Protein AF-A0A2A6E1I7-F1 (afdb_monomer_lite)

Structure (mmCIF, N/CA/C/O backbone):
data_AF-A0A2A6E1I7-F1
#
_entry.id   AF-A0A2A6E1I7-F1
#
loop_
_atom_site.group_PDB
_atom_site.id
_atom_site.type_symbol
_atom_site.label_atom_id
_atom_site.label_alt_id
_atom_site.label_comp_id
_atom_site.label_asym_id
_atom_site.label_entity_id
_atom_site.label_seq_id
_atom_site.pdbx_PDB_ins_code
_atom_site.Cartn_x
_atom_site.Cartn_y
_atom_site.Cartn_z
_atom_site.occupancy
_atom_site.B_iso_or_equiv
_atom_site.auth_seq_id
_atom_site.auth_comp_id
_atom_site.auth_asym_id
_atom_site.auth_atom_id
_atom_site.pdbx_PDB_model_num
ATOM 1 N N . MET A 1 1 ? -38.601 -21.739 -34.191 1.00 31.77 1 MET A N 1
ATOM 2 C CA . MET A 1 1 ? -37.177 -21.369 -34.330 1.00 31.77 1 MET A CA 1
ATOM 3 C C . MET A 1 1 ? -36.848 -20.225 -33.372 1.00 31.77 1 MET A C 1
ATOM 5 O O . MET A 1 1 ? -37.121 -19.083 -33.716 1.00 31.77 1 MET A O 1
ATOM 9 N N . PRO A 1 2 ? -36.308 -20.503 -32.175 1.00 26.69 2 PRO A N 1
ATOM 10 C CA . PRO A 1 2 ? -35.499 -19.550 -31.419 1.00 26.69 2 PRO A CA 1
ATOM 11 C C . PRO A 1 2 ? -34.025 -20.005 -31.376 1.00 26.69 2 PRO A C 1
ATOM 13 O O . PRO A 1 2 ? -33.739 -21.196 -31.267 1.00 26.69 2 PRO A O 1
ATOM 16 N N . GLY A 1 3 ? -33.102 -19.051 -31.535 1.00 24.34 3 GLY A N 1
ATOM 17 C CA . GLY A 1 3 ? -31.661 -19.275 -31.712 1.00 24.34 3 GLY A CA 1
ATOM 18 C C . GLY A 1 3 ? -30.905 -19.734 -30.453 1.00 24.34 3 GLY A C 1
ATOM 19 O O . GLY A 1 3 ? -31.430 -19.649 -29.340 1.00 24.34 3 GLY A O 1
ATOM 20 N N . PRO A 1 4 ? -29.662 -20.230 -30.605 1.00 29.69 4 PRO A N 1
ATOM 21 C CA . PRO A 1 4 ? -28.954 -20.912 -29.536 1.00 29.69 4 PRO A CA 1
ATOM 22 C C . PRO A 1 4 ? -28.189 -19.910 -28.662 1.00 29.69 4 PRO A C 1
ATOM 24 O O . PRO A 1 4 ? -27.032 -19.594 -28.921 1.00 29.69 4 PRO A O 1
ATOM 27 N N . PHE A 1 5 ? -28.800 -19.461 -27.565 1.00 26.27 5 PHE A N 1
ATOM 28 C CA . PHE A 1 5 ? -28.035 -19.013 -26.398 1.00 26.27 5 PHE A CA 1
ATOM 29 C C . PHE A 1 5 ? -27.519 -20.252 -25.657 1.00 26.27 5 PHE A C 1
ATOM 31 O O . PHE A 1 5 ? -28.118 -20.766 -24.712 1.00 26.27 5 PHE A O 1
ATOM 38 N N . GLY A 1 6 ? -26.404 -20.781 -26.158 1.00 24.06 6 GLY A N 1
ATOM 39 C CA . GLY A 1 6 ? -25.652 -21.853 -25.527 1.00 24.06 6 GLY A CA 1
ATOM 40 C C . GLY A 1 6 ? -24.889 -21.328 -24.314 1.00 24.06 6 GLY A C 1
ATOM 41 O O . GLY A 1 6 ? -23.928 -20.583 -24.463 1.00 24.06 6 GLY A O 1
ATOM 42 N N . ARG A 1 7 ? -25.352 -21.727 -23.124 1.00 26.98 7 ARG A N 1
ATOM 43 C CA . ARG A 1 7 ? -24.612 -21.884 -21.858 1.00 26.98 7 ARG A CA 1
ATOM 44 C C . ARG A 1 7 ? -23.192 -21.292 -21.852 1.00 26.98 7 ARG A C 1
ATOM 46 O O . ARG A 1 7 ? -22.251 -21.928 -22.325 1.00 26.98 7 ARG A O 1
ATOM 53 N N . ALA A 1 8 ? -23.028 -20.145 -21.190 1.00 24.30 8 ALA A N 1
ATOM 54 C CA . ALA A 1 8 ? -21.735 -19.679 -20.695 1.00 24.30 8 ALA A CA 1
ATOM 55 C C . ALA A 1 8 ? -21.194 -20.710 -19.683 1.00 24.30 8 ALA A C 1
ATOM 57 O O . ALA A 1 8 ? -21.527 -20.726 -18.500 1.00 24.30 8 ALA A O 1
ATOM 58 N N . SER A 1 9 ? -20.436 -21.661 -20.217 1.00 24.50 9 SER A N 1
ATOM 59 C CA . SER A 1 9 ? -19.868 -22.815 -19.540 1.00 24.50 9 SER A CA 1
ATOM 60 C C . SER A 1 9 ? -18.678 -22.390 -18.684 1.00 24.50 9 SER A C 1
ATOM 62 O O . SER A 1 9 ? -17.640 -22.055 -19.241 1.00 24.50 9 SER A O 1
ATOM 64 N N . GLY A 1 10 ? -18.838 -22.410 -17.354 1.00 26.62 10 GLY A N 1
ATOM 65 C CA . GLY A 1 10 ? -17.936 -22.990 -16.333 1.00 26.62 10 GLY A CA 1
ATOM 66 C C . GLY A 1 10 ? -16.414 -22.740 -16.334 1.00 26.62 10 GLY A C 1
ATOM 67 O O . GLY A 1 10 ? -15.737 -23.247 -15.447 1.00 26.62 10 GLY A O 1
ATOM 68 N N . ALA A 1 11 ? -15.852 -21.984 -17.275 1.00 25.11 11 ALA A N 1
ATOM 69 C CA . ALA A 1 11 ? -14.414 -21.822 -17.500 1.00 25.11 11 ALA A CA 1
ATOM 70 C C . ALA A 1 11 ? -13.872 -20.464 -17.018 1.00 25.11 11 ALA A C 1
ATOM 72 O O . ALA A 1 11 ? -12.668 -20.323 -16.828 1.00 25.11 11 ALA A O 1
ATOM 73 N N . ALA A 1 12 ? -14.752 -19.502 -16.715 1.00 24.12 12 ALA A N 1
ATOM 74 C CA . ALA A 1 12 ? -14.390 -18.265 -16.013 1.00 24.12 12 ALA A CA 1
ATOM 75 C C . ALA A 1 12 ? -13.955 -18.519 -14.553 1.00 24.12 12 ALA A C 1
ATOM 77 O O . ALA A 1 12 ? -13.279 -17.700 -13.943 1.00 24.12 12 ALA A O 1
ATOM 78 N N . LEU A 1 13 ? -14.301 -19.686 -13.999 1.00 27.11 13 LEU A N 1
ATOM 79 C CA . LEU A 1 13 ? -14.111 -20.017 -12.586 1.00 27.11 13 LEU A CA 1
ATOM 80 C C . LEU A 1 13 ? -12.737 -20.616 -12.242 1.00 27.11 13 LEU A C 1
ATOM 82 O O . LEU A 1 13 ? -12.417 -20.731 -11.063 1.00 27.11 13 LEU A O 1
ATOM 86 N N . PHE A 1 14 ? -11.906 -20.978 -13.225 1.00 26.20 14 PHE A N 1
ATOM 87 C CA . PHE A 1 14 ? -10.660 -21.715 -12.954 1.00 26.20 14 PHE A CA 1
ATOM 88 C C . PHE A 1 14 ? -9.399 -20.843 -12.840 1.00 26.20 14 PHE A C 1
ATOM 90 O O . PHE A 1 14 ? -8.465 -21.233 -12.146 1.00 26.20 14 PHE A O 1
ATOM 97 N N . LEU A 1 15 ? -9.391 -19.626 -13.397 1.00 28.27 15 LEU A N 1
ATOM 98 C CA . LEU A 1 15 ? -8.425 -18.581 -13.008 1.00 28.27 15 LEU A CA 1
ATOM 99 C C . LEU A 1 15 ? -8.914 -17.782 -11.780 1.00 28.27 15 LEU A C 1
ATOM 101 O O . LEU A 1 15 ? -8.097 -17.263 -11.024 1.00 28.27 15 LEU A O 1
ATOM 105 N N . CYS A 1 16 ? -10.222 -17.833 -11.480 1.00 28.27 16 CYS A N 1
ATOM 106 C CA . CYS A 1 16 ? -10.799 -17.481 -10.173 1.00 28.27 16 CYS A CA 1
ATOM 107 C C . CYS A 1 16 ? -10.516 -18.512 -9.055 1.00 28.27 16 CYS A C 1
ATOM 109 O O . CYS A 1 16 ? -10.959 -18.308 -7.927 1.00 28.27 16 CYS A O 1
ATOM 111 N N . ALA A 1 17 ? -9.802 -19.613 -9.335 1.00 28.05 17 ALA A N 1
ATOM 112 C CA . ALA A 1 17 ? -9.429 -20.635 -8.345 1.00 28.05 17 ALA A CA 1
ATOM 113 C C . ALA A 1 17 ? -8.028 -20.419 -7.723 1.00 28.05 17 ALA A C 1
ATOM 115 O O . ALA A 1 17 ? -7.554 -21.207 -6.894 1.00 28.05 17 ALA A O 1
ATOM 116 N N . LEU A 1 18 ? -7.359 -19.312 -8.054 1.00 32.22 18 LEU A N 1
ATOM 117 C CA . LEU A 1 18 ? -6.560 -18.623 -7.046 1.00 32.22 18 LEU A CA 1
ATOM 118 C C . LEU A 1 18 ? -7.566 -17.971 -6.092 1.00 32.22 18 LEU A C 1
ATOM 120 O O . LEU A 1 18 ? -8.507 -17.335 -6.557 1.00 32.22 18 LEU A O 1
ATOM 124 N N . HIS A 1 19 ? -7.372 -18.052 -4.775 1.00 35.84 19 HIS A N 1
ATOM 125 C CA . HIS A 1 19 ? -7.929 -16.994 -3.932 1.00 35.84 19 HIS A CA 1
ATOM 126 C C . HIS A 1 19 ? -7.082 -15.770 -4.293 1.00 35.84 19 HIS A C 1
ATOM 128 O O . HIS A 1 19 ? -6.127 -15.464 -3.595 1.00 35.84 19 HIS A O 1
ATOM 134 N N . PHE A 1 20 ? -7.352 -15.152 -5.447 1.00 41.56 20 PHE A N 1
ATOM 135 C CA . PHE A 1 20 ? -6.486 -14.179 -6.111 1.00 41.56 20 PHE A CA 1
ATOM 136 C C . PHE A 1 20 ? -6.015 -13.081 -5.138 1.00 41.56 20 PHE A C 1
ATOM 138 O O . PHE A 1 20 ? -4.826 -12.794 -5.123 1.00 41.56 20 PHE A O 1
ATOM 145 N N . PRO A 1 21 ? -6.843 -12.581 -4.193 1.00 44.09 21 PRO A N 1
ATOM 146 C CA . PRO A 1 21 ? -6.358 -11.697 -3.136 1.00 44.09 21 PRO A CA 1
ATOM 147 C C . PRO A 1 21 ? -5.363 -12.376 -2.182 1.00 44.09 21 PRO A C 1
ATOM 149 O O . PRO A 1 21 ? -4.304 -11.826 -1.927 1.00 44.09 21 PRO A O 1
ATOM 152 N N . ALA A 1 22 ? -5.660 -13.571 -1.661 1.00 38.81 22 ALA A N 1
ATOM 153 C CA . ALA A 1 22 ? -4.832 -14.251 -0.661 1.00 38.81 22 ALA A CA 1
ATOM 154 C C . ALA A 1 22 ? -3.530 -14.828 -1.239 1.00 38.81 22 ALA A C 1
ATOM 156 O O . ALA A 1 22 ? -2.507 -14.811 -0.564 1.00 38.81 22 ALA A O 1
ATOM 157 N N . ASP A 1 23 ? -3.546 -15.324 -2.476 1.00 42.47 23 ASP A N 1
ATOM 158 C CA . ASP A 1 23 ? -2.359 -15.848 -3.156 1.00 42.47 23 ASP A CA 1
ATOM 159 C C . ASP A 1 23 ? -1.446 -14.709 -3.646 1.00 42.47 23 ASP A C 1
ATOM 161 O O . ASP A 1 23 ? -0.225 -14.843 -3.589 1.00 42.47 23 ASP A O 1
ATOM 165 N N . MET A 1 24 ? -2.009 -13.557 -4.040 1.00 47.91 24 MET A N 1
ATOM 166 C CA . MET A 1 24 ? -1.229 -12.360 -4.392 1.00 47.91 24 MET A CA 1
ATOM 167 C C . MET A 1 24 ? -0.716 -11.613 -3.156 1.00 47.91 24 MET A C 1
ATOM 169 O O . MET A 1 24 ? 0.422 -11.145 -3.164 1.00 47.91 24 MET A O 1
ATOM 173 N N . VAL A 1 25 ? -1.497 -11.576 -2.066 1.00 46.28 25 VAL A N 1
ATOM 174 C CA . VAL A 1 25 ? -1.017 -11.187 -0.728 1.00 46.28 25 VAL A CA 1
ATOM 175 C C . VAL A 1 25 ? 0.131 -12.105 -0.323 1.00 46.28 25 VAL A C 1
ATOM 177 O O . VAL A 1 25 ? 1.175 -11.599 0.064 1.00 46.28 25 VAL A O 1
ATOM 180 N N . ARG A 1 26 ? 0.004 -13.431 -0.488 1.00 46.09 26 ARG A N 1
ATOM 181 C CA . ARG A 1 26 ? 1.104 -14.374 -0.231 1.00 46.09 26 ARG A CA 1
ATOM 182 C C . ARG A 1 26 ? 2.309 -14.109 -1.122 1.00 46.09 26 ARG A C 1
ATOM 184 O O . ARG A 1 26 ? 3.414 -14.162 -0.613 1.00 46.09 26 ARG A O 1
ATOM 191 N N . LEU A 1 27 ? 2.146 -13.794 -2.406 1.00 51.22 27 LEU A N 1
ATOM 192 C CA . LEU A 1 27 ? 3.258 -13.438 -3.300 1.00 51.22 27 LEU A CA 1
ATOM 193 C C . LEU A 1 27 ? 3.943 -12.124 -2.896 1.00 51.22 27 LEU A C 1
ATOM 195 O O . LEU A 1 27 ? 5.164 -12.030 -2.961 1.00 51.22 27 LEU A O 1
ATOM 199 N N . GLY A 1 28 ? 3.180 -11.113 -2.469 1.00 51.59 28 GLY A N 1
ATOM 200 C CA . GLY A 1 28 ? 3.720 -9.886 -1.869 1.00 51.59 28 GLY A CA 1
ATOM 201 C C . GLY A 1 28 ? 4.462 -10.169 -0.562 1.00 51.59 28 GLY A C 1
ATOM 202 O O . GLY A 1 28 ? 5.616 -9.787 -0.417 1.00 51.59 28 GLY A O 1
ATOM 203 N N . GLN A 1 29 ? 3.847 -10.934 0.341 1.00 49.19 29 GLN A N 1
ATOM 204 C CA . GLN A 1 29 ? 4.430 -11.373 1.612 1.00 49.19 29 GLN A CA 1
ATOM 205 C C . GLN A 1 29 ? 5.650 -12.284 1.434 1.00 49.19 29 GLN A C 1
ATOM 207 O O . GLN A 1 29 ? 6.565 -12.224 2.241 1.00 49.19 29 GLN A O 1
ATOM 212 N N . THR A 1 30 ? 5.703 -13.094 0.374 1.00 51.09 30 THR A N 1
ATOM 213 C CA . THR A 1 30 ? 6.859 -13.947 0.059 1.00 51.09 30 THR A CA 1
ATOM 214 C C . THR A 1 30 ? 8.062 -13.074 -0.294 1.00 51.09 30 THR A C 1
ATOM 216 O O . THR A 1 30 ? 9.152 -13.321 0.208 1.00 51.09 30 THR A O 1
ATOM 219 N N . ARG A 1 31 ? 7.870 -11.996 -1.072 1.00 53.81 31 ARG A N 1
ATOM 220 C CA . ARG A 1 31 ? 8.934 -11.015 -1.343 1.00 53.81 31 ARG A CA 1
ATOM 221 C C . ARG A 1 31 ? 9.332 -10.225 -0.092 1.00 53.81 31 ARG A C 1
ATOM 223 O O . ARG A 1 31 ? 10.523 -10.051 0.134 1.00 53.81 31 ARG A O 1
ATOM 230 N N . LEU A 1 32 ? 8.369 -9.818 0.743 1.00 52.91 32 LEU A N 1
ATOM 231 C CA . LEU A 1 32 ? 8.660 -9.197 2.046 1.00 52.91 32 LEU A CA 1
ATOM 232 C C . LEU A 1 32 ? 9.502 -10.122 2.941 1.00 52.91 32 LEU A C 1
ATOM 234 O O . LEU A 1 32 ? 10.463 -9.675 3.557 1.00 52.91 32 LEU A O 1
ATOM 238 N N . ALA A 1 33 ? 9.186 -11.419 2.965 1.00 48.16 33 ALA A N 1
ATOM 239 C CA . ALA A 1 33 ? 9.918 -12.415 3.740 1.00 48.16 33 ALA A CA 1
ATOM 240 C C . ALA A 1 33 ? 11.326 -12.693 3.185 1.00 48.16 33 ALA A C 1
ATOM 242 O O . ALA A 1 33 ? 12.245 -12.897 3.970 1.00 48.16 33 ALA A O 1
ATOM 243 N N . HIS A 1 34 ? 11.512 -12.682 1.860 1.00 49.56 34 HIS A N 1
ATOM 244 C CA . HIS A 1 34 ? 12.832 -12.852 1.242 1.00 49.56 34 HIS A CA 1
ATOM 245 C C . HIS A 1 34 ? 13.755 -11.650 1.497 1.00 49.56 34 HIS A C 1
ATOM 247 O O . HIS A 1 34 ? 14.892 -11.849 1.921 1.00 49.56 34 HIS A O 1
ATOM 253 N N . HIS A 1 35 ? 13.257 -10.417 1.343 1.00 50.53 35 HIS A N 1
ATOM 254 C CA . HIS A 1 35 ? 14.044 -9.200 1.609 1.00 50.53 35 HIS A CA 1
ATOM 255 C C . HIS A 1 35 ? 14.383 -9.008 3.091 1.00 50.53 35 HIS A C 1
ATOM 257 O O . HIS A 1 35 ? 15.415 -8.434 3.411 1.00 50.53 35 HIS A O 1
ATOM 263 N N . ALA A 1 36 ? 13.583 -9.552 4.013 1.00 45.66 36 ALA A N 1
ATOM 264 C CA . ALA A 1 36 ? 13.931 -9.566 5.435 1.00 45.66 36 ALA A CA 1
ATOM 265 C C . ALA A 1 36 ? 15.158 -10.449 5.767 1.00 45.66 36 ALA A C 1
ATOM 267 O O . ALA A 1 36 ? 15.653 -10.391 6.892 1.00 45.66 36 ALA A O 1
ATOM 268 N N . THR A 1 37 ? 15.629 -11.283 4.828 1.00 39.94 37 THR A N 1
ATOM 269 C CA . THR A 1 37 ? 16.723 -12.253 5.039 1.00 39.94 37 THR A CA 1
ATOM 270 C C . THR A 1 37 ? 17.999 -11.981 4.237 1.00 39.94 37 THR A C 1
ATOM 272 O O . THR A 1 37 ? 18.991 -12.674 4.459 1.00 39.94 37 THR A O 1
ATOM 275 N N . GLU A 1 38 ? 18.009 -10.9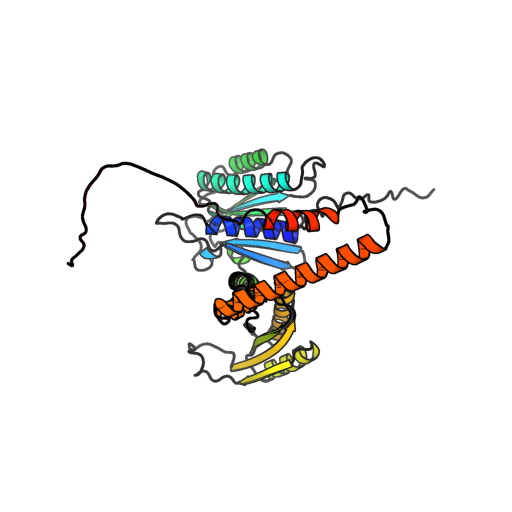96 3.336 1.00 42.72 38 GLU A N 1
ATOM 276 C CA . GLU A 1 38 ? 19.204 -10.632 2.565 1.00 42.72 38 GLU A CA 1
ATOM 277 C C . GLU A 1 38 ? 19.988 -9.524 3.288 1.00 42.72 38 GLU A C 1
ATOM 279 O O . GLU A 1 38 ? 19.533 -8.389 3.409 1.00 42.72 38 GLU A O 1
ATOM 284 N N . ASP A 1 39 ? 21.173 -9.877 3.799 1.00 35.81 39 ASP A N 1
ATOM 285 C CA . ASP A 1 39 ? 22.156 -8.940 4.353 1.00 35.81 39 ASP A CA 1
ATOM 286 C C . ASP A 1 39 ? 22.790 -8.161 3.195 1.00 35.81 39 ASP A C 1
ATOM 288 O O . ASP A 1 39 ? 23.659 -8.653 2.470 1.00 35.81 39 ASP A O 1
ATOM 292 N N . THR A 1 40 ? 22.270 -6.965 2.941 1.00 42.16 40 THR A N 1
ATOM 293 C CA . THR A 1 40 ? 22.729 -6.116 1.849 1.00 42.16 40 THR A CA 1
ATOM 294 C C . THR A 1 40 ? 24.031 -5.416 2.256 1.00 42.16 40 THR A C 1
ATOM 296 O O . THR A 1 40 ? 24.062 -4.711 3.262 1.00 42.16 40 THR A O 1
ATOM 299 N N . GLY A 1 41 ? 25.106 -5.617 1.483 1.00 36.06 41 GLY A N 1
ATOM 300 C CA . GLY A 1 41 ? 26.467 -5.134 1.771 1.00 36.06 41 GLY A CA 1
ATOM 301 C C . GLY A 1 41 ? 26.624 -3.613 1.997 1.00 36.06 41 GLY A C 1
ATOM 302 O O . GLY A 1 41 ? 25.674 -2.846 1.869 1.00 36.06 41 GLY A O 1
ATOM 303 N N . PRO A 1 42 ? 27.848 -3.128 2.288 1.00 31.77 42 PRO A N 1
ATOM 304 C CA . PRO A 1 42 ? 28.106 -1.879 3.028 1.00 31.77 42 PRO A CA 1
ATOM 305 C C . PRO A 1 42 ? 27.763 -0.543 2.329 1.00 31.77 42 PRO A C 1
ATOM 307 O O . PRO A 1 42 ? 28.067 0.513 2.872 1.00 31.77 42 PRO A O 1
ATOM 310 N N . MET A 1 43 ? 27.121 -0.562 1.157 1.00 39.00 43 MET A N 1
ATOM 311 C CA . MET A 1 43 ? 26.593 0.627 0.458 1.00 39.00 43 MET A CA 1
ATOM 312 C C . MET A 1 43 ? 25.126 0.469 0.024 1.00 39.00 43 MET A C 1
ATOM 314 O O . MET A 1 43 ? 24.591 1.315 -0.691 1.00 39.00 43 MET A O 1
ATOM 318 N N . ALA A 1 44 ? 24.459 -0.605 0.440 1.00 44.81 44 ALA A N 1
ATOM 319 C CA . ALA A 1 44 ? 23.067 -0.839 0.115 1.00 44.81 44 ALA A CA 1
ATOM 320 C C . ALA A 1 44 ? 22.172 -0.167 1.157 1.00 44.81 44 ALA A C 1
ATOM 322 O O . ALA A 1 44 ? 22.177 -0.500 2.342 1.00 44.81 44 ALA A O 1
ATOM 323 N N . TYR A 1 45 ? 21.406 0.821 0.710 1.00 52.94 45 TYR A N 1
ATOM 324 C CA . TYR A 1 45 ? 20.358 1.393 1.537 1.00 52.94 45 TYR A CA 1
ATOM 325 C C . TYR A 1 45 ? 19.274 0.335 1.781 1.00 52.94 45 TYR A C 1
ATOM 327 O O . TYR A 1 45 ? 18.886 -0.345 0.832 1.00 52.94 45 TYR A O 1
ATOM 335 N N . PRO A 1 46 ? 18.744 0.213 3.008 1.00 66.50 46 PRO A N 1
ATOM 336 C CA . PRO A 1 46 ? 17.718 -0.776 3.294 1.00 66.50 46 PRO A CA 1
ATOM 337 C C . PRO A 1 46 ? 16.448 -0.455 2.496 1.00 66.50 46 PRO A C 1
ATOM 339 O O . PRO A 1 46 ? 15.886 0.638 2.618 1.00 66.50 46 PRO A O 1
ATOM 342 N N . HIS A 1 47 ? 16.010 -1.408 1.674 1.00 78.50 47 HIS A N 1
ATOM 343 C CA . HIS A 1 47 ? 14.721 -1.354 0.990 1.00 78.50 47 HIS A CA 1
ATOM 344 C C . HIS A 1 47 ? 13.576 -1.367 2.014 1.00 78.50 47 HIS A C 1
ATOM 346 O O . HIS A 1 47 ? 13.630 -2.091 3.010 1.00 78.50 47 HIS A O 1
ATOM 352 N N . GLU A 1 48 ? 12.515 -0.599 1.763 1.00 84.75 48 GLU A N 1
ATOM 353 C CA . GLU A 1 48 ? 11.344 -0.501 2.644 1.00 84.75 48 GLU A CA 1
ATOM 354 C C . GLU A 1 48 ? 10.096 -0.948 1.872 1.00 84.75 48 GLU A C 1
ATOM 356 O O . GLU A 1 48 ? 9.266 -0.151 1.444 1.00 84.75 48 GLU A O 1
ATOM 361 N N . TRP A 1 49 ? 9.976 -2.253 1.643 1.00 86.19 49 TRP A N 1
ATOM 362 C CA . TRP A 1 49 ? 8.868 -2.816 0.877 1.00 86.19 49 TRP A CA 1
ATOM 363 C C . TRP A 1 49 ? 7.552 -2.785 1.667 1.00 86.19 49 TRP A C 1
ATOM 365 O O . TRP A 1 49 ? 7.454 -3.326 2.767 1.00 86.19 49 TRP A O 1
ATOM 375 N N . ASN A 1 50 ? 6.508 -2.218 1.066 1.00 85.06 50 ASN A N 1
ATOM 376 C CA . ASN A 1 50 ? 5.161 -2.143 1.620 1.00 85.06 50 ASN A CA 1
ATOM 377 C C . ASN A 1 50 ? 4.130 -2.696 0.635 1.00 85.06 50 ASN A C 1
ATOM 379 O O . ASN A 1 50 ? 4.197 -2.441 -0.566 1.00 85.06 50 ASN A O 1
ATOM 383 N N . PHE A 1 51 ? 3.152 -3.443 1.152 1.00 84.75 51 PHE A N 1
ATOM 384 C CA . PHE A 1 51 ? 2.075 -4.032 0.358 1.00 84.75 51 PHE A CA 1
ATOM 385 C C . PHE A 1 51 ? 0.716 -3.500 0.804 1.00 84.75 51 PHE A C 1
ATOM 387 O O . PHE A 1 51 ? 0.365 -3.596 1.982 1.00 84.75 51 PHE A O 1
ATOM 394 N N . PHE A 1 52 ? -0.066 -2.968 -0.131 1.00 87.38 52 PHE A N 1
ATOM 395 C CA . PHE A 1 52 ? -1.377 -2.403 0.165 1.00 87.38 52 PHE A CA 1
ATOM 396 C C . PHE A 1 52 ? -2.352 -2.518 -0.999 1.00 87.38 52 PHE A C 1
ATOM 398 O O . PHE A 1 52 ? -2.008 -2.837 -2.134 1.00 87.38 52 PHE A O 1
ATOM 405 N N . GLU A 1 53 ? -3.616 -2.289 -0.673 1.00 87.38 53 GLU A N 1
ATOM 406 C CA . GLU A 1 53 ? -4.727 -2.332 -1.607 1.00 87.38 53 GLU A CA 1
ATOM 407 C C . GLU A 1 53 ? -5.192 -0.909 -1.913 1.00 87.38 53 GLU A C 1
ATOM 409 O O . GLU A 1 53 ? -5.563 -0.177 -0.993 1.00 87.38 53 GLU A O 1
ATOM 414 N N . ARG A 1 54 ? -5.270 -0.578 -3.202 1.00 89.94 54 ARG A N 1
ATOM 415 C CA . ARG A 1 54 ? -5.895 0.643 -3.704 1.00 89.94 54 ARG A CA 1
ATOM 416 C C . ARG A 1 54 ? -7.191 0.298 -4.423 1.00 89.94 54 ARG A C 1
ATOM 418 O O . ARG A 1 54 ? -7.217 -0.562 -5.305 1.00 89.94 54 ARG A O 1
ATOM 425 N N . LYS A 1 55 ? -8.276 0.976 -4.055 1.00 86.69 55 LYS A N 1
ATOM 426 C CA . LYS A 1 55 ? -9.562 0.882 -4.753 1.00 86.69 55 LYS A CA 1
ATOM 427 C C . LYS A 1 55 ? -9.829 2.191 -5.474 1.00 86.69 55 LYS A C 1
ATOM 429 O O . LYS A 1 55 ? -9.748 3.252 -4.866 1.00 86.69 55 LYS A O 1
ATOM 434 N N . THR A 1 56 ? -10.144 2.093 -6.754 1.00 84.50 56 THR A N 1
ATOM 435 C CA . THR A 1 56 ? -10.624 3.205 -7.577 1.00 84.50 56 THR A CA 1
ATOM 436 C C . THR A 1 56 ? -12.001 2.848 -8.123 1.00 84.50 56 THR A C 1
ATOM 438 O O . THR A 1 56 ? -12.393 1.681 -8.076 1.00 84.50 56 THR A O 1
ATOM 441 N N . ASP A 1 57 ? -12.706 3.816 -8.703 1.00 83.19 57 ASP A N 1
ATOM 442 C CA . ASP A 1 57 ? -14.002 3.568 -9.353 1.00 83.19 57 ASP A CA 1
ATOM 443 C C . ASP A 1 57 ? -13.909 2.558 -10.506 1.00 83.19 57 ASP A C 1
ATOM 445 O O . ASP A 1 57 ? -14.896 1.924 -10.873 1.00 83.19 57 ASP A O 1
ATOM 449 N N . ARG A 1 58 ? -12.719 2.423 -11.103 1.00 80.81 58 ARG A N 1
ATOM 450 C CA . ARG A 1 58 ? -12.481 1.595 -12.290 1.00 80.81 58 ARG A CA 1
ATOM 451 C C . ARG A 1 58 ? -11.983 0.204 -11.948 1.00 80.81 58 ARG A C 1
ATOM 453 O O . ARG A 1 58 ? -12.329 -0.752 -12.632 1.00 80.81 58 ARG A O 1
ATOM 460 N N . GLU A 1 59 ? -11.132 0.099 -10.934 1.00 85.56 59 GLU A N 1
ATOM 461 C CA . GLU A 1 59 ? -10.461 -1.153 -10.618 1.00 85.56 59 GLU A CA 1
ATOM 462 C C . GLU A 1 59 ? -9.910 -1.215 -9.195 1.00 85.56 59 GLU A C 1
ATOM 464 O O . GLU A 1 59 ? -9.659 -0.207 -8.521 1.00 85.56 59 GLU A O 1
ATOM 469 N N . ARG A 1 60 ? -9.675 -2.456 -8.776 1.00 87.50 60 ARG A N 1
ATOM 470 C CA . ARG A 1 60 ? -8.986 -2.828 -7.549 1.00 87.50 60 ARG A CA 1
ATOM 471 C C . ARG A 1 60 ? -7.552 -3.222 -7.882 1.00 87.50 60 ARG A C 1
ATOM 473 O O . ARG A 1 60 ? -7.325 -4.058 -8.754 1.00 87.50 60 ARG A O 1
ATOM 480 N N . MET A 1 61 ? -6.605 -2.644 -7.154 1.00 89.94 61 MET A N 1
ATOM 481 C CA . MET A 1 61 ? -5.176 -2.849 -7.355 1.00 89.94 61 MET A CA 1
ATOM 482 C C . MET A 1 61 ? -4.523 -3.298 -6.051 1.00 89.94 61 MET A C 1
ATOM 484 O O . MET A 1 61 ? -4.827 -2.775 -4.977 1.00 89.94 61 MET A O 1
ATOM 488 N N . TRP A 1 62 ? -3.591 -4.238 -6.150 1.00 89.44 62 TRP A N 1
ATOM 489 C CA . TRP A 1 62 ? -2.669 -4.573 -5.070 1.00 89.44 62 TRP A CA 1
ATOM 490 C C . TRP A 1 62 ? -1.275 -4.109 -5.448 1.00 89.44 62 TRP A C 1
ATOM 492 O O . TRP A 1 62 ? -0.710 -4.586 -6.432 1.00 89.44 62 TRP A O 1
ATOM 502 N N . ILE A 1 63 ? -0.737 -3.196 -4.654 1.00 91.44 63 ILE A N 1
ATOM 503 C CA . ILE A 1 63 ? 0.519 -2.513 -4.921 1.00 91.44 63 ILE A CA 1
ATOM 504 C C . ILE A 1 63 ? 1.551 -3.022 -3.920 1.00 91.44 63 ILE A C 1
ATOM 506 O O . ILE A 1 63 ? 1.328 -2.990 -2.710 1.00 91.44 63 ILE A O 1
ATOM 510 N N . LEU A 1 64 ? 2.669 -3.515 -4.440 1.00 90.62 64 LEU A N 1
ATOM 511 C CA . LEU A 1 64 ? 3.908 -3.708 -3.703 1.00 90.62 64 LEU A CA 1
ATOM 512 C C . LEU A 1 64 ? 4.839 -2.563 -4.098 1.00 90.62 64 LEU A C 1
ATOM 514 O O . LEU A 1 64 ? 5.146 -2.436 -5.277 1.00 90.62 64 LEU A O 1
ATOM 518 N N . LEU A 1 65 ? 5.261 -1.741 -3.146 1.00 92.06 65 LEU A N 1
ATOM 519 C CA . LEU A 1 65 ? 6.054 -0.536 -3.393 1.00 92.06 65 LEU A CA 1
ATOM 520 C C . LEU A 1 65 ? 7.251 -0.500 -2.445 1.00 92.06 65 LEU A C 1
ATOM 522 O O . LEU A 1 65 ? 7.079 -0.728 -1.249 1.00 92.06 65 LEU A O 1
ATOM 526 N N . ASP A 1 66 ? 8.436 -0.187 -2.956 1.00 91.19 66 ASP A N 1
ATOM 527 C CA . ASP A 1 66 ? 9.586 0.159 -2.122 1.00 91.19 66 ASP A CA 1
ATOM 528 C C . ASP A 1 66 ? 9.485 1.626 -1.705 1.00 91.19 66 ASP A C 1
ATOM 530 O O . ASP A 1 66 ? 9.807 2.528 -2.474 1.00 91.19 66 ASP A O 1
ATOM 534 N N . THR A 1 67 ? 9.040 1.873 -0.476 1.00 88.81 67 THR A N 1
ATOM 535 C CA . THR A 1 67 ? 8.848 3.225 0.054 1.00 88.81 67 THR A CA 1
ATOM 536 C C . THR A 1 67 ? 10.146 3.880 0.523 1.00 88.81 67 THR A C 1
ATOM 538 O O . THR A 1 67 ? 10.114 5.027 0.975 1.00 88.81 67 THR A O 1
ATOM 541 N N . SER A 1 68 ? 11.299 3.208 0.410 1.00 87.31 68 SER A N 1
ATOM 542 C CA . SER A 1 68 ? 12.597 3.789 0.784 1.00 87.31 68 SER A CA 1
ATOM 543 C C . SER A 1 68 ? 12.955 5.020 -0.063 1.00 87.31 68 SER A C 1
ATOM 545 O O . SER A 1 68 ? 13.736 5.872 0.381 1.00 87.31 68 SER A O 1
ATOM 547 N N . TRP A 1 69 ? 12.328 5.155 -1.237 1.00 85.25 69 TRP A N 1
ATOM 548 C CA . TRP A 1 69 ? 12.465 6.286 -2.153 1.00 85.25 69 TRP A CA 1
ATOM 549 C C . TRP A 1 69 ? 11.545 7.473 -1.826 1.00 85.25 69 TRP A C 1
ATOM 551 O O . TRP A 1 69 ? 11.840 8.580 -2.254 1.00 85.25 69 TRP A O 1
ATOM 561 N N . MET A 1 70 ? 10.497 7.311 -1.001 1.00 84.25 70 MET A N 1
ATOM 562 C CA . MET A 1 70 ? 9.549 8.404 -0.680 1.00 84.25 70 MET A CA 1
ATOM 563 C C . MET A 1 70 ? 10.211 9.605 0.012 1.00 84.25 70 MET A C 1
ATOM 565 O O . MET A 1 70 ? 9.749 10.736 -0.092 1.00 84.25 70 MET A O 1
ATOM 569 N N . ARG A 1 71 ? 11.280 9.363 0.781 1.00 75.31 71 ARG A N 1
ATOM 570 C CA . ARG A 1 71 ? 12.013 10.412 1.514 1.00 75.31 71 ARG A CA 1
ATOM 571 C C . ARG A 1 71 ? 13.135 11.042 0.685 1.00 75.31 71 ARG A C 1
ATOM 573 O O . ARG A 1 71 ? 13.920 11.817 1.225 1.00 75.31 71 ARG A O 1
ATOM 580 N N . ARG A 1 72 ? 13.256 10.666 -0.588 1.00 78.00 72 ARG A N 1
ATOM 581 C CA . ARG A 1 72 ? 14.353 11.066 -1.466 1.00 78.00 72 ARG A CA 1
ATOM 582 C C . ARG A 1 72 ? 13.837 12.004 -2.544 1.00 78.00 72 ARG A C 1
ATOM 584 O O . ARG A 1 72 ? 12.670 11.971 -2.924 1.00 78.00 72 ARG A O 1
ATOM 591 N N . THR A 1 73 ? 14.735 12.833 -3.053 1.00 79.56 73 THR A N 1
ATOM 592 C CA . THR A 1 73 ? 14.525 13.445 -4.361 1.00 79.56 73 THR A CA 1
ATOM 593 C C . THR A 1 73 ? 14.536 12.351 -5.425 1.00 79.56 73 THR A C 1
ATOM 595 O O . THR A 1 73 ? 15.142 11.296 -5.213 1.00 79.56 73 THR A O 1
ATOM 598 N N . ALA A 1 74 ? 13.875 12.605 -6.556 1.00 88.25 74 ALA A N 1
ATOM 599 C CA . ALA A 1 74 ? 13.994 11.741 -7.726 1.00 88.25 74 ALA A CA 1
ATOM 600 C C . ALA A 1 74 ? 15.478 11.488 -8.030 1.00 88.25 74 ALA A C 1
ATOM 602 O O . ALA A 1 74 ? 16.308 12.384 -7.846 1.00 88.25 74 ALA A O 1
ATOM 603 N N . ASP A 1 75 ? 15.812 10.261 -8.422 1.00 90.19 75 ASP A N 1
ATOM 604 C CA . ASP A 1 75 ? 17.191 9.888 -8.716 1.00 90.19 75 ASP A CA 1
ATOM 605 C C . ASP A 1 75 ? 17.569 10.405 -10.113 1.00 90.19 75 ASP A C 1
ATOM 607 O O . ASP A 1 75 ? 17.072 9.864 -11.109 1.00 90.19 75 ASP A O 1
ATOM 611 N N . PRO A 1 76 ? 18.442 11.426 -10.218 1.00 92.25 76 PRO A N 1
ATOM 612 C CA . PRO A 1 76 ? 18.800 12.008 -11.505 1.00 92.25 76 PRO A CA 1
ATOM 613 C C . PRO A 1 76 ? 19.589 11.035 -12.386 1.00 92.25 76 PRO A C 1
ATOM 615 O O . PRO A 1 76 ? 19.627 11.216 -13.600 1.00 92.25 76 PRO A O 1
ATOM 618 N N . GLU A 1 77 ? 20.207 9.994 -11.812 1.00 95.19 77 GLU A N 1
ATOM 619 C CA . GLU A 1 77 ? 20.881 8.965 -12.605 1.00 95.19 77 GLU A CA 1
ATOM 620 C C . GLU A 1 77 ? 19.892 8.055 -13.325 1.00 95.19 77 GLU A C 1
ATOM 622 O O . GLU A 1 77 ? 20.293 7.377 -14.266 1.00 95.19 77 GLU A O 1
ATOM 627 N N . ARG A 1 78 ? 18.626 7.998 -12.889 1.00 96.31 78 ARG A N 1
ATOM 628 C CA . ARG A 1 78 ? 17.617 7.067 -13.409 1.00 96.31 78 ARG A CA 1
ATOM 629 C C . ARG A 1 78 ? 16.341 7.794 -13.844 1.00 96.31 78 ARG A C 1
ATOM 631 O O . ARG A 1 78 ? 15.300 7.637 -13.201 1.00 96.31 78 ARG A O 1
ATOM 638 N N . PRO A 1 79 ? 16.392 8.581 -14.932 1.00 97.44 79 PRO A N 1
ATOM 639 C CA . PRO A 1 79 ? 15.268 9.403 -15.370 1.00 97.44 79 PRO A CA 1
ATOM 640 C C . PRO A 1 79 ? 14.239 8.657 -16.231 1.00 97.44 79 PRO A C 1
ATOM 642 O O . PRO A 1 79 ? 13.295 9.273 -16.725 1.00 97.44 79 PRO A O 1
ATOM 645 N N . TRP A 1 80 ? 14.405 7.352 -16.467 1.00 98.38 80 TRP A N 1
ATOM 646 C CA . TRP A 1 80 ? 13.542 6.592 -17.372 1.00 98.38 80 TRP A CA 1
ATOM 647 C C . TRP A 1 80 ? 12.667 5.601 -16.617 1.00 98.38 80 TRP A C 1
ATOM 649 O O . TRP A 1 80 ? 13.168 4.705 -15.944 1.00 98.38 80 TRP A O 1
ATOM 659 N N . LEU A 1 81 ? 11.353 5.700 -16.794 1.00 98.38 81 LEU A N 1
ATOM 660 C CA . LEU A 1 81 ? 10.413 4.693 -16.324 1.00 98.38 81 LEU A CA 1
ATOM 661 C C . LEU A 1 81 ? 10.396 3.512 -17.294 1.00 98.38 81 LEU A C 1
ATOM 663 O O . LEU A 1 81 ? 10.003 3.655 -18.455 1.00 98.38 81 LEU A O 1
ATOM 667 N N . VAL A 1 82 ? 10.709 2.328 -16.777 1.00 98.44 82 VAL A N 1
ATOM 668 C CA . VAL A 1 82 ? 10.479 1.048 -17.444 1.00 98.44 82 VAL A CA 1
ATOM 669 C C . VAL A 1 82 ? 9.255 0.385 -16.826 1.00 98.44 82 VAL A C 1
ATOM 671 O O . VAL A 1 82 ? 9.199 0.173 -15.614 1.00 98.44 82 VAL A O 1
ATOM 674 N N . ALA A 1 83 ? 8.285 0.016 -17.659 1.00 97.94 83 ALA A N 1
ATOM 675 C CA . ALA A 1 83 ? 7.130 -0.765 -17.233 1.00 97.94 83 ALA A CA 1
ATOM 676 C C . ALA A 1 83 ? 7.016 -2.048 -18.055 1.00 97.94 83 ALA A C 1
ATOM 678 O O . ALA A 1 83 ? 7.064 -2.018 -19.286 1.00 97.94 83 ALA A O 1
ATOM 679 N N . VAL A 1 84 ? 6.832 -3.174 -17.371 1.00 97.06 84 VAL A N 1
ATOM 680 C CA . VAL A 1 84 ? 6.601 -4.487 -17.980 1.00 97.06 84 VAL A CA 1
ATOM 681 C C . VAL A 1 84 ? 5.245 -4.991 -17.524 1.00 97.06 84 VAL A C 1
ATOM 683 O O . VAL A 1 84 ? 5.052 -5.316 -16.358 1.00 97.06 84 VAL A O 1
ATOM 686 N N . THR A 1 85 ? 4.300 -5.040 -18.454 1.00 95.38 85 THR A N 1
ATOM 687 C CA . THR A 1 85 ? 2.925 -5.478 -18.228 1.00 95.38 85 THR A CA 1
ATOM 688 C C . THR A 1 85 ? 2.745 -6.878 -18.776 1.00 95.38 85 THR A C 1
ATOM 690 O O . THR A 1 85 ? 2.919 -7.122 -19.967 1.00 95.38 85 THR A O 1
ATOM 693 N N . VAL A 1 86 ? 2.355 -7.796 -17.910 1.00 91.31 86 VAL A N 1
ATOM 694 C CA . VAL A 1 86 ? 2.065 -9.182 -18.238 1.00 91.31 86 VAL A CA 1
ATOM 695 C C . VAL A 1 86 ? 0.560 -9.384 -18.110 1.00 91.31 86 VAL A C 1
ATOM 697 O O . VAL A 1 86 ? -0.006 -9.284 -17.021 1.00 91.31 86 VAL A O 1
ATOM 700 N N . ASN A 1 87 ? -0.107 -9.652 -19.228 1.00 87.38 87 ASN A N 1
ATOM 701 C CA . ASN A 1 87 ? -1.537 -9.924 -19.235 1.00 87.38 87 ASN A CA 1
ATOM 702 C C . ASN A 1 87 ? -1.791 -11.356 -18.747 1.00 87.38 87 ASN A C 1
ATOM 704 O O . ASN A 1 87 ? -1.201 -12.315 -19.253 1.00 87.38 87 ASN A O 1
ATOM 708 N N . THR A 1 88 ? -2.671 -11.496 -17.761 1.00 76.81 88 THR A N 1
ATOM 709 C CA . THR A 1 88 ? -2.997 -12.784 -17.144 1.00 76.81 88 THR A CA 1
ATOM 710 C C . THR A 1 88 ? -4.243 -13.434 -17.754 1.00 76.81 88 THR A C 1
ATOM 712 O O . THR A 1 88 ? -4.513 -14.601 -17.459 1.00 76.81 88 THR A O 1
ATOM 715 N N . TYR A 1 89 ? -4.974 -12.758 -18.652 1.00 66.88 89 TYR A N 1
ATOM 716 C CA . TYR A 1 89 ? -6.104 -13.355 -19.370 1.00 66.88 89 TYR A CA 1
ATOM 717 C C . TYR A 1 89 ? -5.652 -14.487 -20.298 1.00 66.88 89 TYR A C 1
ATOM 719 O O . TYR A 1 89 ? -4.782 -14.316 -21.150 1.00 66.88 89 TYR A O 1
ATOM 727 N N . GLY A 1 90 ? -6.314 -15.641 -20.184 1.00 57.38 90 GLY A N 1
ATOM 728 C CA . GLY A 1 90 ? -6.143 -16.754 -21.122 1.00 57.38 90 GLY A CA 1
ATOM 729 C C . GLY A 1 90 ? -4.864 -17.575 -20.938 1.00 57.38 90 GLY A C 1
ATOM 730 O O . GLY A 1 90 ? -4.628 -18.482 -21.726 1.00 57.38 90 GLY A O 1
ATOM 731 N N . THR A 1 91 ? -4.077 -17.341 -19.883 1.00 54.50 91 THR A N 1
ATOM 732 C CA . THR A 1 91 ? -2.872 -18.135 -19.553 1.00 54.50 91 THR A CA 1
ATOM 733 C C . THR A 1 91 ? -3.191 -19.510 -18.945 1.00 54.50 91 THR A C 1
ATOM 735 O O . THR A 1 91 ? -2.307 -20.200 -18.435 1.00 54.50 91 THR A O 1
ATOM 738 N N . SER A 1 92 ? -4.456 -19.944 -19.014 1.00 48.06 92 SER A N 1
ATOM 739 C CA . SER A 1 92 ? -4.890 -21.265 -18.575 1.00 48.06 92 SER A CA 1
ATOM 740 C C . SER A 1 92 ? -4.469 -22.327 -19.587 1.00 48.06 92 SER A C 1
ATOM 742 O O . SER A 1 92 ? -5.263 -22.758 -20.426 1.00 48.06 92 SER A O 1
ATOM 744 N N . ASP A 1 93 ? -3.246 -22.824 -19.468 1.00 48.38 93 ASP A N 1
ATOM 745 C CA . ASP A 1 93 ? -3.069 -24.225 -19.801 1.00 48.38 93 ASP A CA 1
ATOM 746 C C . ASP A 1 93 ? -3.753 -25.026 -18.685 1.00 48.38 93 ASP A C 1
ATOM 748 O O . ASP A 1 93 ? -3.329 -24.990 -17.527 1.00 48.38 93 ASP A O 1
ATOM 752 N N . ARG A 1 94 ? -4.859 -25.710 -19.010 1.00 49.94 94 ARG A N 1
ATOM 753 C CA . ARG A 1 94 ? -5.644 -26.524 -18.055 1.00 49.94 94 ARG A CA 1
ATOM 754 C C . ARG A 1 94 ? -4.796 -27.619 -17.393 1.00 49.94 94 ARG A C 1
ATOM 756 O O . ARG A 1 94 ? -5.249 -28.240 -16.436 1.00 49.94 94 ARG A O 1
ATOM 763 N N . THR A 1 95 ? -3.593 -27.853 -17.912 1.00 51.34 95 THR A N 1
ATOM 764 C CA . THR A 1 95 ? -2.625 -28.844 -17.448 1.00 51.34 95 THR A CA 1
ATOM 765 C C . THR A 1 95 ? -1.625 -28.308 -16.416 1.00 51.34 95 THR A C 1
ATOM 767 O O . THR A 1 95 ? -1.072 -29.099 -15.651 1.00 51.34 95 THR A O 1
ATOM 770 N N . THR A 1 96 ? -1.392 -26.990 -16.330 1.00 60.84 96 THR A N 1
ATOM 771 C CA . THR A 1 96 ? -0.379 -26.433 -15.416 1.00 60.84 96 THR A CA 1
ATOM 772 C C . THR A 1 96 ? -0.969 -26.212 -14.026 1.00 60.84 96 THR A C 1
ATOM 774 O O . THR A 1 96 ? -1.841 -25.370 -13.818 1.00 60.84 96 THR A O 1
ATOM 777 N N . GLY A 1 97 ? -0.473 -26.959 -13.037 1.00 67.62 97 GLY A N 1
ATOM 778 C CA . GLY A 1 97 ? -0.881 -26.790 -11.644 1.00 67.62 97 GLY A CA 1
ATOM 779 C C . GLY A 1 97 ? -0.578 -25.384 -11.106 1.00 67.62 97 GLY A C 1
ATOM 780 O O . GLY A 1 97 ? 0.464 -24.798 -11.399 1.00 67.62 97 GLY A O 1
ATOM 781 N N . LYS A 1 98 ? -1.464 -24.867 -10.248 1.00 67.06 98 LYS A N 1
ATOM 782 C CA . LYS A 1 98 ? -1.373 -23.550 -9.585 1.00 67.06 98 LYS A CA 1
ATOM 783 C C . LYS A 1 98 ? 0.019 -23.217 -9.028 1.00 67.06 98 LYS A C 1
ATOM 785 O O . LYS A 1 98 ? 0.513 -22.113 -9.225 1.00 67.06 98 LYS A O 1
ATOM 790 N N . ALA A 1 99 ? 0.665 -24.169 -8.356 1.00 71.31 99 ALA A N 1
ATOM 791 C CA . ALA A 1 99 ? 2.000 -23.972 -7.791 1.00 71.31 99 ALA A CA 1
ATOM 792 C C . ALA A 1 99 ? 3.067 -23.727 -8.873 1.00 71.31 99 ALA A C 1
ATOM 794 O O . ALA A 1 99 ? 3.906 -22.846 -8.717 1.00 71.31 99 ALA A O 1
ATOM 795 N N . ALA A 1 100 ? 3.000 -24.446 -9.996 1.00 75.25 100 ALA A N 1
ATOM 796 C CA . ALA A 1 100 ? 3.940 -24.281 -11.101 1.00 75.25 100 ALA A CA 1
ATOM 797 C C . ALA A 1 100 ? 3.793 -22.910 -11.778 1.00 75.25 100 ALA A C 1
ATOM 799 O O . ALA A 1 100 ? 4.798 -22.292 -12.133 1.00 75.25 100 ALA A O 1
ATOM 800 N N . LEU A 1 101 ? 2.559 -22.405 -11.894 1.00 74.00 101 LEU A N 1
ATOM 801 C CA . LEU A 1 101 ? 2.283 -21.051 -1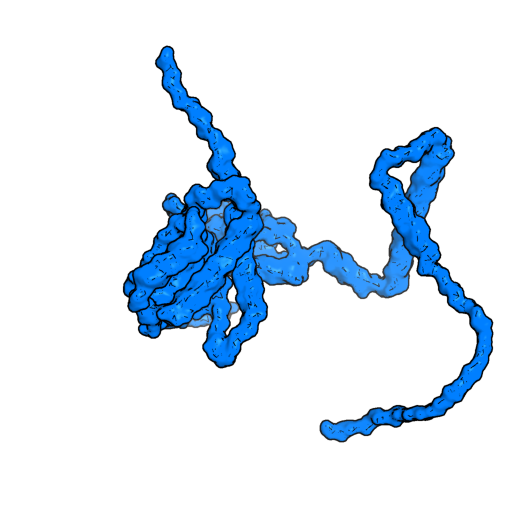2.380 1.00 74.00 101 LEU A CA 1
ATOM 802 C C . LEU A 1 101 ? 2.912 -19.991 -11.465 1.00 74.00 101 LEU A C 1
ATOM 804 O O . LEU A 1 101 ? 3.655 -19.132 -11.934 1.00 74.00 101 LEU A O 1
ATOM 808 N N . VAL A 1 102 ? 2.673 -20.099 -10.155 1.00 73.44 102 VAL A N 1
ATOM 809 C CA . VAL A 1 102 ? 3.254 -19.205 -9.141 1.00 73.44 102 VAL A CA 1
ATOM 810 C C . VAL A 1 102 ? 4.785 -19.232 -9.204 1.00 73.44 102 VAL A C 1
ATOM 812 O O . VAL A 1 102 ? 5.416 -18.182 -9.298 1.00 73.44 102 VAL A O 1
ATOM 815 N N . SER A 1 103 ? 5.403 -20.415 -9.245 1.00 77.62 103 SER A N 1
ATOM 816 C CA . SER A 1 103 ? 6.861 -20.545 -9.363 1.00 77.62 103 SER A CA 1
ATOM 817 C C . SER A 1 103 ? 7.413 -19.995 -10.681 1.00 77.62 103 SER A C 1
ATOM 819 O O . SER A 1 103 ? 8.546 -19.516 -10.718 1.00 77.62 103 SER A O 1
ATOM 821 N N . ARG A 1 104 ? 6.653 -20.061 -11.782 1.00 81.38 104 ARG A N 1
ATOM 822 C CA . ARG A 1 104 ? 7.042 -19.442 -13.058 1.00 81.38 104 ARG A CA 1
ATOM 823 C C . ARG A 1 104 ? 7.051 -17.917 -12.945 1.00 81.38 104 ARG A C 1
ATOM 825 O O . ARG A 1 104 ? 8.032 -17.316 -13.364 1.00 81.38 104 ARG A O 1
ATOM 832 N N . ILE A 1 105 ? 6.027 -17.323 -12.329 1.00 80.56 105 ILE A N 1
ATOM 833 C CA . ILE A 1 105 ? 5.947 -15.872 -12.094 1.00 80.56 105 ILE A CA 1
ATOM 834 C C . ILE A 1 105 ? 7.092 -15.396 -11.195 1.00 80.56 105 ILE A C 1
ATOM 836 O O . ILE A 1 105 ? 7.773 -14.439 -11.539 1.00 80.56 105 ILE A O 1
ATOM 840 N N . VAL A 1 106 ? 7.356 -16.084 -10.079 1.00 78.75 106 VAL A N 1
ATOM 841 C CA . VAL A 1 106 ? 8.435 -15.701 -9.148 1.00 78.75 106 VAL A CA 1
ATOM 842 C C . VAL A 1 106 ? 9.808 -15.761 -9.820 1.00 78.75 106 VAL A C 1
ATOM 844 O O . VAL A 1 106 ? 10.620 -14.852 -9.657 1.00 78.75 106 VAL A O 1
ATOM 847 N N . ARG A 1 107 ? 10.077 -16.816 -10.602 1.00 84.12 107 ARG A N 1
ATOM 848 C CA . ARG A 1 107 ? 11.332 -16.921 -11.363 1.00 84.12 107 ARG A CA 1
ATOM 849 C C . ARG A 1 107 ? 11.447 -15.834 -12.425 1.00 84.12 107 ARG A C 1
ATOM 851 O O . ARG A 1 107 ? 12.536 -15.305 -12.614 1.00 84.12 107 ARG A O 1
ATOM 858 N N . PHE A 1 108 ? 10.342 -15.507 -13.092 1.00 87.06 108 PHE A N 1
ATOM 859 C CA . PHE A 1 108 ? 10.310 -14.413 -14.051 1.00 87.06 108 PHE A CA 1
ATOM 860 C C . PHE A 1 108 ? 10.589 -13.064 -13.383 1.00 87.06 108 PHE A C 1
ATOM 862 O O . PHE A 1 108 ? 11.451 -12.349 -13.869 1.00 87.06 108 PHE A O 1
ATOM 869 N N . GLU A 1 109 ? 9.931 -12.742 -12.265 1.00 87.62 109 GLU A N 1
ATOM 870 C CA . GLU A 1 109 ? 10.129 -11.481 -11.534 1.00 87.62 109 GLU A CA 1
ATOM 871 C C . GLU A 1 109 ? 11.605 -11.283 -11.159 1.00 87.62 109 GLU A C 1
ATOM 873 O O . GLU A 1 109 ? 12.181 -10.246 -11.477 1.00 87.62 109 GLU A O 1
ATOM 878 N N . ARG A 1 110 ? 12.247 -12.309 -10.584 1.00 85.38 110 ARG A N 1
ATOM 879 C CA . ARG A 1 110 ? 13.681 -12.261 -10.251 1.00 85.38 110 ARG A CA 1
ATOM 880 C C . ARG A 1 110 ? 14.573 -12.105 -11.481 1.00 85.38 110 ARG A C 1
ATOM 882 O O . ARG A 1 110 ? 15.467 -11.269 -11.496 1.00 85.38 110 ARG A O 1
ATOM 889 N N . GLY A 1 111 ? 14.326 -12.910 -12.516 1.00 90.88 111 GLY A N 1
ATOM 890 C CA . GLY A 1 111 ? 15.108 -12.847 -13.749 1.00 90.88 111 GLY A CA 1
ATOM 891 C C . GLY A 1 111 ? 14.952 -11.510 -14.475 1.00 90.88 111 GLY A C 1
ATOM 892 O O . GLY A 1 111 ? 15.914 -11.025 -15.062 1.00 90.88 111 GLY A O 1
ATOM 893 N N . LEU A 1 112 ? 13.762 -10.908 -14.414 1.00 94.06 112 LEU A N 1
ATOM 894 C CA . LEU A 1 112 ? 13.467 -9.599 -14.985 1.00 94.06 112 LEU A CA 1
ATOM 895 C C . LEU A 1 112 ? 14.238 -8.493 -14.262 1.00 94.06 112 LEU A C 1
ATOM 897 O O . LEU A 1 112 ? 14.836 -7.651 -14.927 1.00 94.06 112 LEU A O 1
ATOM 901 N N . GLU A 1 113 ? 14.238 -8.519 -12.930 1.00 92.19 113 GLU A N 1
ATOM 902 C CA . GLU A 1 113 ? 14.958 -7.558 -12.094 1.00 92.19 113 GLU A CA 1
ATOM 903 C C . GLU A 1 1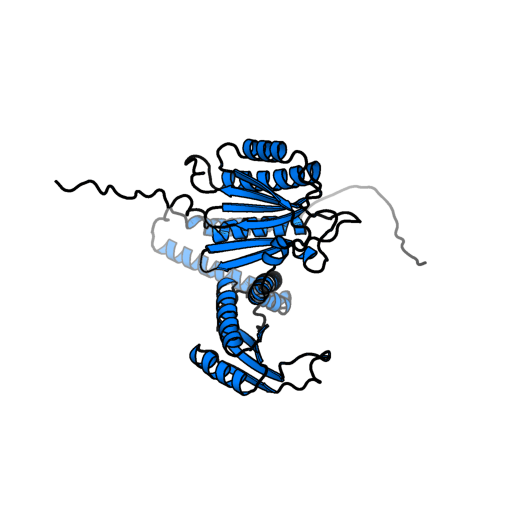13 ? 16.455 -7.568 -12.398 1.00 92.19 113 GLU A C 1
ATOM 905 O O . GLU A 1 113 ? 16.993 -6.560 -12.853 1.00 92.19 113 GLU A O 1
ATOM 910 N N . GLU A 1 114 ? 17.090 -8.735 -12.315 1.00 93.31 114 GLU A N 1
ATOM 911 C CA . GLU A 1 114 ? 18.508 -8.883 -12.640 1.00 93.31 114 GLU A CA 1
ATOM 912 C C . GLU A 1 114 ? 18.840 -8.504 -14.097 1.00 93.31 114 GLU A C 1
ATOM 914 O O . GLU A 1 114 ? 19.920 -7.994 -14.403 1.00 93.31 114 GLU A O 1
ATOM 919 N N . PHE A 1 115 ? 17.939 -8.799 -15.039 1.00 95.94 115 PHE A N 1
ATOM 920 C CA . PHE A 1 115 ? 18.148 -8.501 -16.454 1.00 95.94 115 PHE A CA 1
ATOM 921 C C . PHE A 1 115 ? 18.110 -6.997 -16.738 1.00 95.94 115 PHE A C 1
ATOM 923 O O . PHE A 1 115 ? 18.980 -6.491 -17.454 1.00 95.94 115 PHE A O 1
ATOM 930 N N . LEU A 1 116 ? 17.133 -6.285 -16.172 1.00 96.75 116 LEU A N 1
ATOM 931 C CA . LEU A 1 116 ? 16.996 -4.839 -16.337 1.00 96.75 116 LEU A CA 1
ATOM 932 C C . LEU A 1 116 ? 18.057 -4.066 -15.547 1.00 96.75 116 LEU A C 1
ATOM 934 O O . LEU A 1 116 ? 18.580 -3.076 -16.058 1.00 96.75 116 LEU A O 1
ATOM 938 N N . GLU A 1 117 ? 18.440 -4.542 -14.362 1.00 95.19 117 GLU A N 1
ATOM 939 C CA . GLU A 1 117 ? 19.546 -3.970 -13.591 1.00 95.19 117 GLU A CA 1
ATOM 940 C C . GLU A 1 117 ? 20.855 -4.016 -14.391 1.00 95.19 117 GLU A C 1
ATOM 942 O O . GLU A 1 117 ? 21.504 -2.988 -14.593 1.00 95.19 117 GLU A O 1
ATOM 947 N N . ARG A 1 118 ? 21.221 -5.190 -14.925 1.00 96.00 118 ARG A N 1
ATOM 948 C CA . ARG A 1 118 ? 22.470 -5.350 -15.686 1.00 96.00 118 ARG A CA 1
ATOM 949 C C . ARG A 1 118 ? 22.494 -4.549 -16.982 1.00 96.00 118 ARG A C 1
ATOM 951 O O . ARG A 1 118 ? 23.552 -4.053 -17.358 1.00 96.00 118 ARG A O 1
ATOM 958 N N . ARG A 1 119 ? 21.369 -4.477 -17.698 1.00 96.62 119 ARG A N 1
ATOM 959 C CA . ARG A 1 119 ? 21.333 -3.891 -19.046 1.00 96.62 119 ARG A CA 1
ATOM 960 C C . ARG A 1 119 ? 21.110 -2.383 -19.048 1.00 96.62 119 ARG A C 1
ATOM 962 O O . ARG A 1 119 ? 21.697 -1.719 -19.885 1.00 96.62 119 ARG A O 1
ATOM 969 N N . HIS A 1 120 ? 20.306 -1.880 -18.114 1.00 97.12 120 HIS A N 1
ATOM 970 C CA . HIS A 1 120 ? 19.844 -0.486 -18.092 1.00 97.12 120 HIS A CA 1
ATOM 971 C C . HIS A 1 120 ? 20.121 0.217 -16.757 1.00 97.12 120 HIS A C 1
ATOM 973 O O . HIS A 1 120 ? 19.652 1.328 -16.517 1.00 97.12 120 HIS A O 1
ATOM 979 N N . GLY A 1 121 ? 20.833 -0.435 -15.828 1.00 96.38 121 GLY A N 1
ATOM 980 C CA . GLY A 1 121 ? 21.042 0.108 -14.484 1.00 96.38 121 GLY A CA 1
ATOM 981 C C . GLY A 1 121 ? 19.760 0.291 -13.686 1.00 96.38 121 GLY A C 1
ATOM 982 O O . GLY A 1 121 ? 19.704 1.172 -12.824 1.00 96.38 121 GLY A O 1
ATOM 983 N N . ALA A 1 122 ? 18.726 -0.475 -14.034 1.00 96.31 122 ALA A N 1
ATOM 984 C CA . ALA A 1 122 ? 17.388 -0.260 -13.532 1.00 96.31 122 ALA A CA 1
ATOM 985 C C . ALA A 1 122 ? 17.243 -0.687 -12.071 1.00 96.31 122 ALA A C 1
ATOM 987 O O . ALA A 1 122 ? 17.740 -1.736 -11.670 1.00 96.31 122 ALA A O 1
ATOM 988 N N . VAL A 1 123 ? 16.512 0.108 -11.296 1.00 94.38 123 VAL A N 1
ATOM 989 C CA . VAL A 1 123 ? 16.104 -0.217 -9.929 1.00 94.38 123 VAL A CA 1
ATOM 990 C C . VAL A 1 123 ? 14.635 -0.583 -9.944 1.00 94.38 123 VAL A C 1
ATOM 992 O O . VAL A 1 123 ? 13.806 0.175 -10.447 1.00 94.38 123 VAL A O 1
ATOM 995 N N . TYR A 1 124 ? 14.307 -1.740 -9.383 1.00 94.25 124 TYR A N 1
ATOM 996 C CA . TYR A 1 124 ? 12.928 -2.161 -9.212 1.00 94.25 124 TYR A CA 1
ATOM 997 C C . TYR A 1 124 ? 12.270 -1.415 -8.055 1.00 94.25 124 TYR A C 1
ATOM 999 O O . TYR A 1 124 ? 12.766 -1.450 -6.931 1.00 94.25 124 TYR A O 1
ATOM 1007 N N . VAL A 1 125 ? 11.138 -0.762 -8.320 1.00 94.44 125 VAL A N 1
ATOM 1008 C CA . VAL A 1 125 ? 10.478 0.102 -7.327 1.00 94.44 125 VAL A CA 1
ATOM 1009 C C . VAL A 1 125 ? 9.075 -0.357 -6.970 1.00 94.44 125 VAL A C 1
ATOM 1011 O O . VAL A 1 125 ? 8.623 -0.107 -5.854 1.00 94.44 125 VAL A O 1
ATOM 1014 N N . ALA A 1 126 ? 8.365 -1.022 -7.886 1.00 94.06 126 ALA A N 1
ATOM 1015 C CA . ALA A 1 126 ? 6.991 -1.417 -7.620 1.00 94.06 126 ALA A CA 1
ATOM 1016 C C . ALA A 1 126 ? 6.500 -2.586 -8.470 1.00 94.06 126 ALA A C 1
ATOM 1018 O O . ALA A 1 126 ? 6.941 -2.807 -9.598 1.00 94.06 126 ALA A O 1
ATOM 1019 N N . ARG A 1 127 ? 5.472 -3.255 -7.950 1.00 93.31 127 ARG A N 1
ATOM 1020 C CA . ARG A 1 127 ? 4.600 -4.146 -8.710 1.00 93.31 127 ARG A CA 1
ATOM 1021 C C . ARG A 1 127 ? 3.148 -3.870 -8.415 1.00 93.31 127 ARG A C 1
ATOM 1023 O O . ARG A 1 127 ? 2.750 -3.751 -7.257 1.00 93.31 127 ARG A O 1
ATOM 1030 N N . LEU A 1 128 ? 2.359 -3.851 -9.474 1.00 91.81 128 LEU A N 1
ATOM 1031 C CA . LEU A 1 128 ? 0.928 -3.643 -9.425 1.00 91.81 128 LEU A CA 1
ATOM 1032 C C . LEU A 1 128 ? 0.231 -4.883 -9.968 1.00 91.81 128 LEU A C 1
ATOM 1034 O O . LEU A 1 128 ? 0.518 -5.372 -11.058 1.00 91.81 128 LEU A O 1
ATOM 1038 N N . ASN A 1 129 ? -0.690 -5.404 -9.170 1.00 88.62 129 ASN A N 1
ATOM 1039 C CA . ASN A 1 129 ? -1.516 -6.534 -9.547 1.00 88.62 129 ASN A CA 1
ATOM 1040 C C . ASN A 1 129 ? -2.957 -6.069 -9.680 1.00 88.62 129 ASN A C 1
ATOM 1042 O O . ASN A 1 129 ? -3.502 -5.482 -8.741 1.00 88.62 129 ASN A O 1
ATOM 1046 N N . THR A 1 130 ? -3.590 -6.399 -10.796 1.00 86.75 130 THR A N 1
ATOM 1047 C CA . THR A 1 130 ? -5.047 -6.331 -10.935 1.00 86.75 130 THR A CA 1
ATOM 1048 C C . THR A 1 130 ? -5.594 -7.726 -11.206 1.00 86.75 130 THR A C 1
ATOM 1050 O O . THR A 1 130 ? -4.865 -8.718 -11.191 1.00 86.75 130 THR A O 1
ATOM 1053 N N . GLU A 1 131 ? -6.894 -7.825 -11.457 1.00 79.25 131 GLU A N 1
ATOM 1054 C CA . GLU A 1 131 ? -7.527 -9.085 -11.848 1.00 79.25 131 GLU A CA 1
ATOM 1055 C C . GLU A 1 131 ? -7.011 -9.624 -13.194 1.00 79.25 131 GLU A C 1
ATOM 1057 O O . GLU A 1 131 ? -7.091 -10.824 -13.448 1.00 79.25 13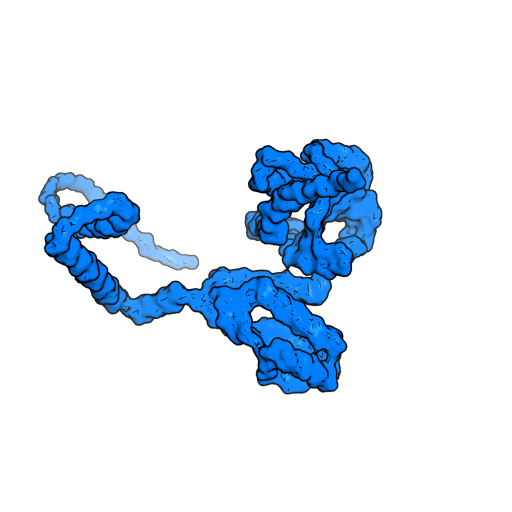1 GLU A O 1
ATOM 1062 N N . SER A 1 132 ? -6.471 -8.754 -14.051 1.00 81.81 132 SER A N 1
ATOM 1063 C CA . SER A 1 132 ? -6.140 -9.063 -15.446 1.00 81.81 132 SER A CA 1
ATOM 1064 C C . SER A 1 132 ? -4.692 -8.817 -15.842 1.00 81.81 132 SER A C 1
ATOM 1066 O O . SER A 1 132 ? -4.280 -9.201 -16.942 1.00 81.81 132 SER A O 1
ATOM 1068 N N . ARG A 1 133 ? -3.914 -8.157 -14.984 1.00 88.38 133 ARG A N 1
ATOM 1069 C CA . ARG A 1 133 ? -2.533 -7.811 -15.300 1.00 88.38 133 ARG A CA 1
ATOM 1070 C C . ARG A 1 133 ? -1.623 -7.850 -14.091 1.00 88.38 133 ARG A C 1
ATOM 1072 O O . ARG A 1 133 ? -2.036 -7.649 -12.948 1.00 88.38 133 ARG A O 1
ATOM 1079 N N . LEU A 1 134 ? -0.367 -8.102 -14.409 1.00 91.06 134 LEU A N 1
ATOM 1080 C CA . LEU A 1 134 ? 0.765 -8.073 -13.515 1.00 91.06 134 LEU A CA 1
ATOM 1081 C C . LEU A 1 134 ? 1.770 -7.084 -14.098 1.00 91.06 134 LEU A C 1
ATOM 1083 O O . LEU A 1 134 ? 2.302 -7.306 -15.183 1.00 91.06 134 LEU A O 1
ATOM 1087 N N . GLU A 1 135 ? 1.974 -5.972 -13.413 1.00 94.06 135 GLU A N 1
ATOM 1088 C CA . GLU A 1 135 ? 2.804 -4.862 -13.871 1.00 94.06 135 GLU A CA 1
ATOM 1089 C C . GLU A 1 135 ? 4.016 -4.716 -12.967 1.00 94.06 135 GLU A C 1
ATOM 1091 O O . GLU A 1 135 ? 3.886 -4.692 -11.745 1.00 94.06 135 GLU A O 1
ATOM 1096 N N . TYR A 1 136 ? 5.188 -4.602 -13.579 1.00 95.69 136 TYR A N 1
ATOM 1097 C CA . TYR A 1 136 ? 6.463 -4.406 -12.906 1.00 95.69 136 TYR A CA 1
ATOM 1098 C C . TYR A 1 136 ? 7.047 -3.065 -13.325 1.00 95.69 136 TYR A C 1
ATOM 1100 O O . TYR A 1 136 ? 7.125 -2.779 -14.523 1.00 95.69 136 TYR A O 1
ATOM 1108 N N . TYR A 1 137 ? 7.471 -2.271 -12.350 1.00 97.38 137 TYR A N 1
ATOM 1109 C CA . TYR A 1 137 ? 7.960 -0.918 -12.564 1.00 97.38 137 TYR A CA 1
ATOM 1110 C C . TYR A 1 137 ? 9.383 -0.753 -12.055 1.00 97.38 137 TYR A C 1
ATOM 1112 O O . TYR A 1 137 ? 9.707 -1.122 -10.921 1.00 97.38 137 TYR A O 1
ATOM 1120 N N . PHE A 1 138 ? 10.207 -0.152 -12.906 1.00 97.50 138 PHE A N 1
ATOM 1121 C CA . PHE A 1 138 ? 11.610 0.120 -12.649 1.00 97.50 138 PHE A CA 1
ATOM 1122 C C . PHE A 1 138 ? 11.957 1.541 -13.091 1.00 97.50 138 PHE A C 1
ATOM 1124 O O . PHE A 1 138 ? 11.334 2.067 -14.013 1.00 97.50 138 PHE A O 1
ATOM 1131 N N . TYR A 1 139 ? 12.990 2.118 -12.485 1.00 97.69 139 TYR A N 1
ATOM 1132 C CA . TYR A 1 139 ? 13.635 3.332 -12.986 1.00 97.69 139 TYR A CA 1
ATOM 1133 C C . TYR A 1 139 ? 15.038 3.014 -13.482 1.00 97.69 139 TYR A C 1
ATOM 1135 O O . TYR A 1 139 ? 15.833 2.438 -12.743 1.00 97.69 139 TYR A O 1
ATOM 1143 N N . ALA A 1 140 ? 15.319 3.357 -14.734 1.00 97.88 140 ALA A N 1
ATOM 1144 C CA . ALA A 1 140 ? 16.520 3.007 -15.482 1.00 97.88 140 ALA A CA 1
ATOM 1145 C C . ALA A 1 140 ? 17.370 4.232 -15.824 1.00 97.88 140 ALA A C 1
ATOM 1147 O O . ALA A 1 140 ? 16.853 5.349 -15.917 1.00 97.88 140 ALA A O 1
ATOM 1148 N N . ARG A 1 141 ? 18.674 4.004 -16.031 1.00 97.62 141 ARG A N 1
ATOM 1149 C CA . ARG A 1 141 ? 19.633 5.045 -16.427 1.00 97.62 141 ARG A CA 1
ATOM 1150 C C . ARG A 1 141 ? 19.412 5.531 -17.854 1.00 97.62 141 ARG A C 1
ATOM 1152 O O . ARG A 1 141 ? 19.569 6.715 -18.138 1.00 97.62 141 ARG A O 1
ATOM 1159 N N . ASP A 1 142 ? 18.994 4.626 -18.727 1.00 96.50 142 ASP A N 1
ATOM 1160 C CA . ASP A 1 142 ? 18.754 4.884 -20.138 1.00 96.50 142 ASP A CA 1
ATOM 1161 C C . ASP A 1 142 ? 17.695 3.921 -20.710 1.00 96.50 142 ASP A C 1
ATOM 1163 O O . ASP A 1 142 ? 17.189 3.033 -20.019 1.00 96.50 142 ASP A O 1
ATOM 1167 N N . CYS A 1 143 ? 17.340 4.136 -21.978 1.00 95.94 143 CYS A N 1
ATOM 1168 C CA . CYS A 1 143 ? 16.502 3.237 -22.776 1.00 95.94 143 CYS A CA 1
ATOM 1169 C C . CYS A 1 143 ? 17.238 2.750 -24.040 1.00 95.94 143 CYS A C 1
ATOM 1171 O O . CYS A 1 143 ? 16.593 2.382 -25.030 1.00 95.94 143 CYS A O 1
ATOM 1173 N N . GLU A 1 144 ? 18.572 2.796 -24.071 1.00 96.56 144 GLU A N 1
ATOM 1174 C CA . GLU A 1 144 ? 19.340 2.469 -25.270 1.00 96.56 144 GLU A CA 1
ATOM 1175 C C . GLU A 1 144 ? 19.220 0.973 -25.592 1.00 96.56 144 GLU A C 1
ATOM 1177 O O . GLU A 1 144 ? 19.434 0.097 -24.757 1.00 96.56 144 GLU A O 1
ATOM 1182 N N . GLY A 1 145 ? 18.818 0.638 -26.821 1.00 96.00 145 GLY A N 1
ATOM 1183 C CA . GLY A 1 145 ? 18.584 -0.761 -27.196 1.00 96.00 145 GLY A CA 1
ATOM 1184 C C . GLY A 1 145 ? 17.466 -1.437 -26.383 1.00 96.00 145 GLY A C 1
ATOM 1185 O O . GLY A 1 145 ? 17.505 -2.649 -26.125 1.00 96.00 145 GLY A O 1
ATOM 1186 N N . PHE A 1 146 ? 16.476 -0.655 -25.925 1.00 97.12 146 PHE A N 1
ATOM 1187 C CA . PHE A 1 146 ? 15.328 -1.190 -25.193 1.00 97.12 146 PHE A CA 1
ATOM 1188 C C . PHE A 1 146 ? 14.423 -2.061 -26.076 1.00 97.12 146 PHE A C 1
ATOM 1190 O O . PHE A 1 146 ? 13.771 -2.965 -25.561 1.00 97.12 146 PHE A O 1
ATOM 1197 N N . ALA A 1 147 ? 14.402 -1.861 -27.398 1.00 96.88 147 ALA A N 1
ATOM 1198 C CA . ALA A 1 147 ? 13.639 -2.713 -28.313 1.00 96.88 147 ALA A CA 1
ATOM 1199 C C . ALA A 1 147 ? 14.109 -4.180 -28.246 1.00 96.88 147 ALA A C 1
ATOM 1201 O O . ALA A 1 147 ? 13.298 -5.103 -28.150 1.00 96.88 147 ALA A O 1
ATOM 1202 N N . GLU A 1 148 ? 15.423 -4.404 -28.203 1.00 97.38 148 GLU A N 1
ATOM 1203 C CA . GLU A 1 148 ? 16.034 -5.722 -28.044 1.00 97.38 148 GLU A CA 1
ATOM 1204 C C . GLU A 1 148 ? 15.757 -6.303 -26.653 1.00 97.38 148 GLU A C 1
ATOM 1206 O O . GLU A 1 148 ? 15.481 -7.500 -26.522 1.00 97.38 148 GLU A O 1
ATOM 1211 N N . THR A 1 149 ? 15.787 -5.456 -25.617 1.00 96.88 149 THR A N 1
ATOM 1212 C CA . THR A 1 149 ? 15.402 -5.826 -24.246 1.00 96.88 149 THR A CA 1
ATOM 1213 C C . THR A 1 149 ? 13.948 -6.287 -24.187 1.00 96.88 149 THR A C 1
ATOM 1215 O O . THR A 1 149 ? 13.678 -7.366 -23.664 1.00 96.88 149 THR A O 1
ATOM 1218 N N . ALA A 1 150 ? 13.019 -5.523 -24.761 1.00 96.38 150 ALA A N 1
ATOM 1219 C CA . ALA A 1 150 ? 11.600 -5.855 -24.811 1.00 96.38 150 ALA A CA 1
ATOM 1220 C C . ALA A 1 150 ? 11.364 -7.177 -25.557 1.00 96.38 150 ALA A C 1
ATOM 1222 O O . ALA A 1 150 ? 10.651 -8.048 -25.061 1.00 96.38 150 ALA A O 1
ATOM 1223 N N . ALA A 1 151 ? 12.038 -7.383 -26.692 1.00 95.56 151 ALA A N 1
ATOM 1224 C CA . ALA A 1 151 ? 11.968 -8.639 -27.432 1.00 95.56 151 ALA A CA 1
ATOM 1225 C C . ALA A 1 151 ? 12.519 -9.835 -26.627 1.00 95.56 151 ALA A C 1
ATOM 1227 O O . ALA A 1 151 ? 12.026 -10.955 -26.759 1.00 95.56 151 ALA A O 1
ATOM 1228 N N . ALA A 1 152 ? 13.544 -9.632 -25.792 1.00 95.38 152 ALA A N 1
ATOM 1229 C CA . ALA A 1 152 ? 14.058 -10.674 -24.903 1.00 95.38 152 ALA A CA 1
ATOM 1230 C C . ALA A 1 152 ? 13.079 -11.012 -23.767 1.00 95.38 152 ALA A C 1
ATOM 1232 O O . ALA A 1 152 ? 12.893 -12.191 -23.464 1.00 95.38 152 ALA A O 1
ATOM 1233 N N . ILE A 1 153 ? 12.427 -10.000 -23.184 1.00 94.81 153 ILE A N 1
ATOM 1234 C CA . ILE A 1 153 ? 11.394 -10.176 -22.153 1.00 94.81 153 ILE A CA 1
ATOM 1235 C C . ILE A 1 153 ? 10.202 -10.960 -22.718 1.00 94.81 153 ILE A C 1
ATOM 1237 O O . ILE A 1 153 ? 9.752 -11.919 -22.089 1.00 94.81 153 ILE A O 1
ATOM 1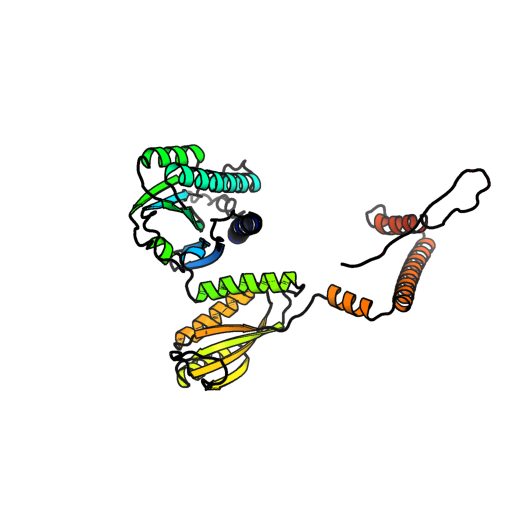241 N N . ASP A 1 154 ? 9.737 -10.607 -23.919 1.00 91.81 154 ASP A N 1
ATOM 1242 C CA . ASP A 1 154 ? 8.640 -11.305 -24.601 1.00 91.81 154 ASP A CA 1
ATOM 1243 C C . ASP A 1 154 ? 8.965 -12.795 -24.821 1.00 91.81 154 ASP A C 1
ATOM 1245 O O . ASP A 1 154 ? 8.186 -13.678 -24.454 1.00 91.81 154 ASP A O 1
ATOM 1249 N N . ARG A 1 155 ? 10.186 -13.107 -25.286 1.00 91.31 155 ARG A N 1
ATOM 1250 C CA . ARG A 1 155 ? 10.656 -14.498 -25.426 1.00 91.31 155 ARG A CA 1
ATOM 1251 C C . ARG A 1 155 ? 10.723 -15.247 -24.092 1.00 91.31 155 ARG A C 1
ATOM 1253 O O . ARG A 1 155 ? 10.378 -16.428 -24.046 1.00 91.31 155 ARG A O 1
ATOM 1260 N N . ALA A 1 156 ? 11.154 -14.595 -23.010 1.00 87.38 156 ALA A N 1
ATOM 1261 C CA . ALA A 1 156 ? 11.262 -15.218 -21.685 1.00 87.38 156 ALA A CA 1
ATOM 1262 C C . ALA A 1 156 ? 9.895 -15.647 -21.116 1.00 87.38 156 ALA A C 1
ATOM 1264 O O . ALA A 1 156 ? 9.802 -16.614 -20.353 1.00 87.38 156 ALA A O 1
ATOM 1265 N N . LEU A 1 157 ? 8.823 -14.969 -21.527 1.00 82.88 157 LEU A N 1
ATOM 1266 C CA . LEU A 1 157 ? 7.442 -15.294 -21.183 1.00 82.88 157 LEU A CA 1
ATOM 1267 C C . LEU A 1 157 ? 6.643 -15.824 -22.377 1.00 82.88 157 LEU A C 1
ATOM 1269 O O . LEU A 1 157 ? 5.432 -15.620 -22.449 1.00 82.88 157 LEU A O 1
ATOM 1273 N N . ALA A 1 158 ? 7.283 -16.586 -23.268 1.00 81.31 158 ALA A N 1
ATOM 1274 C CA . ALA A 1 158 ? 6.604 -17.202 -24.403 1.00 81.31 158 ALA A CA 1
ATOM 1275 C C . ALA A 1 158 ? 5.276 -17.879 -23.992 1.00 81.31 158 ALA A C 1
ATOM 1277 O O . ALA A 1 158 ? 5.196 -18.638 -23.011 1.00 81.31 158 ALA A O 1
ATOM 1278 N N . GLY A 1 159 ? 4.219 -17.559 -24.742 1.00 80.25 159 GLY A N 1
ATOM 1279 C CA . GLY A 1 159 ? 2.840 -17.973 -24.466 1.00 80.25 159 GLY A CA 1
ATOM 1280 C C . GLY A 1 159 ? 2.033 -16.998 -23.599 1.00 80.25 159 GLY A C 1
ATOM 1281 O O . GLY A 1 159 ? 0.853 -17.243 -23.369 1.00 80.25 159 GLY A O 1
ATOM 1282 N N . TRP A 1 160 ? 2.634 -15.904 -23.127 1.00 83.62 160 TRP A N 1
ATOM 1283 C CA . TRP A 1 160 ? 1.949 -14.832 -22.407 1.00 83.62 160 TRP A CA 1
ATOM 1284 C C . TRP A 1 160 ? 1.961 -13.566 -23.253 1.00 83.62 160 TRP A C 1
ATOM 1286 O O . TRP A 1 160 ? 2.870 -13.340 -24.045 1.00 83.62 160 TRP A O 1
ATOM 1296 N N . ARG A 1 161 ? 0.943 -12.723 -23.083 1.00 88.25 161 ARG A N 1
ATOM 1297 C CA . ARG A 1 161 ? 0.912 -11.403 -23.715 1.00 88.25 161 ARG A CA 1
ATOM 1298 C C . ARG A 1 161 ? 1.663 -10.419 -22.835 1.00 88.25 161 ARG A C 1
ATOM 1300 O O . ARG A 1 161 ? 1.153 -10.043 -21.779 1.00 88.25 161 ARG A O 1
ATOM 1307 N N . VAL A 1 162 ? 2.850 -10.019 -23.277 1.00 92.06 162 VAL A N 1
ATOM 1308 C CA . VAL A 1 162 ? 3.698 -9.062 -22.567 1.00 92.06 162 VAL A CA 1
ATOM 1309 C C . VAL A 1 162 ? 3.789 -7.761 -23.352 1.00 92.06 162 VAL A C 1
ATOM 1311 O O . VAL A 1 162 ? 3.865 -7.753 -24.577 1.00 92.06 162 VAL A O 1
ATOM 1314 N N . HIS A 1 163 ? 3.760 -6.646 -22.636 1.00 94.81 163 HIS A N 1
ATOM 1315 C CA . HIS A 1 163 ? 4.003 -5.324 -23.183 1.00 94.81 163 HIS A CA 1
ATOM 1316 C C . HIS A 1 163 ? 5.049 -4.621 -22.326 1.00 94.81 163 HIS A C 1
ATOM 1318 O O . HIS A 1 163 ? 4.891 -4.520 -21.111 1.00 94.81 163 HIS A O 1
ATOM 1324 N N . SER A 1 164 ? 6.121 -4.147 -22.952 1.00 97.50 164 SER A N 1
ATOM 1325 C CA . SER A 1 164 ? 7.214 -3.455 -22.274 1.00 97.50 164 SER A CA 1
ATOM 1326 C C . SER A 1 164 ? 7.381 -2.064 -22.861 1.00 97.50 164 SER A C 1
ATOM 1328 O O . SER A 1 164 ? 7.434 -1.912 -24.081 1.00 97.50 164 SER A O 1
ATOM 1330 N N . ILE A 1 165 ? 7.487 -1.061 -21.996 1.00 97.81 165 ILE A N 1
ATOM 1331 C CA . ILE A 1 165 ? 7.723 0.332 -22.380 1.00 97.81 165 ILE A CA 1
ATOM 1332 C C . ILE A 1 165 ? 8.888 0.909 -21.583 1.00 97.81 165 ILE A C 1
ATOM 1334 O O . ILE A 1 165 ? 9.107 0.522 -20.436 1.00 97.81 165 ILE A O 1
ATOM 1338 N N . CYS A 1 166 ? 9.593 1.853 -22.198 1.00 98.19 166 CYS A N 1
ATOM 1339 C CA . CYS A 1 166 ? 10.618 2.681 -21.578 1.00 98.19 166 CYS A CA 1
ATOM 1340 C C . CYS A 1 166 ? 10.347 4.122 -22.013 1.00 98.19 166 CYS A C 1
ATOM 1342 O O . CYS A 1 166 ? 10.229 4.384 -23.212 1.00 98.19 166 CYS A O 1
ATOM 1344 N N . ARG A 1 167 ? 10.130 5.031 -21.062 1.00 97.94 167 ARG A N 1
ATOM 1345 C CA . ARG A 1 167 ? 9.743 6.422 -21.342 1.00 97.94 167 ARG A CA 1
ATOM 1346 C C . ARG A 1 167 ? 10.367 7.379 -20.327 1.00 97.94 167 ARG A C 1
ATOM 1348 O O . ARG A 1 167 ? 10.603 6.952 -19.199 1.00 97.94 167 ARG A O 1
ATOM 1355 N N . PRO A 1 168 ? 10.606 8.651 -20.684 1.00 97.88 168 PRO A N 1
ATOM 1356 C CA . PRO A 1 168 ? 11.149 9.613 -19.734 1.00 97.88 168 PRO A CA 1
ATOM 1357 C C . PRO A 1 168 ? 10.148 9.873 -18.598 1.00 97.88 168 PRO A C 1
ATOM 1359 O O . PRO A 1 168 ? 8.934 9.959 -18.825 1.00 97.88 168 PRO A O 1
ATOM 1362 N N . ASP A 1 169 ? 10.672 9.960 -17.380 1.00 97.69 169 ASP A N 1
ATOM 1363 C CA . ASP A 1 169 ? 9.984 10.327 -16.140 1.00 97.69 169 ASP A CA 1
ATOM 1364 C C . ASP A 1 169 ? 11.016 10.839 -15.111 1.00 97.69 169 ASP A C 1
ATOM 1366 O O . ASP A 1 169 ? 11.185 10.271 -14.033 1.00 97.69 169 ASP A O 1
ATOM 1370 N N . GLU A 1 170 ? 11.747 11.900 -15.476 1.00 96.25 170 GLU A N 1
ATOM 1371 C CA . GLU A 1 170 ? 12.845 12.497 -14.687 1.00 96.25 170 GLU A CA 1
ATOM 1372 C C . GLU A 1 170 ? 12.438 12.818 -13.244 1.00 96.25 170 GLU A C 1
ATOM 1374 O O . GLU A 1 170 ? 13.195 12.602 -12.303 1.00 96.25 170 GLU A O 1
ATOM 1379 N N . GLU A 1 171 ? 11.198 13.266 -13.063 1.00 95.12 171 GLU A N 1
ATOM 1380 C CA . GLU A 1 171 ? 10.642 13.650 -11.766 1.00 95.12 171 GLU A CA 1
ATOM 1381 C C . GLU A 1 171 ? 10.077 12.475 -10.963 1.00 95.12 171 GLU A C 1
ATOM 1383 O O . GLU A 1 171 ? 9.498 12.687 -9.890 1.00 95.12 171 GLU A O 1
ATOM 1388 N N . TRP A 1 172 ? 10.197 11.248 -11.477 1.00 96.25 172 TRP A N 1
ATOM 1389 C CA . TRP A 1 172 ? 9.620 10.044 -10.885 1.00 96.25 172 TRP A CA 1
ATOM 1390 C C . TRP A 1 172 ? 8.115 10.206 -10.611 1.00 96.25 172 TRP A C 1
ATOM 1392 O O . TRP A 1 172 ? 7.577 9.762 -9.589 1.00 96.25 172 TRP A O 1
ATOM 1402 N N . GLY A 1 173 ? 7.411 10.890 -11.517 1.00 96.00 173 GLY A N 1
ATOM 1403 C CA . GLY A 1 173 ? 6.007 11.254 -11.362 1.00 96.00 173 GLY A CA 1
ATOM 1404 C C . GLY A 1 173 ? 5.110 10.029 -11.221 1.00 96.00 173 GLY A C 1
ATOM 1405 O O . GLY A 1 173 ? 4.184 10.028 -10.406 1.00 96.00 173 GLY A O 1
ATOM 1406 N N . PHE A 1 174 ? 5.412 8.948 -11.945 1.00 95.31 174 PHE A N 1
ATOM 1407 C CA . PHE A 1 174 ? 4.671 7.701 -11.806 1.00 95.31 174 PHE A CA 1
ATOM 1408 C C . PHE A 1 174 ? 4.909 7.020 -10.452 1.00 95.31 174 PHE A C 1
ATOM 1410 O O . PHE A 1 174 ? 3.974 6.471 -9.872 1.00 95.31 174 PHE A O 1
ATOM 1417 N N . TYR A 1 175 ? 6.127 7.087 -9.907 1.00 95.31 175 TYR A N 1
ATOM 1418 C CA . TYR A 1 175 ? 6.411 6.541 -8.575 1.00 95.31 175 TYR A CA 1
ATOM 1419 C C . TYR A 1 175 ? 5.644 7.315 -7.498 1.00 95.31 175 TYR A C 1
ATOM 1421 O O . TYR A 1 175 ? 4.950 6.703 -6.689 1.00 95.31 175 TYR A O 1
ATOM 1429 N N . LYS A 1 176 ? 5.675 8.654 -7.558 1.00 94.38 176 LYS A N 1
ATOM 1430 C CA . LYS A 1 176 ? 4.915 9.536 -6.656 1.00 94.38 176 LYS A CA 1
ATOM 1431 C C . LYS A 1 176 ? 3.412 9.231 -6.692 1.00 94.38 176 LYS A C 1
ATOM 1433 O O . LYS A 1 176 ? 2.753 9.230 -5.660 1.00 94.38 176 LYS A O 1
ATOM 1438 N N . TYR A 1 177 ? 2.864 8.910 -7.866 1.00 92.81 177 TYR A N 1
ATOM 1439 C CA . TYR A 1 177 ? 1.470 8.474 -7.998 1.00 92.81 177 TYR A CA 1
ATOM 1440 C C . TYR A 1 177 ? 1.179 7.144 -7.278 1.00 92.81 177 TYR A C 1
ATOM 1442 O O . TYR A 1 177 ? 0.083 6.951 -6.741 1.00 92.81 177 TYR A O 1
ATOM 1450 N N . LEU A 1 178 ? 2.138 6.215 -7.256 1.00 93.75 178 LEU A N 1
ATOM 1451 C CA . LEU A 1 178 ? 1.993 4.937 -6.560 1.00 93.75 178 LEU A CA 1
ATOM 1452 C C . LEU A 1 178 ? 2.111 5.058 -5.041 1.00 93.75 178 LEU A C 1
ATOM 1454 O O . LEU A 1 178 ? 1.666 4.141 -4.357 1.00 93.75 178 LEU A O 1
ATOM 1458 N N . GLU A 1 179 ? 2.656 6.150 -4.504 1.00 93.75 179 GLU A N 1
ATOM 1459 C CA . GLU A 1 179 ? 2.815 6.322 -3.060 1.00 93.75 179 GLU A CA 1
ATOM 1460 C C . GLU A 1 179 ? 1.489 6.152 -2.305 1.00 93.75 179 GLU A C 1
ATOM 1462 O O . GLU A 1 179 ? 0.438 6.601 -2.780 1.00 93.75 179 GLU A O 1
ATOM 1467 N N . PRO A 1 180 ? 1.504 5.502 -1.127 1.00 93.81 180 PRO A N 1
ATOM 1468 C CA . PRO A 1 180 ? 0.293 5.274 -0.361 1.00 93.81 180 PRO A CA 1
ATOM 1469 C C . PRO A 1 180 ? -0.287 6.603 0.124 1.00 93.81 180 PRO A C 1
ATOM 1471 O O . PRO A 1 180 ? 0.416 7.414 0.734 1.00 93.81 180 PRO A O 1
ATOM 1474 N N . ASN A 1 181 ? -1.589 6.801 -0.076 1.00 93.12 181 ASN A N 1
ATOM 1475 C CA . ASN A 1 181 ? -2.317 7.925 0.507 1.00 93.12 181 ASN A CA 1
ATOM 1476 C C . ASN A 1 181 ? -2.457 7.766 2.036 1.00 93.12 181 ASN A C 1
ATOM 1478 O O . ASN A 1 181 ? -2.056 6.759 2.620 1.00 93.12 181 ASN A O 1
ATOM 1482 N N . GLU A 1 182 ? -3.015 8.770 2.713 1.00 92.81 182 GLU A N 1
ATOM 1483 C CA . GLU A 1 182 ? -3.172 8.752 4.176 1.00 92.81 182 GLU A CA 1
ATOM 1484 C C . GLU A 1 182 ? -3.893 7.512 4.704 1.00 92.81 182 GLU A C 1
ATOM 1486 O O . GLU A 1 182 ? -3.392 6.847 5.615 1.00 92.81 182 GLU A O 1
ATOM 1491 N N . LEU A 1 183 ? -5.036 7.170 4.108 1.00 94.00 183 LEU A N 1
ATOM 1492 C CA . LEU A 1 183 ? -5.797 5.985 4.479 1.00 94.00 183 LEU A CA 1
ATOM 1493 C C . LEU A 1 183 ? -4.959 4.719 4.284 1.00 94.00 183 LEU A C 1
ATOM 1495 O O . LEU A 1 183 ? -4.828 3.919 5.208 1.00 94.00 183 LEU A O 1
ATOM 1499 N N . GLU A 1 184 ? -4.344 4.549 3.116 1.00 93.81 184 GLU A N 1
ATOM 1500 C CA . GLU A 1 184 ? -3.497 3.397 2.794 1.00 93.81 184 GLU A CA 1
ATOM 1501 C C . GLU A 1 184 ? -2.334 3.254 3.784 1.00 93.81 184 GLU A C 1
ATOM 1503 O O . GLU A 1 184 ? -2.060 2.140 4.233 1.00 93.81 184 GLU A O 1
ATOM 1508 N N . ARG A 1 185 ? -1.722 4.359 4.233 1.00 92.62 185 ARG A N 1
ATOM 1509 C CA . ARG A 1 185 ? -0.695 4.339 5.289 1.00 92.62 185 ARG A CA 1
ATOM 1510 C C . ARG A 1 185 ? -1.227 3.795 6.616 1.00 92.62 185 ARG A C 1
ATOM 1512 O O . ARG A 1 185 ? -0.514 3.049 7.292 1.00 92.62 185 ARG A O 1
ATOM 1519 N N . HIS A 1 186 ? -2.468 4.109 6.996 1.00 93.88 186 HIS A N 1
ATOM 1520 C CA . HIS A 1 186 ? -3.091 3.487 8.170 1.00 93.88 186 HIS A CA 1
ATOM 1521 C C . HIS A 1 186 ? -3.300 1.981 7.975 1.00 93.88 186 HIS A C 1
ATOM 1523 O O . HIS A 1 186 ? -3.033 1.207 8.895 1.00 93.88 186 HIS A O 1
ATOM 1529 N N . LEU A 1 187 ? -3.727 1.550 6.785 1.00 90.94 187 LEU A N 1
ATOM 1530 C CA . LEU A 1 187 ? -3.959 0.131 6.490 1.00 90.94 187 LEU A CA 1
ATOM 1531 C C . LEU A 1 187 ? -2.655 -0.683 6.469 1.00 90.94 187 LEU A C 1
ATOM 1533 O O . LEU A 1 187 ? -2.618 -1.786 7.014 1.00 90.94 187 LEU A O 1
ATOM 1537 N N . ILE A 1 188 ? -1.576 -0.126 5.912 1.00 87.12 188 ILE A N 1
ATOM 1538 C CA . ILE A 1 188 ? -0.226 -0.712 5.967 1.00 87.12 188 ILE A CA 1
ATOM 1539 C C . ILE A 1 188 ? 0.207 -0.878 7.426 1.00 87.12 188 ILE A C 1
ATOM 1541 O O . ILE A 1 188 ? 0.590 -1.967 7.856 1.00 87.12 188 ILE A O 1
ATOM 1545 N N . ARG A 1 189 ? 0.075 0.187 8.228 1.00 89.25 189 ARG A N 1
ATOM 1546 C CA . ARG A 1 189 ? 0.452 0.171 9.647 1.00 89.25 189 ARG A CA 1
ATOM 1547 C C . ARG A 1 189 ? -0.338 -0.867 10.445 1.00 89.25 189 ARG A C 1
ATOM 1549 O O . ARG A 1 189 ? 0.223 -1.492 11.343 1.00 89.25 189 ARG A O 1
ATOM 1556 N N . ASN A 1 190 ? -1.612 -1.085 10.116 1.00 91.12 190 ASN A N 1
ATOM 1557 C CA . ASN A 1 190 ? -2.421 -2.123 10.751 1.00 91.12 190 ASN A CA 1
ATOM 1558 C C . ASN A 1 190 ? -1.806 -3.512 10.567 1.00 91.12 190 ASN A C 1
ATOM 1560 O O . ASN A 1 190 ? -1.727 -4.257 11.541 1.00 91.12 190 ASN A O 1
ATOM 1564 N N . ALA A 1 191 ? -1.342 -3.849 9.359 1.00 86.56 191 ALA A N 1
ATOM 1565 C CA . ALA A 1 191 ? -0.706 -5.138 9.096 1.00 86.56 191 ALA A CA 1
ATOM 1566 C C . ALA A 1 191 ? 0.539 -5.339 9.975 1.00 86.56 191 ALA A C 1
ATOM 1568 O O . ALA A 1 191 ? 0.625 -6.342 10.683 1.00 86.56 191 ALA A O 1
ATOM 1569 N N . VAL A 1 192 ? 1.425 -4.338 10.025 1.00 84.56 192 VAL A N 1
ATOM 1570 C CA . VAL A 1 192 ? 2.657 -4.370 10.835 1.00 84.56 192 VAL A CA 1
ATOM 1571 C C . VAL A 1 192 ? 2.353 -4.512 12.332 1.00 84.56 192 VAL A C 1
ATOM 1573 O O . VAL A 1 192 ? 2.961 -5.323 13.034 1.00 84.56 192 VAL A O 1
ATOM 1576 N N . ILE A 1 193 ? 1.386 -3.745 12.849 1.00 87.75 193 ILE A N 1
ATOM 1577 C CA . ILE A 1 193 ? 0.999 -3.816 14.265 1.00 87.75 193 ILE A CA 1
ATOM 1578 C C . ILE A 1 193 ? 0.407 -5.190 14.589 1.00 87.75 193 ILE A C 1
ATOM 1580 O O . ILE A 1 193 ? 0.778 -5.789 15.598 1.00 87.75 193 ILE A O 1
ATOM 1584 N N . LEU A 1 194 ? -0.497 -5.707 13.753 1.00 88.06 194 LEU A N 1
ATOM 1585 C CA . LEU A 1 194 ? -1.131 -7.005 13.981 1.00 88.06 194 LEU A CA 1
ATOM 1586 C C . LEU A 1 194 ? -0.123 -8.154 13.944 1.00 88.06 194 LEU A C 1
ATOM 1588 O O . LEU A 1 194 ? -0.198 -9.039 14.796 1.00 88.06 194 LEU A O 1
ATOM 1592 N N . GLU A 1 195 ? 0.836 -8.125 13.022 1.00 82.44 195 GLU A N 1
ATOM 1593 C CA . GLU A 1 195 ? 1.920 -9.106 12.965 1.00 82.44 195 GLU A CA 1
ATOM 1594 C C . GLU A 1 195 ? 2.770 -9.072 14.244 1.00 82.44 195 GLU A C 1
ATOM 1596 O O . GLU A 1 195 ? 2.990 -10.103 14.883 1.00 82.44 195 GLU A O 1
ATOM 1601 N N . SER A 1 196 ? 3.154 -7.877 14.705 1.00 84.12 196 SER A N 1
ATOM 1602 C CA . SER A 1 196 ? 3.887 -7.699 15.967 1.00 84.12 196 SER A CA 1
ATOM 1603 C C . SER A 1 196 ? 3.099 -8.214 17.181 1.00 84.12 196 SER A C 1
ATOM 1605 O O . SER A 1 196 ? 3.652 -8.868 18.073 1.00 84.12 196 SER A O 1
ATOM 1607 N N . LEU A 1 197 ? 1.784 -7.981 17.214 1.00 86.50 197 LEU A N 1
ATOM 1608 C CA . LEU A 1 197 ? 0.894 -8.508 18.251 1.00 86.50 197 LEU A CA 1
ATOM 1609 C C . LEU A 1 197 ? 0.828 -10.043 18.214 1.00 86.50 197 LEU A C 1
ATOM 1611 O O . LEU A 1 197 ? 0.957 -10.689 19.260 1.00 86.50 197 LEU A O 1
ATOM 1615 N N . GLN A 1 198 ? 0.692 -10.636 17.028 1.00 84.56 198 GLN A N 1
ATOM 1616 C CA . GLN A 1 198 ? 0.681 -12.089 16.837 1.00 84.56 198 GLN A CA 1
ATOM 1617 C C . GLN A 1 198 ? 2.009 -12.731 17.252 1.00 84.56 198 GLN A C 1
ATOM 1619 O O . GLN A 1 198 ? 1.996 -13.710 17.999 1.00 84.56 198 GLN A O 1
ATOM 1624 N N . ALA A 1 199 ? 3.149 -12.142 16.880 1.00 81.88 199 ALA A N 1
ATOM 1625 C CA . ALA A 1 199 ? 4.477 -12.598 17.301 1.00 81.88 199 ALA A CA 1
ATOM 1626 C C . ALA A 1 199 ? 4.636 -12.578 18.835 1.00 81.88 199 ALA A C 1
ATOM 1628 O O . ALA A 1 199 ? 5.225 -13.476 19.443 1.00 81.88 199 ALA A O 1
ATOM 1629 N N . ARG A 1 200 ? 4.017 -11.599 19.508 1.00 85.69 200 ARG A N 1
ATOM 1630 C CA . ARG A 1 200 ? 3.954 -11.526 20.981 1.00 85.69 200 ARG A CA 1
ATOM 1631 C C . ARG A 1 200 ? 2.954 -12.517 21.593 1.00 85.69 200 ARG A C 1
ATOM 1633 O O . ARG A 1 200 ? 2.958 -12.728 22.811 1.00 85.69 200 ARG A O 1
ATOM 1640 N N . GLY A 1 201 ? 2.186 -13.238 20.781 1.00 84.12 201 GLY A N 1
ATOM 1641 C CA . GLY A 1 201 ? 1.215 -14.256 21.191 1.00 84.12 201 GLY A CA 1
ATOM 1642 C C . GLY A 1 201 ? -0.164 -13.693 21.532 1.00 84.12 201 GLY A C 1
ATOM 1643 O O . GLY A 1 201 ? -0.901 -14.322 22.300 1.00 84.12 201 GLY A O 1
ATOM 1644 N N . ASP A 1 202 ? -0.493 -12.505 21.023 1.00 88.81 202 ASP A N 1
ATOM 1645 C CA . ASP A 1 202 ? -1.845 -11.957 21.071 1.00 88.81 202 ASP A CA 1
ATOM 1646 C C . ASP A 1 202 ? -2.782 -12.708 20.107 1.00 88.81 202 ASP A C 1
ATOM 1648 O O . ASP A 1 202 ? -2.346 -13.354 19.156 1.00 88.81 202 ASP A O 1
ATOM 1652 N N . THR A 1 203 ? -4.087 -12.657 20.369 1.00 89.75 203 THR A N 1
ATOM 1653 C CA . THR A 1 203 ? -5.101 -13.399 19.594 1.00 89.75 203 THR A CA 1
ATOM 1654 C C . THR A 1 203 ? -5.968 -12.476 18.734 1.00 89.75 203 THR A C 1
ATOM 1656 O O . THR A 1 203 ? -6.236 -11.346 19.112 1.00 89.75 203 THR A O 1
ATOM 1659 N N . ALA A 1 204 ? -6.549 -12.949 17.631 1.00 91.88 204 ALA A N 1
ATOM 1660 C CA . ALA A 1 204 ? -7.512 -12.145 16.854 1.00 91.88 204 ALA A CA 1
ATOM 1661 C C . ALA A 1 204 ? -8.910 -12.018 17.517 1.00 91.88 204 ALA A C 1
ATOM 1663 O O . ALA A 1 204 ? -9.867 -11.533 16.911 1.00 91.88 204 ALA A O 1
ATOM 1664 N N . ALA A 1 205 ? -9.070 -12.493 18.758 1.00 91.62 205 ALA A N 1
ATOM 1665 C CA . ALA A 1 205 ? -10.358 -12.568 19.438 1.00 91.62 205 ALA A CA 1
ATOM 1666 C C . ALA A 1 205 ? -10.989 -11.186 19.670 1.00 91.62 205 ALA A C 1
ATOM 1668 O O . ALA A 1 205 ? -10.299 -10.196 19.935 1.00 91.62 205 ALA A O 1
ATOM 1669 N N . ALA A 1 206 ? -12.326 -11.156 19.652 1.00 94.44 206 ALA A N 1
ATOM 1670 C CA . ALA A 1 206 ? -13.091 -9.933 19.836 1.00 94.44 206 ALA A CA 1
ATOM 1671 C C . ALA A 1 206 ? -12.760 -9.220 21.161 1.00 94.44 206 ALA A C 1
ATOM 1673 O O . ALA A 1 206 ? -12.711 -9.818 22.249 1.00 94.44 206 ALA A O 1
ATOM 1674 N N . ARG A 1 207 ? -12.541 -7.909 21.078 1.00 94.25 207 ARG A N 1
ATOM 1675 C CA . ARG A 1 207 ? -12.197 -7.040 22.210 1.00 94.25 207 ARG A CA 1
ATOM 1676 C C . ARG A 1 207 ? -12.653 -5.612 21.943 1.00 94.25 207 ARG A C 1
ATOM 1678 O O . ARG A 1 207 ? -13.004 -5.283 20.819 1.00 94.25 207 ARG A O 1
ATOM 1685 N N . VAL A 1 208 ? -12.686 -4.803 22.996 1.00 95.56 208 VAL A N 1
ATOM 1686 C CA . VAL A 1 208 ? -12.911 -3.363 22.856 1.00 95.56 208 VAL A CA 1
ATOM 1687 C C . VAL A 1 208 ? -11.644 -2.752 22.268 1.00 95.56 208 VAL A C 1
ATOM 1689 O O . VAL A 1 208 ? -10.555 -2.986 22.795 1.00 95.56 208 VAL A O 1
ATOM 1692 N N . VAL A 1 209 ? -11.809 -2.019 21.176 1.00 96.62 209 VAL A N 1
ATOM 1693 C CA . VAL A 1 209 ? -10.759 -1.266 20.492 1.00 96.62 209 VAL A CA 1
ATOM 1694 C C . VAL A 1 209 ? -11.154 0.202 20.552 1.00 96.62 209 VAL A C 1
ATOM 1696 O O . VAL A 1 209 ? -12.321 0.526 20.315 1.00 96.62 209 VAL A O 1
ATOM 1699 N N . SER A 1 210 ? -10.218 1.065 20.941 1.00 96.81 210 SER A N 1
ATOM 1700 C CA . SER A 1 210 ? -10.393 2.515 20.924 1.00 96.81 210 SER A CA 1
ATOM 1701 C C . SER A 1 210 ? -9.794 3.106 19.654 1.00 96.81 210 SER A C 1
ATOM 1703 O O . SER A 1 210 ? -8.776 2.629 19.158 1.00 96.81 210 SER A O 1
ATOM 1705 N N . HIS A 1 211 ? -10.419 4.156 19.140 1.00 97.38 211 HIS A N 1
ATOM 1706 C CA . HIS A 1 211 ? -10.028 4.869 17.933 1.00 97.38 211 HIS A CA 1
ATOM 1707 C C . HIS A 1 211 ? -9.998 6.360 18.226 1.00 97.38 211 HIS A C 1
ATOM 1709 O O . HIS A 1 211 ? -10.896 6.867 18.896 1.00 97.38 211 HIS A O 1
ATOM 1715 N N . ARG A 1 212 ? -8.971 7.047 17.729 1.00 96.31 212 ARG A N 1
ATOM 1716 C CA . ARG A 1 212 ? -8.742 8.475 17.940 1.00 96.31 212 ARG A CA 1
ATOM 1717 C C . ARG A 1 212 ? -8.843 9.220 16.614 1.00 96.31 212 ARG A C 1
ATOM 1719 O O . ARG A 1 212 ? -8.233 8.812 15.626 1.00 96.31 212 ARG A O 1
ATOM 1726 N N . MET A 1 213 ? -9.563 10.333 16.630 1.00 95.88 213 MET A N 1
ATOM 1727 C CA . MET A 1 213 ? -9.691 11.290 15.532 1.00 95.88 213 MET A CA 1
ATOM 1728 C C . MET A 1 213 ? -9.435 12.706 16.058 1.00 95.88 213 MET A C 1
ATOM 1730 O O . MET A 1 213 ? -9.632 12.974 17.247 1.00 95.88 213 MET A O 1
ATOM 1734 N N . ARG A 1 214 ? -8.990 13.605 15.183 1.00 93.94 214 ARG A N 1
ATOM 1735 C CA . ARG A 1 214 ? -8.743 15.021 15.480 1.00 93.94 214 ARG A CA 1
ATOM 1736 C C . ARG A 1 214 ? -9.514 15.913 14.517 1.00 93.94 214 ARG A C 1
ATOM 1738 O O . ARG A 1 214 ? -9.700 15.544 13.363 1.00 93.94 214 ARG A O 1
ATOM 1745 N N . PHE A 1 215 ? -9.934 17.081 14.989 1.00 94.38 215 PHE A N 1
ATOM 1746 C CA . PHE A 1 215 ? -10.762 18.014 14.228 1.00 94.38 215 PHE A CA 1
ATOM 1747 C C . PHE A 1 215 ? -10.274 19.461 14.380 1.00 94.38 215 PHE A C 1
ATOM 1749 O O . PHE A 1 215 ? -9.787 19.842 15.452 1.00 94.38 215 PHE A O 1
ATOM 1756 N N . PRO A 1 216 ? -10.444 20.288 13.334 1.00 91.31 216 PRO A N 1
ATOM 1757 C CA . PRO A 1 216 ? -10.086 21.705 13.373 1.00 91.31 216 PRO A CA 1
ATOM 1758 C C . PRO A 1 216 ? -11.051 22.536 14.233 1.00 91.31 216 PRO A C 1
ATOM 1760 O O . PRO A 1 216 ? -10.672 23.589 14.736 1.00 91.31 216 PRO A O 1
ATOM 1763 N N . SER A 1 217 ? -12.291 22.076 14.435 1.00 91.62 217 SER A N 1
ATOM 1764 C CA . SER A 1 217 ? -13.302 22.791 15.220 1.00 91.62 217 SER A CA 1
ATOM 1765 C C . SER A 1 217 ? -14.193 21.857 16.037 1.00 91.62 217 SER A C 1
ATOM 1767 O O . SER A 1 217 ? -14.390 20.691 15.689 1.00 91.62 217 SER A O 1
ATOM 1769 N N . GLU A 1 218 ? -14.779 22.405 17.102 1.00 93.38 218 GLU A N 1
ATOM 1770 C CA . GLU A 1 218 ? -15.745 21.709 17.957 1.00 93.38 218 GLU A CA 1
ATOM 1771 C C . GLU A 1 218 ? -16.974 21.240 17.177 1.00 93.38 218 GLU A C 1
ATOM 1773 O O . GLU A 1 218 ? -17.391 20.097 17.318 1.00 93.38 218 GLU A O 1
ATOM 1778 N N . ALA A 1 219 ? -17.512 22.093 16.299 1.00 94.81 219 ALA A N 1
ATOM 1779 C CA . ALA A 1 219 ? -18.672 21.760 15.475 1.00 94.81 219 ALA A CA 1
ATOM 1780 C C . ALA A 1 219 ? -18.420 20.523 14.595 1.00 94.81 219 ALA A C 1
ATOM 1782 O O . ALA A 1 219 ? -19.264 19.634 14.527 1.00 94.81 219 ALA A O 1
ATOM 1783 N N . SER A 1 220 ? -17.231 20.431 13.990 1.00 95.50 220 SER A N 1
ATOM 1784 C CA . SER A 1 220 ? -16.836 19.282 13.163 1.00 95.50 220 SER A CA 1
ATOM 1785 C C . SER A 1 220 ? -16.730 17.997 13.995 1.00 95.50 220 SER A C 1
ATOM 1787 O O . SER A 1 220 ? -17.226 16.941 13.608 1.00 95.50 220 SER A O 1
ATOM 1789 N N . MET A 1 221 ? -16.125 18.096 15.184 1.00 96.12 221 MET A N 1
ATOM 1790 C CA . MET A 1 221 ? -16.025 16.984 16.131 1.00 96.12 221 MET A CA 1
ATOM 1791 C C . MET A 1 221 ? -17.410 16.506 16.593 1.00 96.12 221 MET A C 1
ATOM 1793 O O . MET A 1 221 ? -17.647 15.300 16.632 1.00 96.12 221 MET A O 1
ATOM 1797 N N . LEU A 1 222 ? -18.323 17.424 16.932 1.00 95.50 222 LEU A N 1
ATOM 1798 C CA . LEU A 1 222 ? -19.682 17.092 17.370 1.00 95.50 222 LEU A CA 1
ATOM 1799 C C . LEU A 1 222 ? -20.511 16.457 16.242 1.00 95.50 222 LEU A C 1
ATOM 1801 O O . LEU A 1 222 ? -21.175 15.451 16.485 1.00 95.50 222 LEU A O 1
ATOM 1805 N N . SER A 1 223 ? -20.412 16.961 15.006 1.00 96.06 223 SER A N 1
ATOM 1806 C CA . SER A 1 223 ? -21.062 16.340 13.837 1.00 96.06 223 SER A CA 1
ATOM 1807 C C . SER A 1 223 ? -20.559 14.909 13.603 1.00 96.06 223 SER A C 1
ATOM 1809 O O . SER A 1 223 ? -21.335 13.960 13.422 1.00 96.06 223 SER A O 1
ATOM 1811 N N . CYS A 1 224 ? -19.240 14.703 13.705 1.00 96.56 224 CYS A N 1
ATOM 1812 C CA . CYS A 1 224 ? -18.661 13.368 13.605 1.00 96.56 224 CYS A CA 1
ATOM 1813 C C . CYS A 1 224 ? -19.122 12.460 14.759 1.00 96.56 224 CYS A C 1
ATOM 1815 O O . CYS A 1 224 ? -19.472 11.303 14.519 1.00 96.56 224 CYS A O 1
ATOM 1817 N N . LEU A 1 225 ? -19.200 12.980 15.994 1.00 95.75 225 LEU A N 1
ATOM 1818 C CA . LEU A 1 225 ? -19.688 12.256 17.175 1.00 95.75 225 LEU A CA 1
ATOM 1819 C C . LEU A 1 225 ? -21.114 11.709 16.972 1.00 95.75 225 LEU A C 1
ATOM 1821 O O . LEU A 1 225 ? -21.397 10.557 17.309 1.00 95.75 225 LEU A O 1
ATOM 1825 N N . GLU A 1 226 ? -22.016 12.494 16.385 1.00 95.25 226 GLU A N 1
ATOM 1826 C CA . GLU A 1 226 ? -23.367 12.026 16.049 1.00 95.25 226 GLU A CA 1
ATOM 1827 C C . GLU A 1 226 ? -23.352 10.905 15.002 1.00 95.25 226 GLU A C 1
ATOM 1829 O O . GLU A 1 226 ? -24.122 9.942 15.087 1.00 95.25 226 GLU A O 1
ATOM 1834 N N . SER A 1 227 ? -22.458 10.995 14.019 1.00 95.75 227 SER A N 1
ATOM 1835 C CA . SER A 1 227 ? -22.306 9.985 12.969 1.00 95.75 227 SER A CA 1
ATOM 1836 C C . SER A 1 227 ? -21.756 8.662 13.510 1.00 95.75 227 SER A C 1
ATOM 1838 O O . SER A 1 227 ? -22.343 7.606 13.269 1.00 95.75 227 SER A O 1
ATOM 1840 N N . VAL A 1 228 ? -20.709 8.696 14.336 1.00 95.25 228 VAL A N 1
ATOM 1841 C CA . VAL A 1 228 ? -20.140 7.480 14.947 1.00 95.25 228 VAL A CA 1
ATOM 1842 C C . VAL A 1 228 ? -21.092 6.829 15.959 1.00 95.25 228 VAL A C 1
ATOM 1844 O O . VAL A 1 228 ? -21.135 5.599 16.047 1.00 95.25 228 VAL A O 1
ATOM 1847 N N . ARG A 1 229 ? -21.920 7.605 16.677 1.00 94.56 229 ARG A N 1
ATOM 1848 C CA . ARG A 1 229 ? -22.985 7.056 17.541 1.00 94.56 229 ARG A CA 1
ATOM 1849 C C . ARG A 1 229 ? -23.997 6.240 16.736 1.00 94.56 229 ARG A C 1
ATOM 1851 O O . ARG A 1 229 ? -24.339 5.127 17.136 1.00 94.56 229 ARG A O 1
ATOM 1858 N N . ARG A 1 230 ? -24.426 6.745 15.572 1.00 94.44 230 ARG A N 1
ATOM 1859 C CA . ARG A 1 230 ? -25.329 6.023 14.653 1.00 94.44 230 ARG A CA 1
ATOM 1860 C C . ARG A 1 230 ? -24.703 4.735 14.109 1.00 94.44 230 ARG A C 1
ATOM 1862 O O . ARG A 1 230 ? -25.404 3.740 13.955 1.00 94.44 230 ARG A O 1
ATOM 1869 N N . SER A 1 231 ? -23.384 4.715 13.923 1.00 92.62 231 SER A N 1
ATOM 1870 C CA . SER A 1 231 ? -22.605 3.523 13.549 1.00 92.62 231 SER A CA 1
ATOM 1871 C C . SER A 1 231 ? -22.322 2.534 14.702 1.00 92.62 231 SER A C 1
ATOM 1873 O O . SER A 1 231 ? -21.597 1.539 14.533 1.00 92.62 231 SER A O 1
ATOM 1875 N N . GLY A 1 232 ? -22.877 2.780 15.895 1.00 93.88 232 GLY A N 1
ATOM 1876 C CA . GLY A 1 232 ? -22.782 1.888 17.053 1.00 93.88 232 GLY A CA 1
ATOM 1877 C C . GLY A 1 232 ? -21.460 1.967 17.822 1.00 93.88 232 GLY A C 1
ATOM 1878 O O . GLY A 1 232 ? -21.117 1.026 18.546 1.00 93.88 232 GLY A O 1
ATOM 1879 N N . TYR A 1 233 ? -20.698 3.052 17.665 1.00 95.88 233 TYR A N 1
ATOM 1880 C CA . TYR A 1 233 ? -19.543 3.342 18.513 1.00 95.88 233 TYR A CA 1
ATOM 1881 C C . TYR A 1 233 ? -19.999 4.007 19.815 1.00 95.88 233 TYR A C 1
ATOM 1883 O O . TYR A 1 233 ? -20.986 4.739 19.846 1.00 95.88 233 TYR A O 1
ATOM 1891 N N . ARG A 1 234 ? -19.263 3.763 20.903 1.00 93.00 234 ARG A N 1
ATOM 1892 C CA . ARG A 1 234 ? -19.444 4.484 22.170 1.00 93.00 234 ARG A CA 1
ATOM 1893 C C . ARG A 1 234 ? -18.346 5.520 22.323 1.00 93.00 234 ARG A C 1
ATOM 1895 O O . ARG A 1 234 ? -17.179 5.170 22.137 1.00 93.00 234 ARG A O 1
ATOM 1902 N N . GLU A 1 235 ? -18.689 6.750 22.689 1.00 88.69 235 GLU A N 1
ATOM 1903 C CA . GLU A 1 235 ? -17.673 7.724 23.087 1.00 88.69 235 GLU A CA 1
ATOM 1904 C C . GLU A 1 235 ? -16.915 7.266 24.336 1.00 88.69 235 GLU A C 1
ATOM 1906 O O . GLU A 1 235 ? -17.441 6.559 25.198 1.00 88.69 235 GLU A O 1
ATOM 1911 N N . VAL A 1 236 ? -15.652 7.663 24.397 1.00 85.44 236 VAL A N 1
ATOM 1912 C CA . VAL A 1 236 ? -14.787 7.492 25.564 1.00 85.44 236 VAL A CA 1
ATOM 1913 C C . VAL A 1 236 ? -14.354 8.862 26.068 1.00 85.44 236 VAL A C 1
ATOM 1915 O O . VAL A 1 236 ? -14.430 9.126 27.261 1.00 85.44 236 VAL A O 1
ATOM 1918 N N . GLU A 1 237 ? -13.924 9.732 25.154 1.00 87.31 237 GLU A N 1
ATOM 1919 C CA . GLU A 1 237 ? -13.379 11.052 25.462 1.00 87.31 237 GLU A CA 1
ATOM 1920 C C . GLU A 1 237 ? -13.589 11.971 24.256 1.00 87.31 237 GLU A C 1
ATOM 1922 O O . GLU A 1 237 ? -13.440 11.530 23.115 1.00 87.31 237 GLU A O 1
ATOM 1927 N N . PHE A 1 238 ? -13.928 13.237 24.477 1.00 88.94 238 PHE A N 1
ATOM 1928 C CA . PHE A 1 238 ? -13.965 14.246 23.422 1.00 88.94 238 PHE A CA 1
ATOM 1929 C C . PHE A 1 238 ? -13.769 15.642 24.010 1.00 88.94 238 PHE A C 1
ATOM 1931 O O . PHE A 1 238 ? -14.092 15.877 25.174 1.00 88.94 238 PHE A O 1
ATOM 1938 N N . GLY A 1 239 ? -13.256 16.568 23.205 1.00 85.75 239 GLY A N 1
ATOM 1939 C CA . GLY A 1 239 ? -13.071 17.956 23.613 1.00 85.75 239 GLY A CA 1
ATOM 1940 C C . GLY A 1 239 ? -11.791 18.573 23.071 1.00 85.75 239 GLY A C 1
ATOM 1941 O O . GLY A 1 239 ? -11.133 18.029 22.182 1.00 85.75 239 GLY A O 1
ATOM 1942 N N . ARG A 1 240 ? -11.456 19.751 23.595 1.00 84.38 240 ARG A N 1
ATOM 1943 C CA . ARG A 1 240 ? -10.247 20.486 23.224 1.00 84.38 240 ARG A CA 1
ATOM 1944 C C . ARG A 1 240 ? -9.019 19.854 23.885 1.00 84.38 240 ARG A C 1
ATOM 1946 O O . ARG A 1 240 ? -9.067 19.524 25.064 1.00 84.38 240 ARG A O 1
ATOM 1953 N N . VAL A 1 241 ? -7.923 19.724 23.140 1.00 77.81 241 VAL A N 1
ATOM 1954 C CA . VAL A 1 241 ? -6.639 19.220 23.652 1.00 77.81 241 VAL A CA 1
ATOM 1955 C C . VAL A 1 241 ? -5.620 20.350 23.653 1.00 77.81 241 VAL A C 1
ATOM 1957 O O . VAL A 1 241 ? -5.203 20.822 22.589 1.00 77.81 241 VAL A O 1
ATOM 1960 N N . ASP A 1 242 ? -5.186 20.764 24.841 1.00 62.34 242 ASP A N 1
ATOM 1961 C CA . ASP A 1 242 ? -4.210 21.839 24.989 1.00 62.34 242 ASP A CA 1
ATOM 1962 C C . ASP A 1 242 ? -2.835 21.447 24.420 1.00 62.34 242 ASP A C 1
ATOM 1964 O O . ASP A 1 242 ? -2.388 20.298 24.467 1.00 62.34 242 ASP A O 1
ATOM 1968 N N . ARG A 1 243 ? -2.149 22.420 23.801 1.00 55.72 243 ARG A N 1
ATOM 1969 C CA . ARG A 1 243 ? -0.884 22.205 23.067 1.00 55.72 243 ARG A CA 1
ATOM 1970 C C . ARG A 1 243 ? 0.256 21.651 23.932 1.00 55.72 243 ARG A C 1
ATOM 1972 O O . ARG A 1 243 ? 1.176 21.062 23.370 1.00 55.72 243 ARG A O 1
ATOM 1979 N N . ALA A 1 244 ? 0.189 21.824 25.252 1.00 48.97 244 ALA A N 1
ATOM 1980 C CA . ALA A 1 244 ? 1.279 21.539 26.182 1.00 48.97 244 ALA A CA 1
ATOM 1981 C C . ALA A 1 244 ? 1.506 20.042 26.475 1.00 48.97 244 ALA A C 1
ATOM 1983 O O . ALA A 1 244 ? 2.630 19.671 26.798 1.00 48.97 244 ALA A O 1
ATOM 1984 N N . ASP A 1 245 ? 0.497 19.181 26.305 1.00 47.16 245 ASP A N 1
ATOM 1985 C CA . ASP A 1 245 ? 0.572 17.787 26.781 1.00 47.16 245 ASP A CA 1
ATOM 1986 C C . ASP A 1 245 ? 1.221 16.787 25.805 1.00 47.16 245 ASP A C 1
ATOM 1988 O O . ASP A 1 245 ? 1.508 15.656 26.186 1.00 47.16 245 ASP A O 1
ATOM 1992 N N . GLU A 1 246 ? 1.507 17.169 24.555 1.00 49.16 246 GLU A N 1
ATOM 1993 C CA . GLU A 1 246 ? 2.008 16.218 23.540 1.00 49.16 246 GLU A CA 1
ATOM 1994 C C . GLU A 1 246 ? 3.241 16.718 22.754 1.00 49.16 246 GLU A C 1
ATOM 1996 O O . GLU A 1 246 ? 3.388 16.394 21.579 1.00 49.16 246 GLU A O 1
ATOM 2001 N N . GLY A 1 247 ? 4.141 17.509 23.363 1.00 47.59 247 GLY A N 1
ATOM 2002 C CA . GLY A 1 247 ? 5.469 17.805 22.781 1.00 47.59 247 GLY A CA 1
ATOM 2003 C C . GLY A 1 247 ? 5.446 18.379 21.352 1.00 47.59 247 GLY A C 1
ATOM 2004 O O . GLY A 1 247 ? 6.292 18.032 20.528 1.00 47.59 247 GLY A O 1
ATOM 2005 N N . ARG A 1 248 ? 4.440 19.204 21.030 1.00 52.81 248 ARG A N 1
ATOM 2006 C CA . ARG A 1 248 ? 4.119 19.612 19.653 1.00 52.81 248 ARG A CA 1
ATOM 2007 C C . ARG A 1 248 ? 4.979 20.777 19.150 1.00 52.81 248 ARG A C 1
ATOM 2009 O O . ARG A 1 248 ? 5.201 21.755 19.859 1.00 52.81 248 ARG A O 1
ATOM 2016 N N . GLN A 1 249 ? 5.393 20.691 17.885 1.00 45.72 249 GLN A N 1
ATOM 2017 C CA . GLN A 1 249 ? 5.970 21.799 17.115 1.00 45.72 249 GLN A CA 1
ATOM 2018 C C . GLN A 1 249 ? 4.866 22.753 16.626 1.00 45.72 249 GLN A C 1
ATOM 2020 O O . GLN A 1 249 ? 3.722 22.353 16.400 1.00 45.72 249 GLN A O 1
ATOM 2025 N N . ALA A 1 250 ? 5.205 24.037 16.490 1.00 38.38 250 ALA A N 1
ATOM 2026 C CA . ALA A 1 250 ? 4.290 25.086 16.052 1.00 38.38 250 ALA A CA 1
ATOM 2027 C C . ALA A 1 250 ? 3.818 24.835 14.604 1.00 38.38 250 ALA A C 1
ATOM 2029 O O . ALA A 1 250 ? 4.614 24.933 13.676 1.00 38.38 250 ALA A O 1
ATOM 2030 N N . GLY A 1 251 ? 2.535 24.498 14.426 1.00 46.75 251 GLY A N 1
ATOM 2031 C CA . GLY A 1 251 ? 1.927 24.247 13.110 1.00 46.75 251 GLY A CA 1
ATOM 2032 C C . GLY A 1 251 ? 0.669 23.367 13.121 1.00 46.75 251 GLY A C 1
ATOM 2033 O O . GLY A 1 251 ? -0.069 23.364 12.147 1.00 46.75 251 GLY A O 1
ATOM 2034 N N . ASP A 1 252 ? 0.388 22.652 14.217 1.00 53.06 252 ASP A N 1
ATOM 2035 C CA . ASP A 1 252 ? -0.781 21.762 14.315 1.00 53.06 252 ASP A CA 1
ATOM 2036 C C . ASP A 1 252 ? -2.097 22.570 14.456 1.00 53.06 252 ASP A C 1
ATOM 2038 O O . ASP A 1 252 ? -2.330 23.244 15.473 1.00 53.06 252 ASP A O 1
ATOM 2042 N N . GLU A 1 253 ? -2.943 22.527 13.417 1.00 53.38 253 GLU A N 1
ATOM 2043 C CA . GLU A 1 253 ? -4.223 23.256 13.302 1.00 53.38 253 GLU A CA 1
ATOM 2044 C C . GLU A 1 253 ? -5.393 22.588 14.054 1.00 53.38 253 GLU A C 1
ATOM 2046 O O . GLU A 1 253 ? -6.371 23.256 14.393 1.00 53.38 253 GLU A O 1
ATOM 2051 N N . ALA A 1 254 ? -5.320 21.288 14.364 1.00 59.94 254 ALA A N 1
ATOM 2052 C CA . ALA A 1 254 ? -6.430 20.561 14.987 1.00 59.94 254 ALA A CA 1
ATOM 2053 C C . ALA A 1 254 ? -6.419 20.661 16.525 1.00 59.94 254 ALA A C 1
ATOM 2055 O O . ALA A 1 254 ? -5.615 20.020 17.209 1.00 59.94 254 ALA A O 1
ATOM 2056 N N . ALA A 1 255 ? -7.340 21.456 17.077 1.00 79.38 255 ALA A N 1
ATOM 2057 C CA . ALA A 1 255 ? -7.458 21.702 18.517 1.00 79.38 255 ALA A CA 1
ATOM 2058 C C . ALA A 1 255 ? -8.382 20.717 19.258 1.00 79.38 255 ALA A C 1
ATOM 2060 O O . ALA A 1 255 ? -8.362 20.694 20.487 1.00 79.38 255 ALA A O 1
ATOM 2061 N N . TYR A 1 256 ? -9.186 19.919 18.545 1.00 90.69 256 TYR A N 1
ATOM 2062 C CA . TYR A 1 256 ? -10.206 19.049 19.140 1.00 90.69 256 TYR A CA 1
ATOM 2063 C C . TYR A 1 256 ? -9.929 17.572 18.864 1.00 90.69 256 TYR A C 1
ATOM 2065 O O . TYR A 1 256 ? -9.460 17.209 17.786 1.00 90.69 256 TYR A O 1
ATOM 2073 N N . GLN A 1 257 ? -10.242 16.713 19.832 1.00 93.75 257 GLN A N 1
ATOM 2074 C CA . GLN A 1 257 ? -10.075 15.265 19.762 1.00 93.75 257 GLN A CA 1
ATOM 2075 C C . GLN A 1 257 ? -11.401 14.556 20.028 1.00 93.75 257 GLN A C 1
ATOM 2077 O O . GLN A 1 257 ? -12.206 15.001 20.841 1.00 93.75 257 GLN A O 1
ATOM 2082 N N . LEU A 1 258 ? -11.580 13.410 19.375 1.00 95.06 258 LEU A N 1
ATOM 2083 C CA . LEU A 1 258 ? -12.633 12.443 19.653 1.00 95.06 258 LEU A CA 1
ATOM 2084 C C . LEU A 1 258 ? -12.013 11.050 19.782 1.00 95.06 258 LEU A C 1
ATOM 2086 O O . LEU A 1 258 ? -11.326 10.575 18.875 1.00 95.06 258 LEU A O 1
ATOM 2090 N N . VAL A 1 259 ? -12.274 10.387 20.904 1.00 96.25 259 VAL A N 1
ATOM 2091 C CA . VAL A 1 259 ? -11.923 8.993 21.163 1.00 96.25 259 VAL A CA 1
ATOM 2092 C C . VAL A 1 259 ? -13.203 8.187 21.317 1.00 96.25 259 VAL A C 1
ATOM 2094 O O . VAL A 1 259 ? -14.019 8.438 22.204 1.00 96.25 259 VAL A O 1
ATOM 2097 N N . VAL A 1 260 ? -13.361 7.178 20.469 1.00 96.94 260 VAL A N 1
ATOM 2098 C CA . VAL A 1 260 ? -14.502 6.257 20.489 1.00 96.94 260 VAL A CA 1
ATOM 2099 C C . VAL A 1 260 ? -14.035 4.825 20.649 1.00 96.94 260 VAL A C 1
ATOM 2101 O O . VAL A 1 260 ? -12.880 4.509 20.378 1.00 96.94 260 VAL A O 1
ATOM 2104 N N . CYS A 1 261 ? -14.921 3.929 21.068 1.00 96.50 261 CYS A N 1
ATOM 2105 C CA . CYS A 1 261 ? -14.621 2.509 21.144 1.00 96.50 261 CYS A CA 1
ATOM 2106 C C . CYS A 1 261 ? -15.732 1.627 20.574 1.00 96.50 261 CYS A C 1
ATOM 2108 O O . CYS A 1 261 ? -16.922 1.942 20.653 1.00 96.50 261 CYS A O 1
ATOM 2110 N N . LYS A 1 262 ? -15.331 0.475 20.029 1.00 96.00 262 LYS A N 1
ATOM 2111 C CA . LYS A 1 262 ? -16.236 -0.570 19.536 1.00 96.00 262 LYS A CA 1
ATOM 2112 C C . LYS A 1 262 ? -15.653 -1.942 19.836 1.00 96.00 262 LYS A C 1
ATOM 2114 O O . LYS A 1 262 ? -14.438 -2.130 19.885 1.00 96.00 262 LYS A O 1
ATOM 2119 N N . LYS A 1 263 ? -16.524 -2.918 20.096 1.00 96.00 263 LYS A N 1
ATOM 2120 C CA . LYS A 1 263 ? -16.101 -4.310 20.266 1.00 96.00 263 LYS A CA 1
ATOM 2121 C C . LYS A 1 263 ? -16.082 -4.982 18.901 1.00 96.00 263 LYS A C 1
ATOM 2123 O O . LYS A 1 263 ? -17.139 -5.192 18.320 1.00 96.00 263 LYS A O 1
ATOM 2128 N N . HIS A 1 264 ? -14.907 -5.372 18.431 1.00 96.12 264 HIS A N 1
ATOM 2129 C CA . HIS A 1 264 ? -14.763 -6.137 17.196 1.00 96.12 264 HIS A CA 1
ATOM 2130 C C . HIS A 1 264 ? -13.555 -7.071 17.271 1.00 96.12 264 HIS A C 1
ATOM 2132 O O . HIS A 1 264 ? -12.801 -7.075 18.251 1.00 96.12 264 HIS A O 1
ATOM 2138 N N . ARG A 1 265 ? -13.424 -7.942 16.268 1.00 94.69 265 ARG A N 1
ATOM 2139 C CA . ARG A 1 265 ? -12.272 -8.835 16.124 1.00 94.69 265 ARG A CA 1
ATOM 2140 C C . ARG A 1 265 ? -11.032 -8.046 15.731 1.00 94.69 265 ARG A C 1
ATOM 2142 O O . ARG A 1 265 ? -11.135 -7.040 15.034 1.00 94.69 265 ARG A O 1
ATOM 2149 N N . LEU A 1 266 ? -9.876 -8.517 16.187 1.00 93.50 266 LEU A N 1
ATOM 2150 C CA . LEU A 1 266 ? -8.587 -7.896 15.898 1.00 93.50 266 LEU A CA 1
ATOM 2151 C C . LEU A 1 266 ? -7.846 -8.699 14.818 1.00 93.50 266 LEU A C 1
ATOM 2153 O O . LEU A 1 266 ? -6.749 -9.204 15.036 1.00 93.50 266 LEU A O 1
ATOM 2157 N N . ASP A 1 267 ? -8.516 -8.881 13.681 1.00 92.06 267 ASP A N 1
ATOM 2158 C CA . ASP A 1 267 ? -7.937 -9.382 12.432 1.00 92.06 267 ASP A CA 1
ATOM 2159 C C . ASP A 1 267 ? -7.874 -8.258 11.391 1.00 92.06 267 ASP A C 1
ATOM 2161 O O . ASP A 1 267 ? -8.545 -7.233 11.533 1.00 92.06 267 ASP A O 1
ATOM 2165 N N . LEU A 1 268 ? -7.024 -8.440 10.377 1.00 89.19 268 LEU A N 1
ATOM 2166 C CA . LEU A 1 268 ? -6.682 -7.389 9.420 1.00 89.19 268 LEU A CA 1
ATOM 2167 C C . LEU A 1 268 ? -7.904 -6.892 8.643 1.00 89.19 268 LEU A C 1
ATOM 2169 O O . LEU A 1 268 ? -8.077 -5.685 8.507 1.00 89.19 268 LEU A O 1
ATOM 2173 N N . ASP A 1 269 ? -8.771 -7.799 8.194 1.00 90.31 269 ASP A N 1
ATOM 2174 C CA . ASP A 1 269 ? -9.954 -7.447 7.406 1.00 90.31 269 ASP A CA 1
ATOM 2175 C C . ASP A 1 269 ? -10.950 -6.623 8.227 1.00 90.31 269 ASP A C 1
ATOM 2177 O O . ASP A 1 269 ? -11.377 -5.550 7.792 1.00 90.31 269 ASP A O 1
ATOM 2181 N N . THR A 1 270 ? -11.269 -7.079 9.445 1.00 94.94 270 THR A N 1
ATOM 2182 C CA . THR A 1 270 ? -12.193 -6.368 10.339 1.00 94.94 270 THR A CA 1
ATOM 2183 C C . THR A 1 270 ? -11.637 -5.001 10.731 1.00 94.94 270 THR A C 1
ATOM 2185 O O . THR A 1 270 ? -12.354 -4.002 10.683 1.00 94.94 270 THR A O 1
ATOM 2188 N N . LEU A 1 271 ? -10.355 -4.938 11.107 1.00 95.31 271 LEU A N 1
ATOM 2189 C CA . LEU A 1 271 ? -9.717 -3.690 11.514 1.00 95.31 271 LEU A CA 1
ATOM 2190 C C . LEU A 1 271 ? -9.641 -2.696 10.349 1.00 95.31 271 LEU A C 1
ATOM 2192 O O . LEU A 1 271 ? -9.979 -1.531 10.528 1.00 95.31 271 LEU A O 1
ATOM 2196 N N . ASN A 1 272 ? -9.258 -3.144 9.153 1.00 94.12 272 ASN A N 1
ATOM 2197 C CA . ASN A 1 272 ? -9.193 -2.280 7.976 1.00 94.12 272 ASN A CA 1
ATOM 2198 C C . ASN A 1 272 ? -10.573 -1.749 7.574 1.00 94.12 272 ASN A C 1
ATOM 2200 O O . ASN A 1 272 ? -10.670 -0.601 7.154 1.00 94.12 272 ASN A O 1
ATOM 2204 N N . ALA A 1 273 ? -11.640 -2.543 7.713 1.00 94.62 273 ALA A N 1
ATOM 2205 C CA . ALA A 1 273 ? -13.004 -2.070 7.474 1.00 94.62 273 ALA A CA 1
ATOM 2206 C C . ALA A 1 273 ? -13.413 -0.966 8.466 1.00 94.62 273 ALA A C 1
ATOM 2208 O O . ALA A 1 273 ? -13.899 0.079 8.044 1.00 94.62 273 ALA A O 1
ATOM 2209 N N . VAL A 1 274 ? -13.145 -1.163 9.761 1.00 96.81 274 VAL A N 1
ATOM 2210 C CA . VAL A 1 274 ? -13.411 -0.164 10.812 1.00 96.81 274 VAL A CA 1
ATOM 2211 C C . VAL A 1 274 ? -12.597 1.115 10.598 1.00 96.81 274 VAL A C 1
ATOM 2213 O O . VAL A 1 274 ? -13.125 2.215 10.729 1.00 96.81 274 VAL A O 1
ATOM 2216 N N . VAL A 1 275 ? -11.313 0.990 10.247 1.00 97.00 275 VAL A N 1
ATOM 2217 C CA . VAL A 1 275 ? -10.450 2.149 9.977 1.00 97.00 275 VAL A CA 1
ATOM 2218 C C . VAL A 1 275 ? -10.936 2.934 8.763 1.00 97.00 275 VAL A C 1
ATOM 2220 O O . VAL A 1 275 ? -10.952 4.156 8.834 1.00 97.00 275 VAL A O 1
ATOM 2223 N N . ARG A 1 276 ? -11.368 2.269 7.683 1.00 96.25 276 ARG A N 1
ATOM 2224 C CA . ARG A 1 276 ? -11.957 2.945 6.513 1.00 96.25 276 ARG A CA 1
ATOM 2225 C C . ARG A 1 276 ? -13.218 3.718 6.884 1.00 96.25 276 ARG A C 1
ATOM 2227 O O . ARG A 1 276 ? -13.293 4.900 6.584 1.00 96.25 276 ARG A O 1
ATOM 2234 N N . GLU A 1 277 ? -14.141 3.078 7.602 1.00 96.94 277 GLU A N 1
ATOM 2235 C CA . GLU A 1 277 ? -15.378 3.717 8.069 1.00 96.94 277 GLU A CA 1
ATOM 2236 C C . GLU A 1 277 ? -15.077 4.986 8.883 1.00 96.94 277 GLU A C 1
ATOM 2238 O O . GLU A 1 277 ? -15.596 6.059 8.589 1.00 96.94 277 GLU A O 1
ATOM 2243 N N . LEU A 1 278 ? -14.208 4.890 9.894 1.00 97.81 278 LEU A N 1
ATOM 2244 C CA . LEU A 1 278 ? -13.881 6.033 10.750 1.00 97.81 278 LEU A CA 1
ATOM 2245 C C . LEU A 1 278 ? -13.056 7.104 10.029 1.00 97.81 278 LEU A C 1
ATOM 2247 O O . LEU A 1 278 ? -13.205 8.283 10.339 1.00 97.81 278 LEU A O 1
ATOM 2251 N N . TYR A 1 279 ? -12.203 6.714 9.080 1.00 97.44 279 TYR A N 1
ATOM 2252 C CA . TYR A 1 279 ? -11.487 7.656 8.223 1.00 97.44 279 TYR A CA 1
ATOM 2253 C C . TYR A 1 279 ? -12.472 8.472 7.383 1.00 97.44 279 TYR A C 1
ATOM 2255 O O . TYR A 1 279 ? -12.424 9.695 7.424 1.00 97.44 279 TYR A O 1
ATOM 2263 N N . GLU A 1 280 ? -13.418 7.818 6.706 1.00 96.44 280 GLU A N 1
ATOM 2264 C CA . GLU A 1 280 ? -14.447 8.479 5.895 1.00 96.44 280 GLU A CA 1
ATOM 2265 C C . GLU A 1 280 ? -15.327 9.418 6.737 1.00 96.44 280 GLU A C 1
ATOM 2267 O O . GLU A 1 280 ? -15.541 10.570 6.354 1.00 96.44 280 GLU A O 1
ATOM 2272 N N . LEU A 1 281 ? -15.775 8.968 7.916 1.00 96.75 281 LEU A N 1
ATOM 2273 C CA . LEU A 1 281 ? -16.569 9.788 8.840 1.00 96.75 281 LEU A CA 1
ATOM 2274 C C . LEU A 1 281 ? -15.800 11.003 9.375 1.00 96.75 281 LEU A C 1
ATOM 2276 O O . LEU A 1 281 ? -16.390 12.067 9.552 1.00 96.75 281 LEU A O 1
ATOM 2280 N N . ALA A 1 282 ? -14.501 10.863 9.651 1.00 96.38 282 ALA A N 1
ATOM 2281 C CA . ALA A 1 282 ? -13.673 11.985 10.080 1.00 96.38 282 ALA A CA 1
ATOM 2282 C C . ALA A 1 282 ? -13.442 12.968 8.925 1.00 96.38 282 ALA A C 1
ATOM 2284 O O . ALA A 1 282 ? -13.657 14.168 9.092 1.00 96.38 282 ALA A O 1
ATOM 2285 N N . SER A 1 283 ? -13.055 12.467 7.749 1.00 95.88 283 SER A N 1
ATOM 2286 C CA . SER A 1 283 ? -12.745 13.288 6.575 1.00 95.88 283 SER A CA 1
ATOM 2287 C C . SER A 1 283 ? -13.949 14.081 6.068 1.00 95.88 283 SER A C 1
ATOM 2289 O O . SER A 1 283 ? -13.773 15.226 5.652 1.00 95.88 283 SER A O 1
ATOM 2291 N N . ALA A 1 284 ? -15.166 13.531 6.163 1.00 96.62 284 ALA A N 1
ATOM 2292 C CA . ALA A 1 284 ? -16.404 14.247 5.835 1.00 96.62 284 ALA A CA 1
ATOM 2293 C C . ALA A 1 284 ? -16.570 15.552 6.638 1.00 96.62 284 ALA A C 1
ATOM 2295 O O . ALA A 1 284 ? -17.121 16.528 6.136 1.00 96.62 284 ALA A O 1
ATOM 2296 N N . GLU A 1 285 ? -16.017 15.595 7.851 1.00 96.00 285 GLU A N 1
ATOM 2297 C CA . GLU A 1 285 ? -16.061 16.740 8.761 1.00 96.00 285 GLU A CA 1
ATOM 2298 C C . GLU A 1 285 ? -14.724 17.500 8.810 1.00 96.00 285 GLU A C 1
ATOM 2300 O O . GLU A 1 285 ? -14.422 18.193 9.779 1.00 96.00 285 GLU A O 1
ATOM 2305 N N . ARG A 1 286 ? -13.869 17.365 7.782 1.00 94.25 286 ARG A N 1
ATOM 2306 C CA . ARG A 1 286 ? -12.500 17.932 7.755 1.00 94.25 286 ARG A CA 1
ATOM 2307 C C . ARG A 1 286 ? -11.624 17.479 8.934 1.00 94.25 286 ARG A C 1
ATOM 2309 O O . ARG A 1 286 ? -10.650 18.142 9.286 1.00 94.25 286 ARG A O 1
ATOM 2316 N N . GLY A 1 287 ? -11.986 16.368 9.564 1.00 93.69 287 GLY A N 1
ATOM 2317 C CA . GLY A 1 287 ? -11.209 15.708 10.596 1.00 93.69 287 GLY A CA 1
ATOM 2318 C C . GLY A 1 287 ? -10.186 14.737 10.021 1.00 93.69 287 GLY A C 1
ATOM 2319 O O . GLY A 1 287 ? -10.222 14.361 8.851 1.00 93.69 287 GLY A O 1
ATOM 2320 N N . GLN A 1 288 ? -9.277 14.307 10.886 1.00 94.56 288 GLN A N 1
ATOM 2321 C CA . GLN A 1 288 ? -8.214 13.361 10.578 1.00 94.56 288 GLN A CA 1
ATOM 2322 C C . GLN A 1 288 ? -8.312 12.158 11.508 1.00 94.56 288 GLN A C 1
ATOM 2324 O O . GLN A 1 288 ? -8.375 12.296 12.734 1.00 94.56 288 GLN A O 1
ATOM 2329 N N . TYR A 1 289 ? -8.282 10.960 10.933 1.00 96.12 289 TYR A N 1
ATOM 2330 C CA . TYR A 1 289 ? -8.103 9.743 11.710 1.00 96.12 289 TYR A CA 1
ATOM 2331 C C . TYR A 1 289 ? -6.650 9.642 12.183 1.00 96.12 289 TYR A C 1
ATOM 2333 O O . TYR A 1 289 ? -5.720 9.762 11.395 1.00 96.12 289 TYR A O 1
ATOM 2341 N N . VAL A 1 290 ? -6.438 9.414 13.479 1.00 94.00 290 VAL A N 1
ATOM 2342 C CA . VAL A 1 290 ? -5.089 9.388 14.067 1.00 94.00 290 VAL A CA 1
ATOM 2343 C C . VAL A 1 290 ? -4.585 7.957 14.215 1.00 94.00 290 VAL A C 1
ATOM 2345 O O . VAL A 1 290 ? -3.440 7.643 13.883 1.00 94.00 290 VAL A O 1
ATOM 2348 N N . GLY A 1 291 ? -5.431 7.063 14.724 1.00 93.50 291 GLY A N 1
ATOM 2349 C CA . GLY A 1 291 ? -5.030 5.692 15.009 1.00 93.50 291 GLY A CA 1
ATOM 2350 C C . GLY A 1 291 ? -5.957 4.983 15.981 1.00 93.50 291 GLY A C 1
ATOM 2351 O O . GLY A 1 291 ? -7.008 5.495 16.363 1.00 93.50 291 GLY A O 1
ATOM 2352 N N . TRP A 1 292 ? -5.545 3.786 16.388 1.00 96.19 292 TRP A N 1
ATOM 2353 C CA . TRP A 1 292 ? -6.301 2.931 17.295 1.00 96.19 292 TRP A CA 1
ATOM 2354 C C . TRP A 1 292 ? -5.411 2.324 18.378 1.00 96.19 292 TRP A C 1
ATOM 2356 O O . TRP A 1 292 ? -4.189 2.261 18.239 1.00 96.19 292 TRP A O 1
ATOM 2366 N N . GLY A 1 293 ? -6.044 1.847 19.447 1.00 93.25 293 GLY A N 1
ATOM 2367 C CA . GLY A 1 293 ? -5.403 1.114 20.528 1.00 93.25 293 GLY A CA 1
ATOM 2368 C C . GLY A 1 293 ? -6.287 -0.018 21.045 1.00 93.25 293 GLY A C 1
ATOM 2369 O O . GLY A 1 293 ? -7.515 0.052 21.022 1.00 93.25 293 GLY A O 1
ATOM 2370 N N . ALA A 1 294 ? -5.663 -1.093 21.523 1.00 91.62 294 ALA A N 1
ATOM 2371 C CA . ALA A 1 294 ? -6.368 -2.185 22.181 1.00 91.62 294 ALA A CA 1
ATOM 2372 C C . ALA A 1 294 ? -5.504 -2.814 23.275 1.00 91.62 294 ALA A C 1
ATOM 2374 O O . ALA A 1 294 ? -4.286 -2.931 23.141 1.00 91.62 294 ALA A O 1
ATOM 2375 N N . ALA A 1 295 ? -6.148 -3.284 24.344 1.00 86.44 295 ALA A N 1
ATOM 2376 C CA . ALA A 1 295 ? -5.469 -4.072 25.365 1.00 86.44 295 ALA A CA 1
ATOM 2377 C C . ALA A 1 295 ? -5.033 -5.438 24.805 1.00 86.44 295 ALA A C 1
ATOM 2379 O O . ALA A 1 295 ? -5.778 -6.078 24.051 1.00 86.44 295 ALA A O 1
ATOM 2380 N N . LEU A 1 296 ? -3.853 -5.910 25.221 1.00 83.75 296 LEU A N 1
ATOM 2381 C CA . LEU A 1 296 ? -3.328 -7.234 24.873 1.00 83.75 296 LEU A CA 1
ATOM 2382 C C . LEU A 1 296 ? -4.204 -8.350 25.466 1.00 83.75 296 LEU A C 1
ATOM 2384 O O . LEU A 1 296 ? -4.529 -8.338 26.656 1.00 83.75 296 LEU A O 1
ATOM 2388 N N . LYS A 1 297 ? -4.535 -9.372 24.668 1.00 78.50 297 LYS A N 1
ATOM 2389 C CA . LYS A 1 297 ? -5.155 -10.620 25.137 1.00 78.50 297 LYS A CA 1
ATOM 2390 C C . LYS A 1 297 ? -4.276 -11.809 24.737 1.00 78.50 297 LYS A C 1
ATOM 2392 O O . LYS A 1 297 ? -4.585 -12.496 23.756 1.00 78.50 297 LYS A O 1
ATOM 2397 N N . PRO A 1 298 ? -3.213 -12.093 25.517 1.00 69.19 298 PRO A N 1
ATOM 2398 C CA . PRO A 1 298 ? -2.332 -13.214 25.226 1.00 69.19 298 PRO A CA 1
ATOM 2399 C C . PRO A 1 298 ? -3.121 -14.523 25.209 1.00 69.19 298 PRO A C 1
ATOM 2401 O O . PRO A 1 298 ? -4.030 -14.717 26.028 1.00 69.19 298 PRO A O 1
ATOM 2404 N N . GLY A 1 299 ? -2.754 -15.412 24.285 1.00 66.81 299 GLY A N 1
ATOM 2405 C CA . GLY A 1 299 ? -3.376 -16.721 24.118 1.00 66.81 299 GLY A CA 1
ATOM 2406 C C . GLY A 1 299 ? -3.378 -17.552 25.403 1.00 66.81 299 GLY A C 1
ATOM 2407 O O . GLY A 1 299 ? -2.510 -17.417 26.272 1.00 66.81 299 GLY A O 1
ATOM 2408 N N . TRP A 1 300 ? -4.368 -18.436 25.523 1.00 60.22 300 TRP A N 1
ATOM 2409 C CA . TRP A 1 300 ? -4.604 -19.199 26.748 1.00 60.22 300 TRP A CA 1
ATOM 2410 C C . TRP A 1 300 ? -3.422 -20.098 27.139 1.00 60.22 300 TRP A C 1
ATOM 2412 O O . TRP A 1 300 ? -3.160 -20.243 28.325 1.00 60.22 300 TRP A O 1
ATOM 2422 N N . TRP A 1 301 ? -2.639 -20.602 26.180 1.00 58.19 301 TRP A N 1
ATOM 2423 C CA . TRP A 1 301 ? -1.427 -21.388 26.442 1.00 58.19 301 TRP A CA 1
ATOM 2424 C C . TRP A 1 301 ? -0.319 -20.581 27.134 1.00 58.19 301 TRP A C 1
ATOM 2426 O O . TRP A 1 301 ? 0.360 -21.099 28.015 1.00 58.19 301 TRP A O 1
ATOM 2436 N N . LYS A 1 302 ? -0.158 -19.287 26.807 1.00 59.44 302 LYS A N 1
ATOM 2437 C CA . LYS A 1 302 ? 0.774 -18.400 27.530 1.00 59.44 302 LYS A CA 1
ATOM 2438 C C . LYS A 1 302 ? 0.234 -18.040 28.916 1.00 59.44 302 LYS A C 1
ATOM 2440 O O . LYS A 1 302 ? 1.014 -17.968 29.859 1.00 59.44 302 LYS A O 1
ATOM 2445 N N . ARG A 1 303 ? -1.089 -17.880 29.070 1.00 59.81 303 ARG A N 1
ATOM 2446 C CA . ARG A 1 303 ? -1.729 -17.706 30.392 1.00 59.81 303 ARG A CA 1
ATOM 2447 C C . ARG A 1 303 ? -1.543 -18.944 31.270 1.00 59.81 303 ARG A C 1
ATOM 2449 O O . ARG A 1 303 ? -1.155 -18.804 32.424 1.00 59.81 303 ARG A O 1
ATOM 2456 N N . ALA A 1 304 ? -1.735 -20.134 30.704 1.00 59.62 304 ALA A N 1
ATOM 2457 C CA . ALA A 1 304 ? -1.482 -21.410 31.357 1.00 59.62 304 ALA A CA 1
ATOM 2458 C C . ALA A 1 304 ? 0.002 -21.563 31.701 1.00 59.62 304 ALA A C 1
ATOM 2460 O O . ALA A 1 304 ? 0.313 -21.879 32.838 1.00 59.62 304 ALA A O 1
ATOM 2461 N N . GLY A 1 305 ? 0.922 -21.245 30.784 1.00 58.72 305 GLY A N 1
ATOM 2462 C CA . GLY A 1 305 ? 2.367 -21.254 31.035 1.00 58.72 305 GLY A CA 1
ATOM 2463 C C . GLY A 1 305 ? 2.807 -20.298 32.153 1.00 58.72 305 GLY A C 1
ATOM 2464 O O . GLY A 1 305 ? 3.664 -20.650 32.960 1.00 58.72 305 GLY A O 1
ATOM 2465 N N . LEU A 1 306 ? 2.198 -19.111 32.262 1.00 58.47 306 LEU A N 1
ATOM 2466 C CA . LEU A 1 306 ? 2.399 -18.208 33.405 1.00 58.47 306 LEU A CA 1
ATOM 2467 C C . LEU A 1 306 ? 1.831 -18.783 34.710 1.00 58.47 306 LEU A C 1
ATOM 2469 O O . LEU A 1 306 ? 2.435 -18.612 35.767 1.00 58.47 306 LEU A O 1
ATOM 2473 N N . PHE A 1 307 ? 0.692 -19.469 34.642 1.00 55.59 307 PHE A N 1
ATOM 2474 C CA . PHE A 1 307 ? 0.078 -20.135 35.790 1.00 55.59 307 PHE A CA 1
ATOM 2475 C C . PHE A 1 307 ? 0.931 -21.324 36.266 1.00 55.59 307 PHE A C 1
ATOM 2477 O O . PHE A 1 307 ? 1.226 -21.444 37.448 1.00 55.59 307 PHE A O 1
ATOM 2484 N N . LEU A 1 308 ? 1.443 -22.120 35.328 1.00 56.16 308 LEU A N 1
ATOM 2485 C CA . LEU A 1 308 ? 2.394 -23.216 35.522 1.00 56.16 308 LEU A CA 1
ATOM 2486 C C . LEU A 1 308 ? 3.728 -22.744 36.112 1.00 56.16 308 LEU A C 1
ATOM 2488 O O . LEU A 1 308 ? 4.311 -23.456 36.915 1.00 56.16 308 LEU A O 1
ATOM 2492 N N . LYS A 1 309 ? 4.197 -21.535 35.771 1.00 57.25 309 LYS A N 1
ATOM 2493 C CA . LYS A 1 309 ? 5.379 -20.920 36.405 1.00 57.25 309 LYS A CA 1
ATOM 2494 C C . LYS A 1 309 ? 5.126 -20.446 37.841 1.00 57.25 309 LYS A C 1
ATOM 2496 O O . LYS A 1 309 ? 6.078 -20.353 38.609 1.00 57.25 309 LYS A O 1
ATOM 2501 N N . LYS A 1 310 ? 3.876 -20.128 38.202 1.00 57.53 310 LYS A N 1
ATOM 2502 C CA . LYS A 1 310 ? 3.475 -19.783 39.581 1.00 57.53 310 LYS A CA 1
ATOM 2503 C C . LYS A 1 310 ? 3.228 -21.016 40.450 1.00 57.53 310 LYS A C 1
ATOM 2505 O O . LYS A 1 310 ? 3.384 -20.943 41.664 1.00 57.53 310 LYS A O 1
ATOM 2510 N N . ILE A 1 311 ? 2.847 -22.134 39.841 1.00 60.09 311 ILE A N 1
ATOM 2511 C CA . ILE A 1 311 ? 2.727 -23.423 40.514 1.00 60.09 311 ILE A CA 1
ATOM 2512 C C . ILE A 1 311 ? 4.149 -23.962 40.714 1.00 60.09 311 ILE A C 1
ATOM 2514 O O . ILE A 1 311 ? 4.844 -24.289 39.756 1.00 60.09 311 ILE A O 1
ATOM 2518 N N . GLY A 1 312 ? 4.617 -24.029 41.962 1.00 61.97 312 GLY A N 1
ATOM 2519 C CA . GLY A 1 312 ? 5.915 -24.633 42.265 1.00 61.97 312 GLY A CA 1
ATOM 2520 C C . GLY A 1 312 ? 5.999 -26.061 41.709 1.00 61.97 312 GLY A C 1
ATOM 2521 O O . GLY A 1 312 ? 5.004 -26.786 41.726 1.00 61.97 312 GLY A O 1
ATOM 2522 N N . LYS A 1 313 ? 7.191 -26.484 41.254 1.00 59.91 313 LYS A N 1
ATOM 2523 C CA . LYS A 1 313 ? 7.462 -27.835 40.715 1.00 59.91 313 LYS A CA 1
ATOM 2524 C C . LYS A 1 313 ? 6.713 -28.976 41.441 1.00 59.91 313 LYS A C 1
ATOM 2526 O O . LYS A 1 313 ? 6.102 -29.775 40.736 1.00 59.91 313 LYS A O 1
ATOM 2531 N N . PRO A 1 314 ? 6.671 -29.060 42.790 1.00 61.19 314 PRO A N 1
ATOM 2532 C CA . PRO A 1 314 ? 5.947 -30.140 43.471 1.00 61.19 314 PRO A CA 1
ATOM 2533 C C . PRO A 1 314 ? 4.431 -30.140 43.214 1.00 61.19 314 PRO A C 1
ATOM 2535 O O . PRO A 1 314 ? 3.844 -31.198 43.017 1.00 61.19 314 PRO A O 1
ATOM 2538 N N . ALA A 1 315 ? 3.791 -28.972 43.138 1.00 64.31 315 ALA A N 1
ATOM 2539 C CA . ALA A 1 315 ? 2.355 -28.875 42.880 1.00 64.31 315 ALA A CA 1
ATOM 2540 C C . ALA A 1 315 ? 1.997 -29.232 41.424 1.00 64.31 315 ALA A C 1
ATOM 2542 O O . ALA A 1 315 ? 0.913 -29.750 41.163 1.00 64.31 315 ALA A O 1
ATOM 2543 N N . LEU A 1 316 ? 2.928 -29.037 40.484 1.00 64.25 316 LEU A N 1
ATOM 2544 C CA . LEU A 1 316 ? 2.768 -29.483 39.100 1.00 64.25 316 LEU A CA 1
ATOM 2545 C C . LEU A 1 316 ? 2.807 -31.015 38.979 1.00 64.25 316 LEU A C 1
ATOM 2547 O O . LEU A 1 316 ? 1.994 -31.586 38.255 1.00 64.25 316 LEU A O 1
ATOM 2551 N N . PHE A 1 317 ? 3.698 -31.682 39.721 1.00 69.38 317 PHE A N 1
ATOM 2552 C CA . PHE A 1 317 ? 3.749 -33.148 39.776 1.00 69.38 317 PHE A CA 1
ATOM 2553 C C . PHE A 1 317 ? 2.465 -33.749 40.354 1.00 69.38 317 PHE A C 1
ATOM 2555 O O . PHE A 1 317 ? 1.954 -34.725 39.811 1.00 69.38 317 PHE A O 1
ATOM 2562 N N . VAL A 1 318 ? 1.900 -33.136 41.399 1.00 73.00 318 VAL A N 1
ATOM 2563 C CA . VAL A 1 318 ? 0.622 -33.572 41.982 1.00 73.00 318 VAL A CA 1
ATOM 2564 C C . VAL A 1 318 ? -0.523 -33.421 40.977 1.00 73.00 318 VAL A C 1
ATOM 2566 O O . VAL A 1 318 ? -1.320 -34.337 40.811 1.00 73.00 318 VAL A O 1
ATOM 2569 N N . LEU A 1 319 ? -0.586 -32.303 40.251 1.00 73.44 319 LEU A N 1
ATOM 2570 C CA . LEU A 1 319 ? -1.647 -32.053 39.271 1.00 73.44 319 LEU A CA 1
ATOM 2571 C C . LEU A 1 319 ? -1.545 -32.996 38.057 1.00 73.44 319 LEU A C 1
ATOM 2573 O O . LEU A 1 319 ? -2.563 -33.482 37.566 1.00 73.44 319 LEU A O 1
ATOM 2577 N N . LEU A 1 320 ? -0.321 -33.318 37.625 1.00 74.56 320 LEU A N 1
ATOM 2578 C CA . LEU A 1 320 ? -0.064 -34.325 36.593 1.00 74.56 320 LEU A CA 1
ATOM 2579 C C . LEU A 1 320 ? -0.448 -35.736 37.068 1.00 74.56 320 LEU A C 1
ATOM 2581 O O . LEU A 1 320 ? -1.070 -36.481 36.315 1.00 74.56 320 LEU A O 1
ATOM 2585 N N . ALA A 1 321 ? -0.140 -36.086 38.321 1.00 70.31 321 ALA A N 1
ATOM 2586 C CA . ALA A 1 321 ? -0.522 -37.364 38.921 1.00 70.31 321 ALA A CA 1
ATOM 2587 C C . ALA A 1 321 ? -2.048 -37.505 39.064 1.00 70.31 321 ALA A C 1
ATOM 2589 O O . ALA A 1 321 ? -2.595 -38.570 38.780 1.00 70.31 321 ALA A O 1
ATOM 2590 N N . ILE A 1 322 ? -2.755 -36.429 39.429 1.00 79.00 322 ILE A N 1
ATOM 2591 C CA . ILE A 1 322 ? -4.226 -36.388 39.470 1.00 79.00 322 ILE A CA 1
ATOM 2592 C C . ILE A 1 322 ? -4.822 -36.574 38.064 1.00 79.00 322 ILE A C 1
ATOM 2594 O O . ILE A 1 322 ? -5.769 -37.335 37.886 1.00 79.00 322 ILE A O 1
ATOM 2598 N N . LEU A 1 323 ? -4.255 -35.928 37.041 1.00 76.94 323 LEU A N 1
ATOM 2599 C CA . LEU A 1 323 ? -4.708 -36.107 35.656 1.00 76.94 323 LEU A CA 1
ATOM 2600 C C . LEU A 1 323 ? -4.447 -37.525 35.130 1.00 76.94 323 LEU A C 1
ATOM 2602 O O . LEU A 1 323 ? -5.319 -38.090 34.470 1.00 76.94 323 LEU A O 1
ATOM 2606 N N . LEU A 1 324 ? -3.293 -38.124 35.450 1.00 74.94 324 LEU A N 1
ATOM 2607 C CA . LEU A 1 324 ? -2.992 -39.511 35.081 1.00 74.94 324 LEU A CA 1
ATOM 2608 C C . LEU A 1 324 ? -3.936 -40.501 35.772 1.00 74.94 324 LEU A C 1
ATOM 2610 O O . LEU A 1 324 ? -4.441 -41.411 35.123 1.00 74.94 324 LEU A O 1
ATOM 2614 N N . THR A 1 325 ? -4.197 -40.312 37.068 1.00 71.62 325 THR A N 1
ATOM 2615 C CA . THR A 1 325 ? -5.110 -41.172 37.843 1.00 71.62 325 THR A CA 1
ATOM 2616 C C . THR A 1 325 ? -6.562 -41.033 37.391 1.00 71.62 325 THR A C 1
ATOM 2618 O O . THR A 1 325 ? -7.282 -42.026 37.318 1.00 71.62 325 THR A O 1
ATOM 2621 N N . ALA A 1 326 ? -6.997 -39.832 37.004 1.00 70.38 326 ALA A N 1
ATOM 2622 C CA . ALA A 1 326 ? -8.310 -39.636 36.398 1.00 70.38 326 ALA A CA 1
ATOM 2623 C C . ALA A 1 326 ? -8.413 -40.324 35.024 1.00 70.38 326 ALA A C 1
ATOM 2625 O O . ALA A 1 326 ? -9.421 -40.966 34.733 1.00 70.38 326 ALA A O 1
ATOM 2626 N N . ALA A 1 327 ? -7.368 -40.247 34.193 1.00 67.69 327 ALA A N 1
ATOM 2627 C CA . ALA A 1 327 ? -7.337 -40.901 32.885 1.00 67.69 327 ALA A CA 1
ATOM 2628 C C . ALA A 1 327 ? -7.353 -42.436 32.997 1.00 67.69 327 ALA A C 1
ATOM 2630 O O . ALA A 1 327 ? -8.084 -43.096 32.257 1.00 67.69 327 ALA A O 1
ATOM 2631 N N . THR A 1 328 ? -6.616 -43.012 33.953 1.00 68.81 328 THR A N 1
ATOM 2632 C CA . THR A 1 328 ? -6.646 -44.460 34.212 1.00 68.81 328 THR A CA 1
ATOM 2633 C C . THR A 1 328 ? -7.970 -44.913 34.817 1.00 68.81 328 THR A C 1
ATOM 2635 O O . THR A 1 328 ? -8.453 -45.978 34.444 1.00 68.81 328 THR A O 1
ATOM 2638 N N . ALA A 1 329 ? -8.609 -44.106 35.671 1.00 66.38 329 ALA A N 1
ATOM 2639 C CA . ALA A 1 329 ? -9.941 -44.396 36.205 1.00 66.38 329 ALA A CA 1
ATOM 2640 C C . ALA A 1 329 ? -11.036 -44.358 35.125 1.00 66.38 329 ALA A C 1
ATOM 2642 O O . ALA A 1 329 ? -11.962 -45.164 35.157 1.00 66.38 329 ALA A O 1
ATOM 2643 N N . ILE A 1 330 ? -10.938 -43.453 34.147 1.00 66.62 330 ILE A N 1
ATOM 2644 C CA . ILE A 1 330 ? -11.863 -43.407 33.004 1.00 66.62 330 ILE A CA 1
ATOM 2645 C C . ILE A 1 330 ? -11.628 -44.609 32.078 1.00 66.62 330 ILE A C 1
ATOM 2647 O O . ILE A 1 330 ? -12.589 -45.255 31.663 1.00 66.62 330 ILE A O 1
ATOM 2651 N N . GLY A 1 331 ? -10.366 -44.954 31.803 1.00 57.97 331 GLY A N 1
ATOM 2652 C CA . GLY A 1 331 ? -10.010 -46.121 30.992 1.00 57.97 331 GLY A CA 1
ATOM 2653 C C . GLY A 1 331 ? -10.425 -47.452 31.628 1.00 57.97 331 GLY A C 1
ATOM 2654 O O . GLY A 1 331 ? -10.962 -48.318 30.941 1.00 57.97 331 GLY A O 1
ATOM 2655 N N . SER A 1 332 ? -10.249 -47.608 32.944 1.00 60.19 332 SER A N 1
ATOM 2656 C CA . SER A 1 332 ? -10.643 -48.825 33.662 1.00 60.19 332 SER A CA 1
ATOM 2657 C C . SER A 1 332 ? -12.159 -48.985 33.743 1.00 60.19 332 SER A C 1
ATOM 2659 O O . SER A 1 332 ? -12.654 -50.099 33.597 1.00 60.19 332 SER A O 1
ATOM 2661 N N . ARG A 1 333 ? -12.911 -47.885 33.887 1.00 59.59 333 ARG A N 1
ATOM 2662 C CA . ARG A 1 333 ? -14.382 -47.897 33.863 1.00 59.59 333 ARG A CA 1
ATOM 2663 C C . ARG A 1 333 ? -14.927 -48.227 32.472 1.00 59.59 333 ARG A C 1
ATOM 2665 O O . ARG A 1 333 ? -15.831 -49.043 32.358 1.00 59.59 333 ARG A O 1
ATOM 2672 N N . PHE A 1 334 ? -14.312 -47.684 31.418 1.00 55.38 334 PHE A N 1
ATOM 2673 C CA . PHE A 1 334 ? -14.655 -48.006 30.029 1.00 55.38 334 PHE A CA 1
ATOM 2674 C C . PHE A 1 334 ? -14.384 -49.484 29.693 1.00 55.38 334 PHE A C 1
ATOM 2676 O O . PHE A 1 334 ? -15.206 -50.141 29.057 1.00 55.38 334 PHE A O 1
ATOM 2683 N N . MET A 1 335 ? -13.262 -50.032 30.171 1.00 52.69 335 MET A N 1
ATOM 2684 C CA . MET A 1 335 ? -12.895 -51.437 29.971 1.00 52.69 335 MET A CA 1
ATOM 2685 C C . MET A 1 335 ? -13.758 -52.396 30.808 1.00 52.69 335 MET A C 1
ATOM 2687 O O . MET A 1 335 ? -14.150 -53.452 30.318 1.00 52.69 335 MET A O 1
ATOM 2691 N N . HIS A 1 336 ? -14.105 -52.019 32.042 1.00 56.97 336 HIS A N 1
ATOM 2692 C CA . HIS A 1 336 ? -14.996 -52.794 32.908 1.00 56.97 336 HIS A CA 1
ATOM 2693 C C . HIS A 1 336 ? -16.435 -52.847 32.362 1.00 56.97 336 HIS A C 1
ATOM 2695 O O . HIS A 1 336 ? -17.056 -53.909 32.387 1.00 56.97 336 HIS A O 1
ATOM 2701 N N . ASP A 1 337 ? -16.952 -51.743 31.811 1.00 55.94 337 ASP A N 1
ATOM 2702 C CA . ASP A 1 337 ? -18.283 -51.714 31.188 1.00 55.94 337 ASP A CA 1
ATOM 2703 C C . ASP A 1 337 ? -18.317 -52.491 29.856 1.00 55.94 337 ASP A C 1
ATOM 2705 O O . ASP A 1 337 ? -19.311 -53.146 29.553 1.00 55.94 337 ASP A O 1
ATOM 2709 N N . HIS A 1 338 ? -17.221 -52.509 29.083 1.00 55.12 338 HIS A N 1
ATOM 2710 C CA . HIS A 1 338 ? -17.134 -53.302 27.845 1.00 55.12 338 HIS A CA 1
ATOM 2711 C C . HIS A 1 338 ? -16.967 -54.814 28.075 1.00 55.12 338 HIS A C 1
ATOM 2713 O O . HIS A 1 338 ? -17.469 -55.603 27.277 1.00 55.12 338 HIS A O 1
ATOM 2719 N N . LEU A 1 339 ? -16.310 -55.244 29.159 1.00 53.00 339 LEU A N 1
ATOM 2720 C CA . LEU A 1 339 ? -16.154 -56.670 29.486 1.00 53.00 339 LEU A CA 1
ATOM 2721 C C . LEU A 1 339 ? -17.423 -57.300 30.084 1.00 53.00 339 LEU A C 1
ATOM 2723 O O . LEU A 1 339 ? -17.585 -58.517 30.025 1.00 53.00 339 LEU A O 1
ATOM 2727 N N . ARG A 1 340 ? -18.334 -56.490 30.637 1.00 49.53 340 ARG A N 1
ATOM 2728 C CA . ARG A 1 340 ? -19.592 -56.958 31.239 1.00 49.53 340 ARG A CA 1
ATOM 2729 C C . ARG A 1 340 ? -20.720 -57.172 30.220 1.00 49.53 340 ARG A C 1
ATOM 2731 O O . ARG A 1 340 ? -21.576 -58.019 30.455 1.00 49.53 340 ARG A O 1
ATOM 2738 N N . ASP A 1 341 ? -20.696 -56.461 29.094 1.00 50.28 341 ASP A N 1
ATOM 2739 C CA . ASP A 1 341 ? -21.777 -56.479 28.094 1.00 50.28 341 ASP A CA 1
ATOM 2740 C C . ASP A 1 341 ? -21.550 -57.436 26.908 1.00 50.28 341 ASP A C 1
ATOM 2742 O O . ASP A 1 341 ? -22.389 -57.500 26.010 1.00 50.28 341 ASP A O 1
ATOM 2746 N N . GLY A 1 342 ? -20.450 -58.199 26.882 1.00 49.56 342 GLY A N 1
ATOM 2747 C CA . GLY A 1 342 ? -20.239 -59.275 25.900 1.00 49.56 342 GLY A CA 1
ATOM 2748 C C . GLY A 1 342 ? -20.321 -58.842 24.428 1.00 49.56 342 GLY A C 1
ATOM 2749 O O . GLY A 1 342 ? -20.674 -59.653 23.573 1.00 49.56 342 GLY A O 1
ATOM 2750 N N . LYS A 1 343 ? -20.035 -57.572 24.116 1.00 49.28 343 LYS A N 1
ATOM 2751 C CA . LYS A 1 343 ? -20.062 -57.048 22.743 1.00 49.28 343 LYS A CA 1
ATOM 2752 C C . LYS A 1 343 ? -18.671 -57.064 22.120 1.00 49.28 343 LYS A C 1
ATOM 2754 O O . LYS A 1 343 ? -17.701 -56.617 22.727 1.00 49.28 343 LYS A O 1
ATOM 2759 N N . GLU A 1 344 ? -18.603 -57.569 20.890 1.00 45.72 344 GLU A N 1
ATOM 2760 C CA . GLU A 1 344 ? -17.394 -57.601 20.068 1.00 45.72 344 GLU A CA 1
ATOM 2761 C C . GLU A 1 344 ? -16.783 -56.206 19.874 1.00 45.72 344 GLU A C 1
ATOM 2763 O O . GLU A 1 344 ? -17.479 -55.200 19.711 1.00 45.72 344 GLU A O 1
ATOM 2768 N N . VAL A 1 345 ? -15.449 -56.167 19.865 1.00 49.19 345 VAL A N 1
ATOM 2769 C CA . VAL A 1 345 ? -14.649 -54.962 19.632 1.00 49.19 345 VAL A CA 1
ATOM 2770 C C . VAL A 1 345 ? -14.911 -54.441 18.211 1.00 49.19 345 VAL A C 1
ATOM 2772 O O . VAL A 1 345 ? -14.688 -55.179 17.248 1.00 49.19 345 VAL A O 1
ATOM 2775 N N . PRO A 1 346 ? -15.317 -53.170 18.022 1.00 39.25 346 PRO A N 1
ATOM 2776 C CA . PRO A 1 346 ? -15.485 -52.619 16.689 1.00 39.25 346 PRO A CA 1
ATOM 2777 C C . PRO A 1 346 ? -14.113 -52.422 16.031 1.00 39.25 346 PRO A C 1
ATOM 2779 O O . PRO A 1 346 ? -13.298 -51.592 16.439 1.00 39.25 346 PRO A O 1
ATOM 2782 N N . SER A 1 347 ? -13.874 -53.185 14.968 1.00 43.12 347 SER A N 1
ATOM 2783 C CA . SER A 1 347 ? -12.806 -52.965 13.994 1.00 43.12 347 SER A CA 1
ATOM 2784 C C . SER A 1 347 ? -13.029 -51.622 13.279 1.00 43.12 347 SER A C 1
ATOM 2786 O O . SER A 1 347 ? -13.698 -51.538 12.251 1.00 43.12 347 SER A O 1
ATOM 2788 N N . GLY A 1 348 ? -12.529 -50.526 13.857 1.00 38.78 348 GLY A N 1
ATOM 2789 C CA . GLY A 1 348 ? -12.652 -49.206 13.238 1.00 38.78 348 GLY A CA 1
ATOM 2790 C C . GLY A 1 348 ? -12.083 -48.050 14.056 1.00 38.78 348 GLY A C 1
ATOM 2791 O O . GLY A 1 348 ? -12.771 -47.501 14.901 1.00 38.78 348 GLY A O 1
ATOM 2792 N N . LYS A 1 349 ? -10.840 -47.651 13.741 1.00 45.66 349 LYS A N 1
ATOM 2793 C CA . LYS A 1 349 ? -10.136 -46.364 13.996 1.00 45.66 349 LYS A CA 1
ATOM 2794 C C . LYS A 1 349 ? -10.168 -45.696 15.389 1.00 45.66 349 LYS A C 1
ATOM 2796 O O . LYS A 1 349 ? -9.413 -44.749 15.586 1.00 45.66 349 LYS A O 1
ATOM 2801 N N . THR A 1 350 ? -10.901 -46.191 16.379 1.00 41.41 350 THR A N 1
ATOM 2802 C CA . THR A 1 350 ? -10.845 -45.725 17.781 1.00 41.41 350 THR A CA 1
ATOM 2803 C C . THR A 1 350 ? -9.854 -46.523 18.638 1.00 41.41 350 THR A C 1
ATOM 2805 O O . THR A 1 350 ? -9.418 -46.038 19.679 1.00 41.41 350 THR A O 1
ATOM 2808 N N . GLY A 1 351 ? -9.390 -47.687 18.166 1.00 36.34 351 GLY A N 1
ATOM 2809 C CA . GLY A 1 351 ? -8.405 -48.532 18.862 1.00 36.34 351 GLY A CA 1
ATOM 2810 C C . GLY A 1 351 ? -6.963 -48.000 18.886 1.00 36.34 351 GLY A C 1
ATOM 2811 O O . GLY A 1 351 ? -6.160 -48.454 19.696 1.00 36.34 351 GLY A O 1
ATOM 2812 N N . PHE A 1 352 ? -6.619 -47.007 18.060 1.00 36.81 352 PHE A N 1
ATOM 2813 C CA . PHE A 1 352 ? -5.249 -46.473 18.006 1.00 36.81 352 PHE A CA 1
ATOM 2814 C C . PHE A 1 352 ? -4.896 -45.566 19.195 1.00 36.81 352 PHE A C 1
ATOM 2816 O O . PHE A 1 352 ? -3.737 -45.516 19.602 1.00 36.81 352 PHE A O 1
ATOM 2823 N N . ALA A 1 353 ? -5.879 -44.888 19.797 1.00 37.22 353 ALA A N 1
ATOM 2824 C CA . ALA A 1 353 ? -5.629 -44.016 20.946 1.00 37.22 353 ALA A CA 1
ATOM 2825 C C . ALA A 1 353 ? -5.390 -44.811 22.243 1.00 37.22 353 ALA A C 1
ATOM 2827 O O . ALA A 1 353 ? -4.603 -44.388 23.085 1.00 37.22 353 ALA A O 1
ATOM 2828 N N . SER A 1 354 ? -6.017 -45.985 22.385 1.00 36.12 354 SER A N 1
ATOM 2829 C CA . SER A 1 354 ? -5.893 -46.813 23.592 1.00 36.12 354 SER A CA 1
ATOM 2830 C C . SER A 1 354 ? -4.641 -47.700 23.586 1.00 36.12 354 SER A C 1
ATOM 2832 O O . SER A 1 354 ? -4.080 -47.970 24.645 1.00 36.12 354 SER A O 1
ATOM 2834 N N . PHE A 1 355 ? -4.149 -48.102 22.406 1.00 34.00 355 PHE A N 1
ATOM 2835 C CA . PHE A 1 355 ? -2.921 -48.902 22.279 1.00 34.00 355 PHE A CA 1
ATOM 2836 C C . PHE A 1 355 ? -1.644 -48.066 22.495 1.00 34.00 355 PHE A C 1
ATOM 2838 O O . PHE A 1 355 ? -0.658 -48.555 23.044 1.00 34.00 355 PHE A O 1
ATOM 2845 N N . ALA A 1 356 ? -1.673 -46.776 22.136 1.00 36.62 356 ALA A N 1
ATOM 2846 C CA . ALA A 1 356 ? -0.539 -45.864 22.316 1.00 36.62 356 ALA A CA 1
ATOM 2847 C C . ALA A 1 356 ? -0.248 -45.540 23.796 1.00 36.62 356 ALA A C 1
ATOM 2849 O O . ALA A 1 356 ? 0.907 -45.349 24.172 1.00 36.62 356 ALA A O 1
ATOM 2850 N N . VAL A 1 357 ? -1.277 -45.525 24.650 1.00 36.50 357 VAL A N 1
ATOM 2851 C CA . VAL A 1 357 ? -1.119 -45.270 26.093 1.00 36.50 357 VAL A CA 1
ATOM 2852 C C . VAL A 1 357 ? -0.511 -46.479 26.814 1.00 36.50 357 VAL A C 1
ATOM 2854 O O . VAL A 1 357 ? 0.262 -46.294 27.747 1.00 36.50 357 VAL A O 1
ATOM 2857 N N . PHE A 1 358 ? -0.778 -47.705 26.347 1.00 33.03 358 PHE A N 1
ATOM 2858 C CA . PHE A 1 358 ? -0.275 -48.934 26.975 1.00 33.03 358 PHE A CA 1
ATOM 2859 C C . PHE A 1 358 ? 1.218 -49.190 26.693 1.00 33.03 358 PHE A C 1
ATOM 2861 O O . PHE A 1 358 ? 1.937 -49.692 27.557 1.00 33.03 358 PHE A O 1
ATOM 2868 N N . HIS A 1 359 ? 1.717 -48.788 25.516 1.00 34.28 359 HIS A N 1
ATOM 2869 C CA . HIS A 1 359 ? 3.141 -48.914 25.177 1.00 34.28 359 HIS A CA 1
ATOM 2870 C C . HIS A 1 359 ? 4.026 -47.823 25.800 1.00 34.28 359 HIS A C 1
ATOM 2872 O O . HIS A 1 359 ? 5.192 -48.084 26.086 1.00 34.28 359 HIS A O 1
ATOM 2878 N N . ALA A 1 360 ? 3.495 -46.625 26.070 1.00 32.44 360 ALA A N 1
ATOM 2879 C CA . ALA A 1 360 ? 4.273 -45.541 26.678 1.00 32.44 360 ALA A CA 1
ATOM 2880 C C . ALA A 1 360 ? 4.610 -45.790 28.163 1.00 32.44 360 ALA A C 1
ATOM 2882 O O . ALA A 1 360 ? 5.594 -45.257 28.671 1.00 32.44 360 ALA A O 1
ATOM 2883 N N . THR A 1 361 ? 3.833 -46.628 28.856 1.00 33.47 361 THR A N 1
ATOM 2884 C CA . THR A 1 361 ? 4.064 -46.991 30.264 1.00 33.47 361 THR A CA 1
ATOM 2885 C C . THR A 1 361 ? 5.079 -48.118 30.473 1.00 33.47 361 THR A C 1
ATOM 2887 O O . THR A 1 361 ? 5.513 -48.320 31.602 1.00 33.47 361 THR A O 1
ATOM 2890 N N . ALA A 1 362 ? 5.499 -48.831 29.422 1.00 31.61 362 ALA A N 1
ATOM 2891 C CA . ALA A 1 362 ? 6.413 -49.975 29.542 1.00 31.61 362 ALA A CA 1
ATOM 2892 C C . ALA A 1 362 ? 7.906 -49.634 29.338 1.00 31.61 362 ALA A C 1
ATOM 2894 O O . ALA A 1 362 ? 8.752 -50.499 29.534 1.00 31.61 362 ALA A O 1
ATOM 2895 N N . SER A 1 363 ? 8.259 -48.395 28.972 1.00 33.19 363 SER A N 1
ATOM 2896 C CA . SER A 1 363 ? 9.656 -48.006 28.678 1.00 33.19 363 SER A CA 1
ATOM 2897 C C . SER A 1 363 ? 10.328 -47.145 29.753 1.00 33.19 363 SER A C 1
ATOM 2899 O O . SER A 1 363 ? 11.333 -46.496 29.475 1.00 33.19 363 SER A O 1
ATOM 2901 N N . VAL A 1 364 ? 9.814 -47.134 30.985 1.00 37.88 364 VAL A N 1
ATOM 2902 C CA . VAL A 1 364 ? 10.461 -46.435 32.107 1.00 37.88 364 VAL A CA 1
ATOM 2903 C C . VAL A 1 364 ? 10.491 -47.336 33.340 1.00 37.88 364 VAL A C 1
ATOM 2905 O O . VAL A 1 364 ? 9.725 -47.145 34.278 1.00 37.88 364 VAL A O 1
ATOM 2908 N N . ILE A 1 365 ? 11.392 -48.321 33.339 1.00 30.23 365 ILE A N 1
ATOM 2909 C CA . ILE A 1 365 ? 11.959 -48.912 34.559 1.00 30.23 365 ILE A CA 1
ATOM 2910 C C . ILE A 1 365 ? 13.472 -49.077 34.320 1.00 30.23 365 ILE A C 1
ATOM 2912 O O . ILE A 1 365 ? 13.852 -49.573 33.258 1.00 30.23 365 ILE A O 1
ATOM 2916 N N . PRO A 1 366 ? 14.337 -48.626 35.247 1.00 33.50 366 PRO A N 1
ATOM 2917 C CA . PRO A 1 366 ? 15.784 -48.740 35.125 1.00 33.50 366 PRO A CA 1
ATOM 2918 C C . PRO A 1 366 ? 16.249 -50.138 35.560 1.00 33.50 366 PRO A C 1
ATOM 2920 O O . PRO A 1 366 ? 15.882 -50.596 36.640 1.00 33.50 366 PRO A O 1
ATOM 2923 N N . GLU A 1 367 ? 17.086 -50.794 34.757 1.00 28.98 367 GLU A N 1
ATOM 2924 C CA . GLU A 1 367 ? 17.911 -51.909 35.233 1.00 28.98 367 GLU A CA 1
ATOM 2925 C C . GLU A 1 367 ? 19.295 -51.377 35.614 1.00 28.98 367 GLU A C 1
ATOM 2927 O O . GLU A 1 367 ? 20.057 -50.906 34.770 1.00 28.98 367 GLU A O 1
ATOM 2932 N N . ASP A 1 368 ? 19.601 -51.460 36.905 1.00 31.69 368 ASP A N 1
ATOM 2933 C CA . ASP A 1 368 ? 20.942 -51.350 37.468 1.00 31.69 368 ASP A CA 1
ATOM 2934 C C . ASP A 1 368 ? 21.138 -52.542 38.409 1.00 31.69 368 ASP A C 1
ATOM 2936 O O . ASP A 1 368 ? 20.455 -52.586 39.426 1.00 31.69 368 ASP A O 1
ATOM 2940 N N . VAL A 1 369 ? 22.021 -53.496 38.072 1.00 31.61 369 VAL A N 1
ATOM 2941 C CA . VAL A 1 369 ? 22.868 -54.261 39.018 1.00 31.61 369 VAL A CA 1
ATOM 2942 C C . VAL A 1 369 ? 24.065 -54.834 38.239 1.00 31.61 369 VAL A C 1
ATOM 2944 O O . VAL A 1 369 ? 23.894 -55.642 37.329 1.00 31.61 369 VAL A O 1
ATOM 2947 N N . GLY A 1 370 ? 25.287 -54.424 38.598 1.00 26.28 370 GLY A N 1
ATOM 2948 C CA . GLY A 1 370 ? 26.519 -54.778 37.878 1.00 26.28 370 GLY A CA 1
ATOM 2949 C C . GLY A 1 370 ? 27.410 -55.860 38.495 1.00 26.28 370 GLY A C 1
ATOM 2950 O O . GLY A 1 370 ? 26.976 -56.659 39.314 1.00 26.28 370 GLY A O 1
ATOM 2951 N N . THR A 1 371 ? 28.690 -55.878 38.096 1.00 27.59 371 THR A N 1
ATOM 2952 C CA . THR A 1 371 ? 29.865 -56.304 38.893 1.00 27.59 371 THR A CA 1
ATOM 2953 C C . THR A 1 371 ? 31.168 -56.142 38.084 1.00 27.59 371 THR A C 1
ATOM 2955 O O . THR A 1 371 ? 31.226 -56.628 36.967 1.00 27.59 371 THR A O 1
ATOM 2958 N N . ARG A 1 372 ? 32.192 -55.517 38.714 1.00 25.83 372 ARG A N 1
ATOM 2959 C CA . ARG A 1 372 ? 33.675 -55.732 38.640 1.00 25.83 372 ARG A CA 1
ATOM 2960 C C . ARG A 1 372 ? 34.357 -55.775 37.243 1.00 25.83 372 ARG A C 1
ATOM 2962 O O . ARG A 1 372 ? 33.866 -56.406 36.334 1.00 25.83 372 ARG A O 1
ATOM 2969 N N . SER A 1 373 ? 35.556 -55.250 36.968 1.00 24.81 373 SER A N 1
ATOM 2970 C CA . SER A 1 373 ? 36.694 -54.708 37.731 1.00 24.81 373 SER A CA 1
ATOM 2971 C C . SER A 1 373 ? 37.759 -54.180 36.744 1.00 24.81 373 SER A C 1
ATOM 2973 O O . SER A 1 373 ? 37.852 -54.720 35.648 1.00 24.81 373 SER A O 1
ATOM 2975 N N . ALA A 1 374 ? 38.635 -53.284 37.231 1.00 26.34 374 ALA A N 1
ATOM 2976 C CA . ALA A 1 374 ? 39.972 -52.913 36.715 1.00 26.34 374 ALA A CA 1
ATOM 2977 C C . ALA A 1 374 ? 40.022 -52.113 35.391 1.00 26.34 374 ALA A C 1
ATOM 2979 O O . ALA A 1 374 ? 39.398 -52.477 34.412 1.00 26.34 374 ALA A O 1
ATOM 2980 N N . GLY A 1 375 ? 40.776 -51.023 35.250 1.00 24.08 375 GLY A N 1
ATOM 2981 C CA . GLY A 1 375 ? 41.692 -50.316 36.140 1.00 24.08 375 GLY A CA 1
ATOM 2982 C C . GLY A 1 375 ? 42.419 -49.209 35.353 1.00 24.08 375 GLY A C 1
ATOM 2983 O O . GLY A 1 375 ? 42.417 -49.240 34.129 1.00 24.08 375 GLY A O 1
ATOM 2984 N N . ILE A 1 376 ? 43.102 -48.321 36.094 1.00 25.64 376 ILE A N 1
ATOM 2985 C CA . ILE A 1 376 ? 44.204 -47.435 35.646 1.00 25.64 376 ILE A CA 1
ATOM 2986 C C . ILE A 1 376 ? 43.757 -46.252 34.746 1.00 25.64 376 ILE A C 1
ATOM 2988 O O . ILE A 1 376 ? 43.160 -46.450 33.705 1.00 25.64 376 ILE A O 1
ATOM 2992 N N . GLY A 1 377 ? 44.022 -44.972 35.015 1.00 26.14 377 GLY A N 1
ATOM 2993 C CA . GLY A 1 377 ? 44.773 -44.301 36.066 1.00 26.14 377 GLY A CA 1
ATOM 2994 C C . GLY A 1 377 ? 44.852 -42.788 35.781 1.00 26.14 377 GLY A C 1
ATOM 2995 O O . GLY A 1 377 ? 45.043 -42.377 34.646 1.00 26.14 377 GLY A O 1
ATOM 2996 N N . VAL A 1 378 ? 44.738 -42.003 36.857 1.00 26.81 378 VAL A N 1
ATOM 2997 C CA . VAL A 1 378 ? 45.610 -40.864 37.213 1.00 26.81 378 VAL A CA 1
ATOM 2998 C C . VAL A 1 378 ? 45.554 -39.552 36.390 1.00 26.81 378 VAL A C 1
ATOM 3000 O O . VAL A 1 378 ? 46.130 -39.438 35.319 1.00 26.81 378 VAL A O 1
ATOM 3003 N N . SER A 1 379 ? 45.038 -38.522 37.093 1.00 28.33 379 SER A N 1
ATOM 3004 C CA . SER A 1 379 ? 45.533 -37.125 37.222 1.00 28.33 379 SER A CA 1
ATOM 3005 C C . SER A 1 379 ? 45.468 -36.220 35.989 1.00 28.33 379 SER A C 1
ATOM 3007 O O . SER A 1 379 ? 46.131 -36.465 34.997 1.00 28.33 379 SER A O 1
ATOM 3009 N N . GLY A 1 380 ? 44.748 -35.099 35.991 1.00 28.48 380 GLY A N 1
ATOM 3010 C CA . GLY A 1 380 ? 44.796 -33.945 36.911 1.00 28.48 380 GLY A CA 1
ATOM 3011 C C . GLY A 1 380 ? 44.858 -32.700 35.997 1.00 28.48 380 GLY A C 1
ATOM 3012 O O . GLY A 1 380 ? 45.267 -32.822 34.852 1.00 28.48 380 GLY A O 1
ATOM 3013 N N . ARG A 1 381 ? 44.478 -31.473 36.330 1.00 31.00 381 ARG A N 1
ATOM 3014 C CA . ARG A 1 381 ? 44.247 -30.769 37.584 1.00 31.00 381 ARG A CA 1
ATOM 3015 C C . ARG A 1 381 ? 43.585 -29.435 37.182 1.00 31.00 381 ARG A C 1
ATOM 3017 O O . ARG A 1 381 ? 43.842 -28.927 36.091 1.00 31.00 381 ARG A O 1
ATOM 3024 N N . ASP A 1 382 ? 42.757 -28.892 38.065 1.00 32.03 382 ASP A N 1
ATOM 3025 C CA . ASP A 1 382 ? 42.243 -27.520 38.031 1.00 32.03 382 ASP A CA 1
ATOM 3026 C C . ASP A 1 382 ? 43.323 -26.463 37.747 1.00 32.03 382 ASP A C 1
ATOM 3028 O O . ASP A 1 382 ? 44.459 -26.611 38.199 1.00 32.03 382 ASP A O 1
ATOM 3032 N N . MET A 1 383 ? 42.928 -25.353 37.108 1.00 30.73 383 MET A N 1
ATOM 3033 C CA . MET A 1 383 ? 43.021 -24.001 37.695 1.00 30.73 383 MET A CA 1
ATOM 3034 C C . MET A 1 383 ? 42.566 -22.906 36.704 1.00 30.73 383 MET A C 1
ATOM 3036 O O . MET A 1 383 ? 43.244 -22.587 35.733 1.00 30.73 383 MET A O 1
ATOM 3040 N N . ARG A 1 384 ? 41.435 -22.254 37.010 1.00 33.44 384 ARG A N 1
ATOM 3041 C CA . ARG A 1 384 ? 41.368 -20.771 37.042 1.00 33.44 384 ARG A CA 1
ATOM 3042 C C . ARG A 1 384 ? 42.047 -20.312 38.350 1.00 33.44 384 ARG A C 1
ATOM 3044 O O . ARG A 1 384 ? 42.116 -21.152 39.248 1.00 33.44 384 ARG A O 1
ATOM 3051 N N . PRO A 1 385 ? 42.458 -19.040 38.561 1.00 42.78 385 PRO A N 1
ATOM 3052 C CA . PRO A 1 385 ? 42.051 -17.772 37.922 1.00 42.78 385 PRO A CA 1
ATOM 3053 C C . PRO A 1 385 ? 43.283 -16.979 37.393 1.00 42.78 385 PRO A C 1
ATOM 3055 O O . PRO A 1 385 ? 44.389 -17.488 37.451 1.00 42.78 385 PRO A O 1
ATOM 3058 N N . SER A 1 386 ? 43.207 -15.809 36.750 1.00 30.91 386 SER A N 1
ATOM 3059 C CA . SER A 1 386 ? 42.807 -14.507 37.299 1.00 30.91 386 SER A CA 1
ATOM 3060 C C . SER A 1 386 ? 42.958 -13.392 36.252 1.00 30.91 386 SER A C 1
ATOM 3062 O O . SER A 1 386 ? 43.816 -13.473 35.382 1.00 30.91 386 SER A O 1
ATOM 3064 N N . ARG A 1 387 ? 42.117 -12.361 36.419 1.00 37.84 387 ARG A N 1
ATOM 3065 C CA . ARG A 1 387 ? 42.221 -10.951 35.991 1.00 37.84 387 ARG A CA 1
ATOM 3066 C C . ARG A 1 387 ? 43.480 -10.520 35.217 1.00 37.84 387 ARG A C 1
ATOM 3068 O O . ARG A 1 387 ? 44.575 -10.593 35.768 1.00 37.84 387 ARG A O 1
ATOM 3075 N N . GLN A 1 388 ? 43.251 -9.841 34.094 1.00 42.34 388 GLN A N 1
ATOM 3076 C CA . GLN A 1 388 ? 43.539 -8.408 33.936 1.00 42.34 388 GLN A CA 1
ATOM 3077 C C . GLN A 1 388 ? 42.409 -7.758 33.142 1.00 42.34 388 GLN A C 1
ATOM 3079 O O . GLN A 1 388 ? 41.855 -8.460 32.265 1.00 42.34 388 GLN A O 1
#

Organism: NCBI:txid1906605

Sequence (388 aa):
MPGPFGRASGAALFLCALHFPADMVRLGQTRLAHHATEDTGPMAYPHEWNFFERKTDRERMWILLDTSWMRRTADPERPWLVAVTVNTYGTSDRTTGKAALVSRIVRFERGLEEFLERRHGAVYVARLNTESRLEYYFYARDCEGFAETAAAIDRALAGWRVHSICRPDEEWGFYKYLEPNELERHLIRNAVILESLQARGDTAAARVVSHRMRFPSEASMLSCLESVRRSGYREVEFGRVDRADEGRQAGDEAAYQLVVCKKHRLDLDTLNAVVRELYELASAERGQYVGWGAALKPGWWKRAGLFL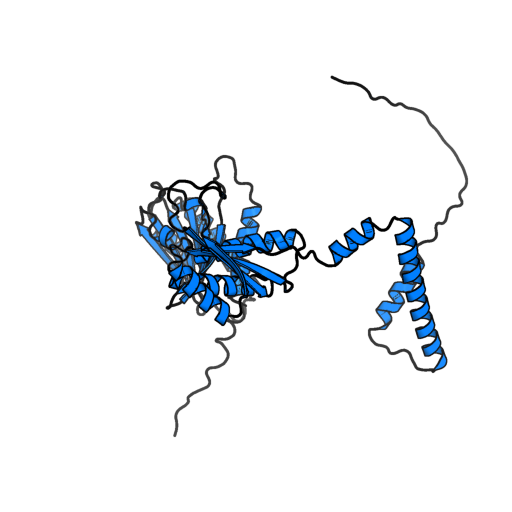KKIGKPALFVLLAILLTAATAIGSRFMHDHLRDGKEVPSGKTGFASFAVFHATASVIPEDVGTRSAGIGVSGRDMRPSRQ

pLDDT: mean 72.68, std 24.58, range [24.06, 98.44]

Radius of gyration: 32.08 Å; chains: 1; bounding box: 83×84×78 Å

Foldseek 3Di:
DDDDPPDPDDPVCPLVVPVCVVVVVVVLVVVVVVLVPDPDDDPDDRFQWFWFWDDDPVFIKIKTFRCPCVVDFQDQQFQKKKKKKWWPPPLDPVPDDPVNVSVLVVVLVVVLQVLQCVPFVWDWGMWMDTSTIIMTIITGNDCVCVVVVQVVSCVSPPPIDMDMDMGGHSRVVVSVVSDDDPLRVQLRVLVVVLVVLVVVQFFQDWDKKKWKKFALDPVLVVQLVVVVVVVVKAWDDKDFDDPPPPPDDPDDRTGIMTMIIDTDTSDSVTVSVVSVVSQVSQVVSVMHTDHMDGDGDHDVVVVVVVVVVVQPPVNVVVVVVVVVVVVVVVVVVVVVVVVVPPDDDDPDDPVVVVVVVVVVVPPDDDDDDDDDDDDDDDDDDDDDDDDD

InterPro domains:
  IPR009671 Regulator of ribonuclease activity B domain [PF06877] (190-293)
  IPR016097 Domain of unknown function DUF695 [PF05117] (48-176)
  IPR036701 RraB-like superfamily [G3DSA:3.30.70.970] (176-298)
  IPR036701 RraB-like superfamily [SSF89946] (176-295)

Secondary structure (DSSP, 8-state):
---------S-TTTTTTS-HHHHHHHHHHHHHHHHTT----TT-PPP-EEEEEEE-SS-EEEEEEEGGGTTS---TT--EEEEEEEE-TT---TTS-HHHHHHHHHHHHHHHHHHHHHHH--EEEEEEE-SSEEEEEEEES--TTHHHHHHHHHHHTTTSEEEEEEEE-TT-HHHHHHS--HHHHHHHHHHHHHHHHHHTTB----EEEEEEEEESSHHHHHHHHHHHHHTTPEEEEEEE--GGGGT--TT----EEEEEEEEE--SHHHHHHHHHHHHHHHHHTT-EEEEEEE---B-HHHHHHHHHHHS-HHHHHHHHHHHHHHHHHHHHHHHHHHHHTTPPP--SSSHHHHHHHHHHTSS-------------------------